Protein AF-A0A2E3NM81-F1 (afdb_monomer_lite)

Foldseek 3Di:
DDQDLVNVLVVLVVVLVVLVVVLVLLVVCLVVLWQDPDCVSPVVLVVVLVVLVVVLVQLVVLLVLLVVLLLLLVLLLVLLVQLLVLLVVVLVLLVVLLVCLVPPDPVVLVVSLVSLQVSLVSNLCSLQDAGPVAFGQQQAPPRPDGQWDWADGDDQVDHIDIDGPGDQDWDWTDNDDVDIFGSGGHSCCQQVNPQHQSVLSRQCSVCSSVSPSVSSVVSSVSSVVSSVSSVVVSVVSVVRNVVSVVSSVVSVVSSVVSVVSSCVSIGDDSVVSVVVSVVSVVVSVVSVVVSVVSPDDPVVVVVVVDDDDDDDDDDDDDDDPDPDDDDDDDDAQDWDDDPPFKIKHFPDDDDHDTDIDIGGDPVDDDDDPVVVVVVVVVVVVVVPVPPVVVVVVVVVVVVVVVVPPPPPPDPDDDDD

Structure (mmCIF, N/CA/C/O backbone):
data_AF-A0A2E3NM81-F1
#
_entry.id   AF-A0A2E3NM81-F1
#
loop_
_atom_site.group_PDB
_atom_site.id
_atom_site.type_symbol
_atom_site.label_atom_id
_atom_site.label_alt_id
_atom_site.label_comp_id
_atom_site.label_asym_id
_atom_site.label_entity_id
_atom_site.label_seq_id
_atom_site.pdbx_PDB_ins_code
_atom_site.Cartn_x
_atom_site.Cartn_y
_atom_site.Cartn_z
_atom_site.occupancy
_atom_site.B_iso_or_equiv
_atom_site.auth_seq_id
_atom_site.auth_comp_id
_atom_site.auth_asym_id
_atom_site.auth_atom_id
_atom_site.pdbx_PDB_model_num
ATOM 1 N N . MET A 1 1 ? -57.698 -3.168 52.817 1.00 46.84 1 MET A N 1
ATOM 2 C CA . MET A 1 1 ? -56.828 -4.343 53.053 1.00 46.84 1 MET A CA 1
ATOM 3 C C . MET A 1 1 ? -55.844 -4.022 54.169 1.00 46.84 1 MET A C 1
ATOM 5 O O . MET A 1 1 ? -55.372 -2.895 54.211 1.00 46.84 1 MET A O 1
ATOM 9 N N . ARG A 1 2 ? -55.572 -4.954 55.094 1.00 59.84 2 ARG A N 1
ATOM 10 C CA . ARG A 1 2 ? -54.547 -4.776 56.140 1.00 59.84 2 ARG A CA 1
ATOM 11 C C . ARG A 1 2 ? -53.201 -5.258 55.606 1.00 59.84 2 ARG A C 1
ATOM 13 O O . ARG A 1 2 ? -53.110 -6.393 55.155 1.00 59.84 2 ARG A O 1
ATOM 20 N N . ILE A 1 3 ? -52.184 -4.408 55.679 1.00 61.84 3 ILE A N 1
ATOM 21 C CA . ILE A 1 3 ? -50.800 -4.771 55.365 1.00 61.84 3 ILE A CA 1
ATOM 22 C C . ILE A 1 3 ? -50.301 -5.698 56.483 1.00 61.84 3 ILE A C 1
ATOM 24 O O . ILE A 1 3 ? -50.379 -5.343 57.660 1.00 61.84 3 ILE A O 1
ATOM 28 N N . THR A 1 4 ? -49.848 -6.904 56.138 1.00 80.62 4 THR A N 1
ATOM 29 C CA . THR A 1 4 ? -49.296 -7.874 57.098 1.00 80.62 4 THR A CA 1
ATOM 30 C C . THR A 1 4 ? -47.776 -7.740 57.194 1.00 80.62 4 THR A C 1
ATOM 32 O O . THR A 1 4 ? -47.122 -7.300 56.251 1.00 80.62 4 THR A O 1
ATOM 35 N N . GLN A 1 5 ? -47.189 -8.191 58.308 1.00 72.12 5 GLN A N 1
ATOM 36 C CA . GLN A 1 5 ? -45.729 -8.252 58.472 1.00 72.12 5 GLN A CA 1
ATOM 37 C C . GLN A 1 5 ? -45.059 -9.034 57.327 1.00 72.12 5 GLN A C 1
ATOM 39 O O . GLN A 1 5 ? -44.012 -8.636 56.831 1.00 72.12 5 GLN A O 1
ATOM 44 N N . SER A 1 6 ? -45.704 -10.103 56.847 1.00 78.94 6 SER A N 1
ATOM 45 C CA . SER A 1 6 ? -45.234 -10.877 55.694 1.00 78.94 6 SER A CA 1
ATOM 46 C C . SER A 1 6 ? -45.238 -10.085 54.380 1.00 78.94 6 SER A C 1
ATOM 48 O O . SER A 1 6 ? -44.341 -10.278 53.565 1.00 78.94 6 SER A O 1
ATOM 50 N N . MET A 1 7 ? -46.196 -9.170 54.175 1.00 82.88 7 MET A N 1
ATOM 51 C CA . MET A 1 7 ? -46.205 -8.279 53.008 1.00 82.88 7 MET A CA 1
ATOM 52 C C . MET A 1 7 ? -45.082 -7.239 53.087 1.00 82.88 7 MET A C 1
ATOM 54 O O . MET A 1 7 ? -44.424 -7.008 52.081 1.00 82.88 7 MET A O 1
ATOM 58 N N . LEU A 1 8 ? -44.815 -6.661 54.266 1.00 79.12 8 LEU A N 1
ATOM 59 C CA . LEU A 1 8 ? -43.713 -5.702 54.451 1.00 79.12 8 LEU A CA 1
ATOM 60 C C . LEU A 1 8 ? -42.342 -6.342 54.204 1.00 79.12 8 LEU A C 1
ATOM 62 O O . LEU A 1 8 ? -41.511 -5.759 53.515 1.00 79.12 8 LEU A O 1
ATOM 66 N N . VAL A 1 9 ? -42.129 -7.560 54.712 1.00 81.69 9 VAL A N 1
ATOM 67 C CA . VAL A 1 9 ? -40.889 -8.316 54.475 1.00 81.69 9 VAL A CA 1
ATOM 68 C C . VAL A 1 9 ? -40.718 -8.642 52.990 1.00 81.69 9 VAL A C 1
ATOM 70 O O . VAL A 1 9 ? -39.624 -8.490 52.456 1.00 81.69 9 VAL A O 1
ATOM 73 N N . ARG A 1 10 ? -41.792 -9.036 52.294 1.00 86.19 10 ARG A N 1
ATOM 74 C CA . ARG A 1 10 ? -41.732 -9.338 50.857 1.00 86.19 10 ARG A CA 1
ATOM 75 C C . ARG A 1 10 ? -41.392 -8.107 50.019 1.00 86.19 10 ARG A C 1
ATOM 77 O O . ARG A 1 10 ? -40.500 -8.185 49.187 1.00 86.19 10 ARG A O 1
ATOM 84 N N . VAL A 1 11 ? -42.029 -6.970 50.304 1.00 86.38 11 VAL A N 1
ATOM 85 C CA . VAL A 1 11 ? -41.717 -5.689 49.648 1.00 86.38 11 VAL A CA 1
ATOM 86 C C . VAL A 1 11 ? -40.256 -5.289 49.885 1.00 86.38 11 VAL A C 1
ATOM 88 O O . VAL A 1 11 ? -39.588 -4.860 48.949 1.00 86.38 11 VAL A O 1
ATOM 91 N N . GLY A 1 12 ? -39.734 -5.481 51.102 1.00 85.44 12 GLY A N 1
ATOM 92 C CA . GLY A 1 12 ? -38.325 -5.226 51.415 1.00 85.44 12 GLY A CA 1
ATOM 93 C C . GLY A 1 12 ? -37.359 -6.110 50.620 1.00 85.44 12 GLY A C 1
ATOM 94 O O . GLY A 1 12 ? -36.371 -5.612 50.084 1.00 85.44 12 GLY A O 1
ATOM 95 N N . ILE A 1 13 ? -37.664 -7.404 50.480 1.00 87.06 13 ILE A N 1
ATOM 96 C CA . ILE A 1 13 ? -36.866 -8.347 49.678 1.00 87.06 13 ILE A CA 1
ATOM 97 C C . ILE A 1 13 ? -36.925 -7.997 48.185 1.00 87.06 13 ILE A C 1
ATOM 99 O O . ILE A 1 13 ? -35.883 -7.976 47.532 1.00 87.06 13 ILE A O 1
ATOM 103 N N . ASP A 1 14 ? -38.105 -7.679 47.650 1.00 90.50 14 ASP A N 1
ATOM 104 C CA . ASP A 1 14 ? -38.271 -7.284 46.246 1.00 90.50 14 ASP A CA 1
ATOM 105 C C . ASP A 1 14 ? -37.493 -5.987 45.948 1.00 90.50 14 ASP A C 1
ATOM 107 O O . ASP A 1 14 ? -36.820 -5.870 44.919 1.00 90.50 14 ASP A O 1
ATOM 111 N N . GLN A 1 15 ? -37.503 -5.032 46.885 1.00 89.00 15 GLN A N 1
ATOM 112 C CA . GLN A 1 15 ? -36.731 -3.793 46.790 1.00 89.00 15 GLN A CA 1
ATOM 113 C C . GLN A 1 15 ? -35.214 -4.038 46.859 1.00 89.00 15 GLN A C 1
ATOM 115 O O . GLN A 1 15 ? -34.474 -3.443 46.074 1.00 89.00 15 GLN A O 1
ATOM 120 N N . LEU A 1 16 ? -34.746 -4.932 47.738 1.00 91.00 16 LEU A N 1
ATOM 121 C CA . LEU A 1 16 ? -33.338 -5.349 47.791 1.00 91.00 16 LEU A CA 1
ATOM 122 C C . LEU A 1 16 ? -32.912 -6.045 46.494 1.00 91.00 16 LEU A C 1
ATOM 124 O O . LEU A 1 16 ? -31.825 -5.779 45.985 1.00 91.00 16 LEU A O 1
ATOM 128 N N . GLY A 1 17 ? -33.775 -6.889 45.925 1.00 92.19 17 GLY A N 1
ATOM 129 C CA . GLY A 1 17 ? -33.550 -7.507 44.619 1.00 92.19 17 GLY A CA 1
ATOM 130 C C . GLY A 1 17 ? -33.401 -6.461 43.511 1.00 92.19 17 GLY A C 1
ATOM 131 O O . GLY A 1 17 ? -32.452 -6.512 42.729 1.00 92.19 17 GLY A O 1
ATOM 132 N N . ALA A 1 18 ? -34.280 -5.456 43.482 1.00 91.69 18 ALA A N 1
ATOM 133 C CA . ALA A 1 18 ? -34.201 -4.359 42.520 1.00 91.69 18 ALA A CA 1
ATOM 134 C C . ALA A 1 18 ? -32.928 -3.505 42.688 1.00 91.69 18 ALA A C 1
ATOM 136 O O . ALA A 1 18 ? -32.294 -3.167 41.687 1.00 91.69 18 ALA A O 1
ATOM 137 N N . GLN A 1 19 ? -32.528 -3.181 43.924 1.00 91.94 19 GLN A N 1
ATOM 138 C CA . GLN A 1 19 ? -31.287 -2.449 44.214 1.00 91.94 19 GLN A CA 1
ATOM 139 C C . GLN A 1 19 ? -30.048 -3.249 43.812 1.00 91.94 19 GLN A C 1
ATOM 141 O O . GLN A 1 19 ? -29.163 -2.708 43.156 1.00 91.94 19 GLN A O 1
ATOM 146 N N . ARG A 1 20 ? -30.012 -4.548 44.122 1.00 94.00 20 ARG A N 1
ATOM 147 C CA . ARG A 1 20 ? -28.913 -5.437 43.732 1.00 94.00 20 ARG A CA 1
ATOM 148 C C . ARG A 1 20 ? -28.770 -5.541 42.212 1.00 94.00 20 ARG A C 1
ATOM 150 O O . ARG A 1 20 ? -27.653 -5.528 41.711 1.00 94.00 20 ARG A O 1
ATOM 157 N N . ASN A 1 21 ? -29.882 -5.583 41.477 1.00 93.62 21 ASN A N 1
ATOM 158 C CA . ASN A 1 21 ? -29.866 -5.596 40.011 1.00 93.62 21 ASN A CA 1
ATOM 159 C C . ASN A 1 21 ? -29.407 -4.261 39.403 1.00 93.62 21 ASN A C 1
ATOM 161 O O . ASN A 1 21 ? -28.822 -4.251 38.324 1.00 93.62 21 ASN A O 1
ATOM 165 N N . ARG A 1 22 ? -29.692 -3.121 40.047 1.00 92.06 22 ARG A N 1
ATOM 166 C CA . ARG A 1 22 ? -29.138 -1.819 39.631 1.00 92.06 22 ARG A CA 1
ATOM 167 C C . ARG A 1 22 ? -27.635 -1.767 39.884 1.00 92.06 22 ARG A C 1
ATOM 169 O O . ARG A 1 22 ? -26.905 -1.505 38.939 1.00 92.06 22 ARG A O 1
ATOM 176 N N . LEU A 1 23 ? -27.204 -2.163 41.082 1.00 95.12 23 LEU A N 1
ATOM 177 C CA . LEU A 1 23 ? -25.792 -2.221 41.445 1.00 95.12 23 LEU A CA 1
ATOM 178 C C . LEU A 1 23 ? -25.002 -3.109 40.483 1.00 95.12 23 LEU A C 1
ATOM 180 O O . LEU A 1 23 ? -23.972 -2.685 39.982 1.00 95.12 23 LEU A O 1
ATOM 184 N N . ALA A 1 24 ? -25.514 -4.299 40.157 1.00 94.88 24 ALA A N 1
ATOM 185 C CA . ALA A 1 24 ? -24.871 -5.197 39.200 1.00 94.88 24 ALA A CA 1
ATOM 186 C C . ALA A 1 24 ? -24.696 -4.559 37.809 1.00 94.88 24 ALA A C 1
ATOM 188 O O . ALA A 1 24 ? -23.669 -4.766 37.172 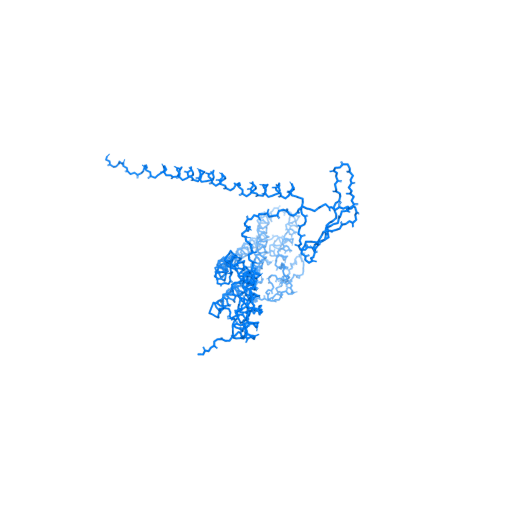1.00 94.88 24 ALA A O 1
ATOM 189 N N . ARG A 1 25 ? -25.667 -3.755 37.351 1.00 92.94 25 ARG A N 1
ATOM 190 C CA . ARG A 1 25 ? -25.564 -3.024 36.078 1.00 92.94 25 ARG A CA 1
ATOM 191 C C . ARG A 1 25 ? -24.547 -1.893 36.140 1.00 92.94 25 ARG A C 1
ATOM 193 O O . ARG A 1 25 ? -23.730 -1.783 35.241 1.00 92.94 25 ARG A O 1
ATOM 200 N N . THR A 1 26 ? -24.559 -1.077 37.192 1.00 94.12 26 THR A N 1
ATOM 201 C CA . THR A 1 26 ? -23.576 0.007 37.341 1.00 94.12 26 THR A CA 1
ATOM 202 C C . THR A 1 26 ? -22.163 -0.549 37.549 1.00 94.12 26 THR A C 1
ATOM 204 O O . THR A 1 26 ? -21.212 0.004 37.014 1.00 94.12 26 THR A O 1
ATOM 207 N N . GLN A 1 27 ? -22.015 -1.690 38.229 1.00 94.44 27 GLN A N 1
ATOM 208 C CA . GLN A 1 27 ? -20.752 -2.435 38.304 1.00 94.44 27 GLN A CA 1
ATOM 209 C C . GLN A 1 27 ? -20.296 -2.934 36.929 1.00 94.44 27 GLN A C 1
ATOM 211 O O . GLN A 1 27 ? -19.116 -2.837 36.611 1.00 94.44 27 GLN A O 1
ATOM 216 N N . GLU A 1 28 ? -21.211 -3.441 36.101 1.00 94.50 28 GLU A N 1
ATOM 217 C CA . GLU A 1 28 ? -20.903 -3.845 34.726 1.00 94.50 28 GLU A CA 1
ATOM 218 C C . GLU A 1 28 ? -20.465 -2.650 33.868 1.00 94.50 28 GLU A C 1
ATOM 220 O O . GLU A 1 28 ? -19.442 -2.742 33.193 1.00 94.50 28 GLU A O 1
ATOM 225 N N . MET A 1 29 ? -21.164 -1.512 33.942 1.00 94.12 29 MET A N 1
ATOM 226 C CA . MET A 1 29 ? -20.760 -0.270 33.262 1.00 94.12 29 MET A CA 1
ATOM 227 C C . MET A 1 29 ? -19.393 0.220 33.755 1.00 94.12 29 MET A C 1
ATOM 229 O O . MET A 1 29 ? -18.547 0.585 32.948 1.00 94.12 29 MET A O 1
ATOM 233 N N . ALA A 1 30 ? -19.132 0.160 35.065 1.00 94.50 30 ALA A N 1
ATOM 234 C CA . ALA A 1 30 ? -17.849 0.551 35.651 1.00 94.50 30 ALA A CA 1
ATOM 235 C C . ALA A 1 30 ? -16.696 -0.377 35.234 1.00 94.50 30 ALA A C 1
ATOM 237 O O . ALA A 1 30 ? -15.555 0.066 35.133 1.00 94.50 30 ALA A O 1
ATOM 238 N N . ALA A 1 31 ? -16.982 -1.663 35.017 1.00 94.62 31 ALA A N 1
ATOM 239 C CA . ALA A 1 31 ? -15.991 -2.652 34.604 1.00 94.62 31 ALA A CA 1
ATOM 240 C C . ALA A 1 31 ? -15.708 -2.614 33.094 1.00 94.62 31 ALA A C 1
ATOM 242 O O . ALA A 1 31 ? -14.569 -2.809 32.680 1.00 94.62 31 ALA A O 1
ATOM 243 N N . THR A 1 32 ? -16.740 -2.394 32.278 1.00 94.50 32 THR A N 1
ATOM 244 C CA . THR A 1 32 ? -16.643 -2.374 30.808 1.00 94.50 32 THR A CA 1
ATOM 245 C C . THR A 1 32 ? -16.281 -0.999 30.254 1.00 94.50 32 THR A C 1
ATOM 247 O O . THR A 1 32 ? -15.728 -0.920 29.164 1.00 94.50 32 THR A O 1
ATOM 250 N N . GLY A 1 33 ? -16.589 0.076 30.985 1.00 93.94 33 GLY A N 1
ATOM 251 C CA . GLY A 1 33 ? -16.516 1.451 30.489 1.00 93.94 33 GLY A CA 1
ATOM 252 C C . GLY A 1 33 ? -17.631 1.805 29.500 1.00 93.94 33 GLY A C 1
ATOM 253 O O . GLY A 1 33 ? -17.644 2.917 28.982 1.00 93.94 33 GLY A O 1
ATOM 254 N N . LEU A 1 34 ? -18.569 0.888 29.242 1.00 95.12 34 LEU A N 1
ATOM 255 C CA . LEU A 1 34 ? -19.631 1.054 28.256 1.00 95.12 34 LEU A CA 1
ATOM 256 C C . LEU A 1 34 ? -20.972 1.268 28.955 1.00 95.12 34 LEU A C 1
ATOM 258 O O . LEU A 1 34 ? -21.356 0.527 29.864 1.00 95.12 34 LEU A O 1
ATOM 262 N N . ARG A 1 35 ? -21.718 2.264 28.485 1.00 93.56 35 ARG A N 1
ATOM 263 C CA . ARG A 1 35 ? -23.105 2.523 28.868 1.00 93.56 35 ARG A CA 1
ATOM 264 C C . ARG A 1 35 ? -24.035 1.457 28.294 1.00 93.56 35 ARG A C 1
ATOM 266 O O . ARG A 1 35 ? -24.993 1.067 28.960 1.00 93.56 35 ARG A O 1
ATOM 273 N N . ILE A 1 36 ? -23.763 0.993 27.070 1.00 92.69 36 ILE A N 1
ATOM 274 C CA . ILE A 1 36 ? -24.583 -0.002 26.370 1.00 92.69 36 ILE A CA 1
ATOM 275 C C . ILE A 1 36 ? -23.766 -1.273 26.134 1.00 92.69 36 ILE A C 1
ATOM 277 O O . ILE A 1 36 ? -22.986 -1.352 25.191 1.00 92.69 36 ILE A O 1
ATOM 281 N N . ASN A 1 37 ? -24.003 -2.307 26.943 1.00 90.06 37 ASN A N 1
ATOM 282 C CA . ASN A 1 37 ? -23.352 -3.609 26.765 1.00 90.06 37 ASN A CA 1
ATOM 283 C C . ASN A 1 37 ? -24.220 -4.587 25.969 1.00 90.06 37 ASN A C 1
ATOM 285 O O . ASN A 1 37 ? -23.716 -5.498 25.306 1.00 90.06 37 ASN A O 1
ATOM 289 N N . ARG A 1 38 ? -25.546 -4.439 26.055 1.00 92.19 38 ARG A N 1
ATOM 290 C CA . ARG A 1 38 ? -26.506 -5.407 25.517 1.00 92.19 38 ARG A CA 1
ATOM 291 C C . ARG A 1 38 ? -27.643 -4.695 24.783 1.00 92.19 38 ARG A C 1
ATOM 293 O O . ARG A 1 38 ? -28.030 -3.598 25.182 1.00 92.19 38 ARG A O 1
ATOM 300 N N . PRO A 1 39 ? -28.294 -5.355 23.804 1.00 93.50 39 PRO A N 1
ATOM 301 C CA . PRO A 1 39 ? -29.471 -4.797 23.130 1.00 93.50 39 PRO A CA 1
ATOM 302 C C . PRO A 1 39 ? -30.632 -4.463 24.081 1.00 93.50 39 PRO A C 1
ATOM 304 O O . PRO A 1 39 ? -31.502 -3.669 23.740 1.00 93.50 39 PRO A O 1
ATOM 307 N N . SER A 1 40 ? -30.675 -5.101 25.258 1.00 91.19 40 SER A N 1
ATOM 308 C CA . SER A 1 40 ? -31.694 -4.859 26.281 1.00 91.19 40 SER A CA 1
ATOM 309 C C . SER A 1 40 ? -31.511 -3.551 27.048 1.00 91.19 40 SER A C 1
ATOM 311 O O . SER A 1 40 ? -32.468 -3.121 27.688 1.00 91.19 40 SER A O 1
ATOM 313 N N . ASP A 1 41 ? -30.309 -2.968 27.037 1.00 90.62 41 ASP A N 1
ATOM 314 C CA . ASP A 1 41 ? -29.997 -1.767 27.820 1.00 90.62 41 ASP A CA 1
ATOM 315 C C . ASP A 1 41 ? -30.574 -0.522 27.135 1.00 90.62 41 ASP A C 1
ATOM 317 O O . ASP A 1 41 ? -31.273 0.263 27.773 1.00 90.62 41 ASP A O 1
ATOM 321 N N . ASP A 1 42 ? -30.364 -0.403 25.820 1.00 94.19 42 ASP A N 1
ATOM 322 C CA . ASP A 1 42 ? -31.023 0.579 24.958 1.00 94.19 42 ASP A CA 1
ATOM 323 C C . ASP A 1 42 ? -31.140 0.040 23.516 1.00 94.19 42 ASP A C 1
ATOM 325 O O . ASP A 1 42 ? -30.171 0.090 22.755 1.00 94.19 42 ASP A O 1
ATOM 329 N N . PRO A 1 43 ? -32.305 -0.485 23.092 1.00 93.31 43 PRO A N 1
ATOM 330 C CA . PRO A 1 43 ? -32.444 -1.080 21.763 1.00 93.31 43 PRO A CA 1
ATOM 331 C C . PRO A 1 43 ? -32.354 -0.059 20.617 1.00 93.31 43 PRO A C 1
ATOM 333 O O . PRO A 1 43 ? -32.047 -0.444 19.484 1.00 93.31 43 PRO A O 1
ATOM 336 N N . ALA A 1 44 ? -32.637 1.224 20.868 1.00 93.00 44 ALA A N 1
ATOM 337 C CA . ALA A 1 44 ? -32.615 2.254 19.834 1.00 93.00 44 ALA A CA 1
ATOM 338 C C . ALA A 1 44 ? -31.177 2.690 19.534 1.00 93.00 44 ALA A C 1
ATOM 340 O O . ALA A 1 44 ? -30.756 2.657 18.370 1.00 93.00 44 ALA A O 1
ATOM 341 N N . ASP A 1 45 ? -30.422 3.023 20.582 1.00 94.44 45 ASP A N 1
ATOM 342 C CA . ASP A 1 45 ? -29.025 3.437 20.463 1.00 94.44 45 ASP A CA 1
ATOM 343 C C . ASP A 1 45 ? -28.120 2.261 20.091 1.00 94.44 45 ASP A C 1
ATOM 345 O O . ASP A 1 45 ? -27.255 2.410 19.227 1.00 94.44 45 ASP A O 1
ATOM 349 N N . TYR A 1 46 ? -28.369 1.062 20.632 1.00 94.69 46 TYR A N 1
ATOM 350 C CA . TYR A 1 46 ? -27.583 -0.129 20.297 1.00 94.69 46 TYR A CA 1
ATOM 351 C C . TYR A 1 46 ? -27.610 -0.433 18.797 1.00 94.69 46 TYR A C 1
ATOM 353 O O . TYR A 1 46 ? -26.575 -0.698 18.188 1.00 94.69 46 TYR A O 1
ATOM 361 N N . ARG A 1 47 ? -28.783 -0.327 18.155 1.00 94.75 47 ARG A N 1
ATO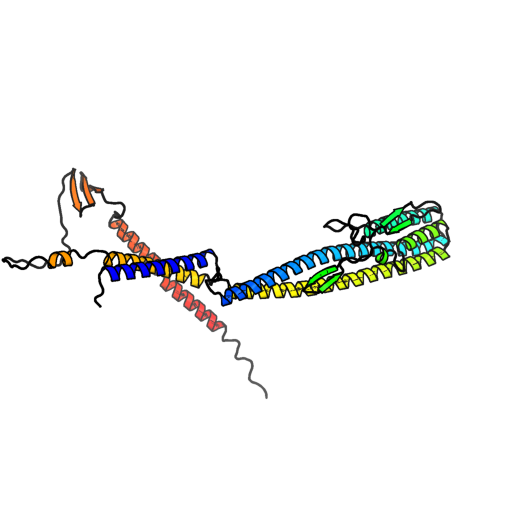M 362 C CA . ARG A 1 47 ? -28.899 -0.502 16.700 1.00 94.75 47 ARG A CA 1
ATOM 363 C C . ARG A 1 47 ? -28.045 0.517 15.944 1.00 94.75 47 ARG A C 1
ATOM 365 O O . ARG A 1 47 ? -27.422 0.167 14.946 1.00 94.75 47 ARG A O 1
ATOM 372 N N . ARG A 1 48 ? -28.020 1.773 16.397 1.00 94.69 48 ARG A N 1
ATOM 373 C CA . ARG A 1 48 ? -27.214 2.827 15.772 1.00 94.69 48 ARG A CA 1
ATOM 374 C C . ARG A 1 48 ? -25.720 2.551 15.931 1.00 94.69 48 ARG A C 1
ATOM 376 O O . ARG A 1 48 ? -24.999 2.645 14.943 1.00 94.69 48 ARG A O 1
ATOM 383 N N . VAL A 1 49 ? -25.281 2.152 17.124 1.00 96.12 49 VAL A N 1
ATOM 384 C CA . VAL A 1 49 ? -23.893 1.741 17.390 1.00 96.12 49 VAL A CA 1
ATOM 385 C C . VAL A 1 49 ? -23.485 0.575 16.490 1.00 96.12 49 VAL A C 1
ATOM 387 O O . VAL A 1 49 ? -22.410 0.623 15.900 1.00 96.12 49 VAL A O 1
ATOM 390 N N . LEU A 1 50 ? -24.345 -0.433 16.305 1.00 95.06 50 LEU A N 1
ATOM 391 C CA . LEU A 1 50 ? -24.060 -1.554 15.403 1.00 95.06 50 LEU A CA 1
ATOM 392 C C . LEU A 1 50 ? -23.801 -1.100 13.961 1.00 95.06 50 LEU A C 1
ATOM 394 O O . LEU A 1 50 ? -22.810 -1.521 13.370 1.00 95.06 50 LEU A O 1
ATOM 398 N N . PHE A 1 51 ? -24.644 -0.222 13.408 1.00 95.31 51 PHE A N 1
ATOM 399 C CA . PHE A 1 51 ? -24.422 0.321 12.062 1.00 95.31 51 PHE A CA 1
ATOM 400 C C . PHE A 1 51 ? -23.120 1.125 11.965 1.00 95.31 51 PHE A C 1
ATOM 402 O O . PHE A 1 51 ? -22.405 1.017 10.974 1.00 95.31 51 PHE A O 1
ATOM 409 N N . LEU A 1 52 ? -22.788 1.912 12.993 1.00 96.94 52 LEU A N 1
ATOM 410 C CA . LEU A 1 52 ? -21.541 2.678 13.024 1.00 96.94 52 LEU A CA 1
ATOM 411 C C . LEU A 1 52 ? -20.306 1.771 13.130 1.00 96.94 52 LEU A C 1
ATOM 413 O O . LEU A 1 52 ? -19.301 2.043 12.479 1.00 96.94 52 LEU A O 1
ATOM 417 N N . LYS A 1 53 ? -20.376 0.685 13.911 1.00 96.56 53 LYS A N 1
ATOM 418 C CA . LYS A 1 53 ? -19.301 -0.315 14.022 1.00 96.56 53 LYS A CA 1
ATOM 419 C C . LYS A 1 53 ? -19.088 -1.084 12.724 1.00 96.56 53 LYS A C 1
ATOM 421 O O . LYS A 1 53 ? -17.941 -1.345 12.362 1.00 96.56 53 LYS A O 1
ATOM 426 N N . ASP A 1 54 ? -20.165 -1.430 12.025 1.00 96.88 54 ASP A N 1
ATOM 427 C CA . ASP A 1 54 ? -20.082 -2.061 10.707 1.00 96.88 54 ASP A CA 1
ATOM 428 C C . ASP A 1 54 ? -19.414 -1.118 9.695 1.00 96.88 54 ASP A C 1
ATOM 430 O O . ASP A 1 54 ? -18.404 -1.480 9.091 1.00 96.88 54 ASP A O 1
ATOM 434 N N . ALA A 1 55 ? -19.867 0.139 9.633 1.00 96.19 55 ALA A N 1
ATOM 435 C CA . ALA A 1 55 ? -19.244 1.173 8.809 1.00 96.19 55 ALA A CA 1
ATOM 436 C C . ALA A 1 55 ? -17.761 1.393 9.167 1.00 96.19 55 ALA A C 1
ATOM 438 O O . ALA A 1 55 ? -16.920 1.464 8.278 1.00 96.19 55 ALA A O 1
ATOM 439 N N . SER A 1 56 ? -17.409 1.433 10.458 1.00 96.75 56 SER A N 1
ATOM 440 C CA . SER A 1 56 ? -16.015 1.564 10.914 1.00 96.75 56 SER A CA 1
ATOM 441 C C . SER A 1 56 ? -15.171 0.356 10.503 1.00 96.75 56 SER A C 1
ATOM 443 O O . SER A 1 56 ? -14.050 0.513 10.022 1.00 96.75 56 SER A O 1
ATOM 445 N N . THR A 1 57 ? -15.727 -0.853 10.604 1.00 96.69 57 THR A N 1
ATOM 446 C CA . THR A 1 57 ? -15.062 -2.081 10.155 1.00 96.69 57 THR A CA 1
ATOM 447 C C . THR A 1 57 ? -14.828 -2.063 8.646 1.00 96.69 57 THR A C 1
ATOM 449 O O . THR A 1 57 ? -13.758 -2.475 8.192 1.00 96.69 57 THR A O 1
ATOM 452 N N . GLN A 1 58 ? -15.803 -1.586 7.869 1.00 95.12 58 GLN A N 1
ATOM 453 C CA . GLN A 1 58 ? -15.694 -1.426 6.422 1.00 95.12 58 GLN A CA 1
ATOM 454 C C . GLN A 1 58 ? -14.619 -0.393 6.055 1.00 95.12 58 GLN A C 1
ATOM 456 O O . GLN A 1 58 ? -13.705 -0.722 5.300 1.00 95.12 58 GLN A O 1
ATOM 461 N N . THR A 1 59 ? -14.643 0.799 6.660 1.00 96.56 59 THR A N 1
ATOM 462 C CA . THR A 1 59 ? -13.599 1.825 6.490 1.00 96.56 59 THR A CA 1
ATOM 463 C C . THR A 1 59 ? -12.211 1.274 6.825 1.00 96.56 59 THR A C 1
ATOM 465 O O . THR A 1 59 ? -11.275 1.443 6.045 1.00 96.56 59 THR A O 1
ATOM 468 N N . GLY A 1 60 ? -12.073 0.521 7.920 1.00 96.62 60 GLY A N 1
ATOM 469 C CA . GLY A 1 60 ? -10.809 -0.120 8.283 1.00 96.62 60 GLY A CA 1
ATOM 470 C C . GLY A 1 60 ? -10.337 -1.176 7.272 1.00 96.62 60 GLY A C 1
ATOM 471 O O . GLY A 1 60 ? -9.133 -1.360 7.094 1.00 96.62 60 GLY A O 1
ATOM 472 N N . ARG A 1 61 ? -11.251 -1.884 6.586 1.00 96.19 61 ARG A N 1
ATOM 473 C CA . ARG A 1 61 ? -10.888 -2.789 5.474 1.00 96.19 61 ARG A CA 1
ATOM 474 C C . ARG A 1 61 ? -10.341 -2.002 4.288 1.00 96.19 61 ARG A C 1
ATOM 476 O O . ARG A 1 61 ? -9.297 -2.387 3.771 1.00 96.19 61 ARG A O 1
ATOM 483 N N . PHE A 1 62 ? -10.990 -0.902 3.914 1.00 97.19 62 PHE A N 1
ATOM 484 C CA . PHE A 1 62 ? -10.525 -0.038 2.831 1.00 97.19 62 PHE A CA 1
ATOM 485 C C . PHE A 1 62 ? -9.162 0.593 3.127 1.00 97.19 62 PHE A C 1
ATOM 487 O O . PHE A 1 62 ? -8.292 0.552 2.267 1.00 97.19 62 PHE A O 1
ATOM 494 N N . LEU A 1 63 ? -8.912 1.062 4.354 1.00 97.19 63 LEU A N 1
ATOM 495 C CA . LEU A 1 63 ? -7.593 1.580 4.745 1.00 97.19 63 LEU A CA 1
ATOM 496 C C . LEU A 1 63 ? -6.478 0.533 4.586 1.00 97.19 63 LEU A C 1
ATOM 498 O O . LEU A 1 63 ? -5.419 0.846 4.051 1.00 97.19 63 LEU A O 1
ATOM 502 N N . ARG A 1 64 ? -6.720 -0.728 4.979 1.00 95.62 64 ARG A N 1
ATOM 503 C CA . ARG A 1 64 ? -5.760 -1.827 4.746 1.00 95.62 64 ARG A CA 1
ATOM 504 C C . ARG A 1 64 ? -5.586 -2.154 3.262 1.00 95.62 64 ARG A C 1
ATOM 506 O O . ARG A 1 64 ? -4.486 -2.486 2.835 1.00 95.62 64 ARG A O 1
ATOM 513 N N . SER A 1 65 ? -6.665 -2.066 2.488 1.00 94.44 65 SER A N 1
ATOM 514 C CA . SER A 1 65 ? -6.642 -2.252 1.035 1.00 94.44 65 SER A CA 1
ATOM 515 C C . SER A 1 65 ? -5.796 -1.175 0.344 1.00 94.44 65 SER A C 1
ATOM 517 O O . SER A 1 65 ? -4.956 -1.484 -0.499 1.00 94.44 65 SER A O 1
ATOM 519 N N . ILE A 1 66 ? -5.946 0.086 0.766 1.00 96.00 66 ILE A N 1
ATOM 520 C CA . ILE A 1 66 ? -5.141 1.217 0.293 1.00 96.00 66 ILE A CA 1
ATOM 521 C C . ILE A 1 66 ? -3.667 1.025 0.651 1.00 96.00 66 ILE A C 1
ATOM 523 O O . ILE A 1 66 ? -2.815 1.206 -0.211 1.00 96.00 66 ILE A O 1
ATOM 527 N N . ASP A 1 67 ? -3.345 0.621 1.879 1.00 94.06 67 ASP A N 1
ATOM 528 C CA . ASP A 1 67 ? -1.956 0.377 2.293 1.00 94.06 67 ASP A CA 1
ATOM 529 C C . ASP A 1 67 ? -1.272 -0.705 1.433 1.00 94.06 67 ASP A C 1
ATOM 531 O O . ASP A 1 67 ? -0.145 -0.527 0.953 1.00 94.06 67 ASP A O 1
ATOM 535 N N . LEU A 1 68 ? -1.998 -1.791 1.134 1.00 90.75 68 LEU A N 1
ATOM 536 C CA . LEU A 1 68 ? -1.547 -2.827 0.204 1.00 90.75 68 LEU A CA 1
ATOM 537 C C . LEU A 1 68 ? -1.325 -2.265 -1.209 1.00 90.75 68 LEU A C 1
ATOM 539 O O . LEU A 1 68 ? -0.279 -2.514 -1.816 1.00 90.75 68 LEU A O 1
ATOM 543 N N . ALA A 1 69 ? -2.288 -1.494 -1.723 1.00 91.88 69 ALA A N 1
ATOM 544 C CA . ALA A 1 69 ? -2.205 -0.859 -3.035 1.00 91.88 69 ALA A CA 1
ATOM 545 C C . ALA A 1 69 ? -0.988 0.071 -3.140 1.00 91.88 69 ALA A C 1
ATOM 547 O O . ALA A 1 69 ? -0.211 -0.029 -4.088 1.00 91.88 69 ALA A O 1
ATOM 548 N N . ARG A 1 70 ? -0.772 0.926 -2.137 1.00 93.19 70 ARG A N 1
ATOM 549 C CA . ARG A 1 70 ? 0.342 1.881 -2.085 1.00 93.19 70 ARG A CA 1
ATOM 550 C C . ARG A 1 70 ? 1.695 1.205 -1.991 1.00 93.19 70 ARG A C 1
ATOM 552 O O . ARG A 1 70 ? 2.629 1.625 -2.665 1.00 93.19 70 ARG A O 1
ATOM 559 N N . THR A 1 71 ? 1.807 0.152 -1.186 1.00 91.19 71 THR A N 1
ATOM 560 C CA . THR A 1 71 ? 3.052 -0.618 -1.083 1.00 91.19 71 THR A CA 1
ATOM 561 C C . THR A 1 71 ? 3.450 -1.167 -2.451 1.00 91.19 71 THR A C 1
ATOM 563 O O . THR A 1 71 ? 4.607 -1.058 -2.851 1.00 91.19 71 THR A O 1
ATOM 566 N N . ARG A 1 72 ? 2.480 -1.688 -3.212 1.00 90.25 72 ARG A N 1
ATOM 567 C CA . ARG A 1 72 ? 2.725 -2.173 -4.571 1.00 90.25 72 ARG A CA 1
ATOM 568 C C . ARG A 1 72 ? 3.040 -1.032 -5.545 1.00 90.25 72 ARG A C 1
ATOM 570 O O . ARG A 1 72 ? 4.046 -1.119 -6.243 1.00 90.25 72 ARG A O 1
ATOM 577 N N . LEU A 1 73 ? 2.263 0.054 -5.540 1.00 92.00 73 LEU A N 1
ATOM 578 C CA . LEU A 1 73 ? 2.500 1.232 -6.389 1.00 92.00 73 LEU A CA 1
ATOM 579 C C . LEU A 1 73 ? 3.894 1.840 -6.171 1.00 92.00 73 LEU A C 1
ATOM 581 O O . LEU A 1 73 ? 4.593 2.127 -7.138 1.00 92.00 73 LEU A O 1
ATOM 585 N N . ARG A 1 74 ? 4.359 1.964 -4.925 1.00 92.25 74 ARG A N 1
ATOM 586 C CA . ARG A 1 74 ? 5.717 2.453 -4.638 1.00 92.25 74 ARG A CA 1
ATOM 587 C C . ARG A 1 74 ? 6.786 1.540 -5.223 1.00 92.25 74 ARG A C 1
ATOM 589 O O . ARG A 1 74 ? 7.672 2.016 -5.913 1.00 92.25 74 ARG A O 1
ATOM 596 N N . THR A 1 75 ? 6.643 0.224 -5.065 1.00 92.19 75 THR A N 1
ATOM 597 C CA . THR A 1 75 ? 7.606 -0.724 -5.652 1.00 92.19 75 THR A CA 1
ATOM 598 C C . THR A 1 75 ? 7.606 -0.694 -7.185 1.00 92.19 75 THR A C 1
ATOM 600 O O . THR A 1 75 ? 8.659 -0.865 -7.794 1.00 92.19 75 THR A O 1
ATOM 603 N N . THR A 1 76 ? 6.452 -0.438 -7.824 1.00 91.88 76 THR A N 1
ATOM 604 C CA . THR A 1 76 ? 6.385 -0.219 -9.282 1.00 91.88 76 THR A CA 1
ATOM 605 C C . THR A 1 76 ? 7.100 1.073 -9.687 1.00 91.88 76 THR A C 1
ATOM 607 O O . THR A 1 76 ? 7.847 1.082 -10.661 1.00 91.88 76 THR A O 1
ATOM 610 N N . GLU A 1 77 ? 6.891 2.158 -8.937 1.00 93.06 77 GLU A N 1
ATOM 611 C CA . GLU A 1 77 ? 7.428 3.490 -9.225 1.00 93.06 77 GLU A CA 1
ATOM 612 C C . GLU A 1 77 ? 8.945 3.534 -9.056 1.00 93.06 77 GLU A C 1
ATOM 614 O O . GLU A 1 77 ? 9.637 4.028 -9.944 1.00 93.06 77 GLU A O 1
ATOM 619 N N . GLU A 1 78 ? 9.458 2.934 -7.982 1.00 94.19 78 GLU A N 1
ATOM 620 C CA . GLU A 1 78 ? 10.890 2.808 -7.710 1.00 94.19 78 GLU A CA 1
ATOM 621 C C . GLU A 1 78 ? 11.600 2.041 -8.833 1.00 94.19 78 GLU A C 1
ATOM 623 O O . GLU A 1 78 ? 12.645 2.473 -9.319 1.00 94.19 78 GLU A O 1
ATOM 628 N N . ALA A 1 79 ? 11.010 0.940 -9.308 1.00 94.50 79 ALA A N 1
ATOM 629 C CA . ALA A 1 79 ? 11.591 0.154 -10.392 1.00 94.50 79 ALA A CA 1
ATOM 630 C C . ALA A 1 79 ? 11.565 0.881 -11.745 1.00 94.50 79 ALA A C 1
ATOM 632 O O . ALA A 1 79 ? 12.538 0.800 -12.493 1.00 94.50 79 ALA A O 1
ATOM 633 N N . LEU A 1 80 ? 10.499 1.630 -12.055 1.00 94.69 80 LEU A N 1
ATOM 634 C CA . LEU A 1 80 ? 10.473 2.478 -13.253 1.00 94.69 80 LEU A CA 1
ATOM 635 C C . LEU A 1 80 ? 11.437 3.663 -13.147 1.00 94.69 80 LEU A C 1
ATOM 637 O O . LEU A 1 80 ? 12.024 4.052 -14.153 1.00 94.69 80 LEU A O 1
ATOM 641 N N . SER A 1 81 ? 11.619 4.233 -11.952 1.00 95.81 81 SER A N 1
ATOM 642 C CA . SER A 1 81 ? 12.610 5.288 -11.723 1.00 95.81 81 SER A CA 1
ATOM 643 C C . SER A 1 81 ? 14.023 4.762 -11.970 1.00 95.81 81 SER A C 1
ATOM 645 O O . SER A 1 81 ? 14.760 5.367 -12.743 1.00 95.81 81 SER A O 1
ATOM 647 N N . GLY A 1 82 ? 14.367 3.599 -11.405 1.00 96.81 82 GLY A N 1
ATOM 648 C CA . GLY A 1 82 ? 15.654 2.944 -11.654 1.00 96.81 82 GLY A CA 1
ATOM 649 C C . GLY A 1 82 ? 15.866 2.606 -13.133 1.00 96.81 82 GLY A C 1
ATOM 650 O O . GLY A 1 82 ? 16.914 2.901 -13.699 1.00 96.81 82 GLY A O 1
ATOM 651 N N . ALA A 1 83 ? 14.837 2.092 -13.812 1.00 96.56 83 ALA A N 1
ATOM 652 C CA . ALA A 1 83 ? 14.887 1.851 -15.254 1.00 96.56 83 ALA A CA 1
ATOM 653 C C . ALA A 1 83 ? 15.117 3.140 -16.067 1.00 96.56 83 ALA A C 1
ATOM 655 O O . ALA A 1 83 ? 15.901 3.150 -17.017 1.00 96.56 83 ALA A O 1
ATOM 656 N N . ALA A 1 84 ? 14.465 4.244 -15.696 1.00 96.19 84 ALA A N 1
ATOM 657 C CA . ALA A 1 84 ? 14.657 5.535 -16.347 1.00 96.19 84 ALA A CA 1
ATOM 658 C C . ALA A 1 84 ? 16.078 6.089 -16.121 1.00 96.19 84 ALA A C 1
ATOM 660 O O . ALA A 1 84 ? 16.657 6.681 -17.034 1.00 96.19 84 ALA A O 1
ATOM 661 N N . GLU A 1 85 ? 16.667 5.867 -14.943 1.00 97.62 85 GLU A N 1
ATOM 662 C CA . GLU A 1 85 ? 18.064 6.210 -14.645 1.00 97.62 85 GLU A CA 1
ATOM 663 C C . GLU A 1 85 ? 19.041 5.407 -15.515 1.00 97.62 85 GLU A C 1
ATOM 665 O O . GLU A 1 85 ? 19.937 5.999 -16.123 1.00 97.62 85 GLU A O 1
ATOM 670 N N . VAL A 1 86 ? 18.806 4.100 -15.684 1.00 97.69 86 VAL A N 1
ATOM 671 C CA . VAL A 1 86 ? 19.580 3.245 -16.603 1.00 97.69 86 VAL A CA 1
ATOM 672 C C . VAL A 1 86 ? 19.517 3.777 -18.036 1.00 97.69 86 VAL A C 1
ATOM 674 O O . VAL A 1 86 ? 20.549 3.940 -18.690 1.00 97.69 86 VAL A O 1
ATOM 677 N N . MET A 1 87 ? 18.322 4.131 -18.520 1.00 96.19 87 MET A N 1
ATOM 678 C CA . MET A 1 87 ? 18.164 4.711 -19.858 1.00 96.19 87 MET A CA 1
ATOM 679 C C . MET A 1 87 ? 18.822 6.091 -19.975 1.00 96.19 87 MET A C 1
ATOM 681 O O . MET A 1 87 ? 19.337 6.439 -21.037 1.00 96.19 87 MET A O 1
ATOM 685 N N . SER A 1 88 ? 18.867 6.869 -18.890 1.00 97.19 88 SER A N 1
ATOM 686 C CA . SER A 1 88 ? 19.618 8.125 -18.858 1.00 97.19 88 SER A CA 1
ATOM 687 C C . SER A 1 88 ? 21.112 7.907 -19.005 1.00 97.19 88 SER A C 1
ATOM 689 O O . SER A 1 88 ? 21.749 8.600 -19.796 1.00 97.19 88 SER A O 1
ATOM 691 N N . ARG A 1 89 ? 21.667 6.907 -18.318 1.00 97.81 89 ARG A N 1
ATOM 692 C CA . ARG A 1 89 ? 23.074 6.552 -18.488 1.00 97.81 89 ARG A CA 1
ATOM 693 C C . ARG A 1 89 ? 23.357 6.027 -19.898 1.00 97.81 89 ARG A C 1
ATOM 695 O O . ARG A 1 89 ? 24.380 6.368 -20.484 1.00 97.81 89 ARG A O 1
ATOM 702 N N . ALA A 1 90 ? 22.433 5.273 -20.489 1.00 96.06 90 ALA A N 1
ATOM 703 C CA . ALA A 1 90 ? 22.559 4.822 -21.871 1.00 96.06 90 ALA A CA 1
ATOM 704 C C . ALA A 1 90 ? 22.559 5.978 -22.888 1.00 96.06 90 ALA A C 1
ATOM 706 O O . ALA A 1 90 ? 23.298 5.910 -23.869 1.00 96.06 90 ALA A O 1
ATOM 707 N N . ARG A 1 91 ? 21.803 7.065 -22.652 1.00 95.50 91 ARG A N 1
ATOM 708 C CA . ARG A 1 91 ? 21.890 8.289 -23.477 1.00 95.50 91 ARG A CA 1
ATOM 709 C C . ARG A 1 91 ? 23.273 8.914 -23.435 1.00 95.50 91 ARG A C 1
ATOM 711 O O . ARG A 1 91 ? 23.787 9.308 -24.476 1.00 95.50 91 ARG A O 1
ATOM 718 N N . GLU A 1 92 ? 23.867 9.009 -22.248 1.00 94.81 92 GLU A N 1
ATOM 719 C CA . GLU A 1 92 ? 25.216 9.559 -22.081 1.00 94.81 92 GLU A CA 1
ATOM 720 C C . GLU A 1 92 ? 26.233 8.738 -22.881 1.00 94.81 92 GLU A C 1
ATOM 722 O O . GLU A 1 92 ? 26.989 9.302 -23.672 1.00 94.81 92 GLU A O 1
ATOM 727 N N . LEU A 1 93 ? 26.167 7.405 -22.772 1.00 93.25 93 LEU A N 1
ATOM 728 C CA . LEU A 1 93 ? 27.014 6.497 -23.552 1.00 93.25 93 LEU A CA 1
ATOM 729 C C . LEU A 1 93 ? 26.741 6.581 -25.057 1.00 93.25 93 LEU A C 1
ATOM 731 O O . LEU A 1 93 ? 27.668 6.438 -25.847 1.00 93.25 93 LEU A O 1
ATOM 735 N N . ALA A 1 94 ? 25.500 6.831 -25.481 1.00 91.75 94 ALA A N 1
ATOM 736 C CA . ALA A 1 94 ? 25.168 7.023 -26.892 1.00 91.75 94 ALA A CA 1
ATOM 737 C C . ALA A 1 94 ? 25.804 8.302 -27.465 1.00 91.75 94 ALA A C 1
ATOM 739 O O . ALA A 1 94 ? 26.303 8.292 -28.589 1.00 91.75 94 ALA A O 1
ATOM 740 N N . ILE A 1 95 ? 25.826 9.391 -26.689 1.00 91.00 95 ILE A N 1
ATOM 741 C CA . ILE A 1 95 ? 26.472 10.659 -27.068 1.00 91.00 95 ILE A CA 1
ATOM 742 C C . ILE A 1 95 ? 27.997 10.494 -27.122 1.00 91.00 95 ILE A C 1
ATOM 744 O O . ILE A 1 95 ? 28.645 10.979 -28.057 1.00 91.00 95 ILE A O 1
ATOM 748 N N . GLU A 1 96 ? 28.567 9.788 -26.144 1.00 90.06 96 GLU A N 1
ATOM 749 C CA . GLU A 1 96 ? 29.987 9.433 -26.121 1.00 90.06 96 GLU A CA 1
ATOM 750 C C . GLU A 1 96 ? 30.344 8.569 -27.337 1.00 90.06 96 GLU A C 1
ATOM 752 O O . GLU A 1 96 ? 31.222 8.937 -28.113 1.00 90.06 96 GLU A O 1
ATOM 757 N N . ALA A 1 97 ? 29.579 7.506 -27.598 1.00 87.44 97 ALA A N 1
ATOM 758 C CA . ALA A 1 97 ? 29.752 6.637 -28.757 1.00 87.44 97 ALA A CA 1
ATOM 759 C C . ALA A 1 97 ? 29.599 7.381 -30.092 1.00 87.44 97 ALA A C 1
ATOM 761 O O . ALA A 1 97 ? 30.358 7.122 -31.021 1.00 87.44 97 ALA A O 1
ATOM 762 N N . ALA A 1 98 ? 28.663 8.326 -30.212 1.00 85.50 98 ALA A N 1
ATOM 763 C CA . ALA A 1 98 ? 28.503 9.133 -31.423 1.00 85.50 98 ALA A CA 1
ATOM 764 C C . ALA A 1 98 ? 29.723 10.037 -31.683 1.00 85.50 98 ALA A C 1
ATOM 766 O O . ALA A 1 98 ? 30.091 10.276 -32.837 1.00 85.50 98 ALA A O 1
ATOM 767 N N . SER A 1 99 ? 30.364 10.513 -30.614 1.00 82.44 99 SER A N 1
ATOM 768 C CA . SER A 1 99 ? 31.568 11.347 -30.677 1.00 82.44 99 SER A CA 1
ATOM 769 C C . SER A 1 99 ? 32.821 10.508 -30.971 1.00 82.44 99 SER A C 1
ATOM 771 O O . SER A 1 99 ? 33.612 10.852 -31.858 1.00 82.44 99 SER A O 1
ATOM 773 N N . ASP A 1 100 ? 32.963 9.371 -30.286 1.00 68.88 100 ASP A N 1
ATOM 774 C CA . ASP A 1 100 ? 34.131 8.491 -30.337 1.00 68.88 100 ASP A CA 1
ATOM 775 C C . ASP A 1 100 ? 34.105 7.484 -31.486 1.00 68.88 100 ASP A C 1
ATOM 777 O O . ASP A 1 100 ? 35.168 7.066 -31.925 1.00 68.88 100 ASP A O 1
ATOM 781 N N . ALA A 1 101 ? 32.965 7.137 -32.086 1.00 59.28 101 ALA A N 1
ATOM 782 C CA . ALA A 1 101 ? 32.952 6.259 -33.264 1.00 59.28 101 ALA A CA 1
ATOM 783 C C . ALA A 1 101 ? 33.727 6.854 -34.464 1.00 59.28 101 ALA A C 1
ATOM 785 O O . ALA A 1 101 ? 34.142 6.130 -35.368 1.00 59.28 101 ALA A O 1
ATOM 786 N N . THR A 1 102 ? 34.014 8.162 -34.431 1.00 53.41 102 THR A N 1
ATOM 787 C CA . THR A 1 102 ? 34.852 8.853 -35.422 1.00 53.41 102 THR A CA 1
ATOM 788 C C . THR A 1 102 ? 36.358 8.832 -35.083 1.00 53.41 102 THR A C 1
ATOM 790 O O . THR A 1 102 ? 37.168 9.016 -35.988 1.00 53.41 102 THR A O 1
ATOM 793 N N . ASN A 1 103 ? 36.760 8.602 -33.818 1.00 54.38 103 ASN A N 1
ATOM 794 C CA . ASN A 1 103 ? 38.149 8.787 -33.334 1.00 54.38 103 ASN A CA 1
ATOM 795 C C . ASN A 1 103 ? 38.701 7.683 -32.397 1.00 54.38 103 ASN A C 1
ATOM 797 O O . ASN A 1 103 ? 39.908 7.629 -32.161 1.00 54.38 103 ASN A O 1
ATOM 801 N N . GLY A 1 104 ? 37.844 6.829 -31.845 1.00 60.34 104 GLY A N 1
ATOM 802 C CA . GLY A 1 104 ? 38.151 5.813 -30.844 1.00 60.34 104 GLY A CA 1
ATOM 803 C C . GLY A 1 104 ? 38.611 4.502 -31.476 1.00 60.34 104 GLY A C 1
ATOM 804 O O . GLY A 1 104 ? 37.984 3.974 -32.406 1.00 60.34 104 GLY A O 1
ATOM 805 N N . GLY A 1 105 ? 39.724 3.978 -30.959 1.00 72.44 105 GLY A N 1
ATOM 806 C CA . GLY A 1 105 ? 40.198 2.631 -31.269 1.00 72.44 105 GLY A CA 1
ATOM 807 C C . GLY A 1 105 ? 39.201 1.554 -30.826 1.00 72.44 105 GLY A C 1
ATOM 808 O O . GLY A 1 105 ? 38.234 1.835 -30.118 1.00 72.44 105 GLY A O 1
ATOM 809 N N . GLU A 1 106 ? 39.445 0.316 -31.251 1.00 78.00 106 GLU A N 1
ATOM 810 C CA . GLU A 1 106 ? 38.627 -0.860 -30.907 1.00 78.00 106 GLU A CA 1
ATOM 811 C C . GLU A 1 106 ? 38.454 -1.011 -29.381 1.00 78.00 106 GLU A C 1
ATOM 813 O O . GLU A 1 106 ? 37.334 -1.187 -28.906 1.00 78.00 106 GLU A O 1
ATOM 818 N N . ASP A 1 107 ? 39.520 -0.747 -28.617 1.00 81.38 107 ASP A N 1
ATOM 819 C CA . ASP A 1 107 ? 39.530 -0.793 -27.149 1.00 81.38 107 ASP A CA 1
ATOM 820 C C . ASP A 1 107 ? 38.476 0.123 -26.489 1.00 81.38 107 ASP A C 1
ATOM 822 O O . ASP A 1 107 ? 37.827 -0.273 -25.522 1.00 81.38 107 ASP A O 1
ATOM 826 N N . THR A 1 108 ? 38.265 1.345 -26.998 1.00 84.31 108 THR A N 1
ATOM 827 C CA . THR A 1 108 ? 37.278 2.283 -26.424 1.00 84.31 108 THR A CA 1
ATOM 828 C C . THR A 1 108 ? 35.853 1.778 -26.636 1.00 84.31 108 THR A C 1
ATOM 830 O O . THR A 1 108 ? 35.017 1.858 -25.736 1.00 84.31 108 THR A O 1
ATOM 833 N N . ARG A 1 109 ? 35.569 1.210 -27.813 1.00 84.31 109 ARG A N 1
ATOM 834 C CA . ARG A 1 109 ? 34.243 0.657 -28.125 1.00 84.31 109 ARG A CA 1
ATOM 835 C C . ARG A 1 109 ? 33.937 -0.567 -27.275 1.00 84.31 109 ARG A C 1
ATOM 837 O O . ARG A 1 109 ? 32.800 -0.727 -26.846 1.00 84.31 109 ARG A O 1
ATOM 844 N N . ASP A 1 110 ? 34.935 -1.397 -26.990 1.00 87.38 110 ASP A N 1
ATOM 845 C CA . ASP A 1 110 ? 34.774 -2.563 -26.118 1.00 87.38 110 ASP A CA 1
ATOM 846 C C . ASP A 1 110 ? 34.437 -2.177 -24.670 1.00 87.38 110 ASP A C 1
ATOM 848 O O . ASP A 1 110 ? 33.586 -2.819 -24.046 1.00 87.38 110 ASP A O 1
ATOM 852 N N . VAL A 1 111 ? 35.018 -1.089 -24.152 1.00 90.50 111 VAL A N 1
ATOM 853 C CA . VAL A 1 111 ? 34.653 -0.544 -22.832 1.00 90.50 111 VAL A CA 1
ATOM 854 C C . VAL A 1 111 ? 33.192 -0.086 -22.815 1.00 90.50 111 VAL A C 1
ATOM 856 O O . VAL A 1 111 ? 32.436 -0.499 -21.935 1.00 90.50 111 VAL A O 1
ATOM 859 N N . LEU A 1 112 ? 32.763 0.694 -23.813 1.00 90.31 112 LEU A N 1
ATOM 860 C CA . LEU A 1 112 ? 31.376 1.173 -23.914 1.00 90.31 112 LEU A CA 1
ATOM 861 C C . LEU A 1 112 ? 30.374 0.018 -24.062 1.00 90.31 112 LEU A C 1
ATOM 863 O O . LEU A 1 112 ? 29.328 0.014 -23.415 1.00 90.31 112 LEU A O 1
ATOM 867 N N . LYS A 1 113 ? 30.703 -0.995 -24.872 1.00 90.56 113 LYS A N 1
ATOM 868 C CA . LYS A 1 113 ? 29.883 -2.206 -25.036 1.00 90.56 113 LYS A CA 1
ATOM 869 C C . LYS A 1 113 ? 29.736 -2.985 -23.733 1.00 90.56 113 LYS A C 1
ATOM 871 O O . LYS A 1 113 ? 28.655 -3.502 -23.462 1.00 90.56 113 LYS A O 1
ATOM 876 N N . THR A 1 114 ? 30.804 -3.078 -22.944 1.00 91.94 114 THR A N 1
ATOM 877 C CA . THR A 1 114 ? 30.774 -3.763 -21.644 1.00 91.94 114 THR A CA 1
ATOM 878 C C . THR A 1 114 ? 29.870 -3.022 -20.660 1.00 91.94 114 THR A C 1
ATOM 880 O O . THR A 1 114 ? 29.038 -3.645 -20.006 1.00 91.94 114 THR A O 1
ATOM 883 N N . GLU A 1 115 ? 29.956 -1.690 -20.613 1.00 94.12 115 GLU A N 1
ATOM 884 C CA . GLU A 1 115 ? 29.071 -0.873 -19.775 1.00 94.12 115 GLU A CA 1
ATOM 885 C C . GLU A 1 115 ? 27.601 -1.005 -20.209 1.00 94.12 115 GLU A C 1
ATOM 887 O O . GLU A 1 115 ? 26.724 -1.211 -19.373 1.00 94.12 115 GLU A O 1
ATOM 892 N N . LEU A 1 116 ? 27.314 -0.975 -21.516 1.00 93.94 116 LEU A N 1
ATOM 893 C CA . LEU A 1 116 ? 25.955 -1.184 -22.033 1.00 93.94 116 LEU A CA 1
ATOM 894 C C . LEU A 1 116 ? 25.398 -2.572 -21.695 1.00 93.94 116 LEU A C 1
ATOM 896 O O . LEU A 1 116 ? 24.206 -2.695 -21.418 1.00 93.94 116 LEU A O 1
ATOM 900 N N . ALA A 1 117 ? 26.242 -3.606 -21.691 1.00 93.62 117 ALA A N 1
ATOM 901 C CA . ALA A 1 117 ? 25.833 -4.942 -21.275 1.00 93.62 117 ALA A CA 1
ATOM 902 C C . ALA A 1 117 ? 25.436 -4.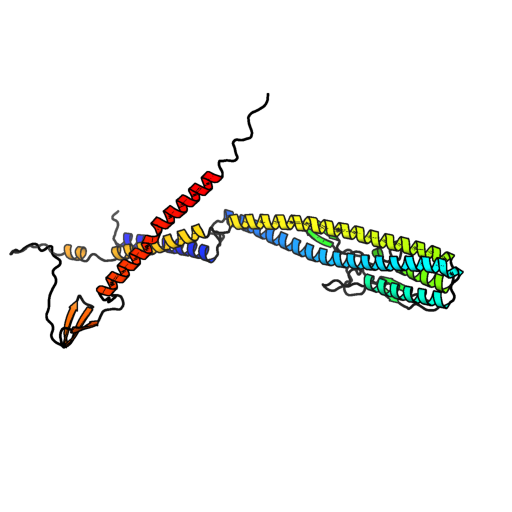975 -19.788 1.00 93.62 117 ALA A C 1
ATOM 904 O O . ALA A 1 117 ? 24.407 -5.559 -19.450 1.00 93.62 117 ALA A O 1
ATOM 905 N N . HIS A 1 118 ? 26.185 -4.291 -18.917 1.00 95.38 118 HIS A N 1
ATOM 906 C CA . HIS A 1 118 ? 25.824 -4.158 -17.503 1.00 95.38 118 HIS A CA 1
ATOM 907 C C . HIS A 1 118 ? 24.534 -3.358 -17.297 1.00 95.38 118 HIS A C 1
ATOM 909 O O . HIS A 1 118 ? 23.668 -3.793 -16.541 1.00 95.38 118 HIS A O 1
ATOM 915 N N . LEU A 1 119 ? 24.353 -2.247 -18.017 1.00 96.69 119 LEU A N 1
ATOM 916 C CA . LEU A 1 119 ? 23.108 -1.471 -17.973 1.00 96.69 119 LEU A CA 1
ATOM 917 C C . LEU A 1 119 ? 21.902 -2.297 -18.436 1.00 96.69 119 LEU A C 1
ATOM 919 O O . LEU A 1 119 ? 20.817 -2.186 -17.874 1.00 96.69 119 LEU A O 1
ATOM 923 N N . PHE A 1 120 ? 22.076 -3.160 -19.435 1.00 95.75 120 PHE A N 1
ATOM 924 C CA . PHE A 1 120 ? 21.017 -4.061 -19.881 1.00 95.75 120 PHE A CA 1
ATOM 925 C C . PHE A 1 120 ? 20.637 -5.092 -18.806 1.00 95.75 120 PHE A C 1
ATOM 927 O O . PHE A 1 120 ? 19.450 -5.332 -18.576 1.00 95.75 120 PHE A O 1
ATOM 934 N N . GLU A 1 121 ? 21.621 -5.693 -18.131 1.00 94.75 121 GLU A N 1
ATOM 935 C CA . GLU A 1 121 ? 21.376 -6.598 -16.999 1.00 94.75 121 GLU A CA 1
ATOM 936 C C . GLU A 1 121 ? 20.662 -5.875 -15.849 1.00 94.75 121 GLU A C 1
ATOM 938 O O . GLU A 1 121 ? 19.717 -6.411 -15.261 1.00 94.75 121 GLU A O 1
ATOM 943 N N . GLU A 1 122 ? 21.066 -4.637 -15.565 1.00 96.31 122 GLU A N 1
ATOM 944 C CA . GLU A 1 122 ? 20.442 -3.783 -14.560 1.00 96.31 122 GLU A CA 1
ATOM 945 C C . GLU A 1 122 ? 18.984 -3.454 -14.924 1.00 96.31 122 GLU A C 1
ATOM 947 O O . GLU A 1 122 ? 18.086 -3.660 -14.102 1.00 96.31 122 GLU A O 1
ATOM 952 N N . LEU A 1 123 ? 18.707 -3.066 -16.174 1.00 96.06 123 LEU A N 1
ATOM 953 C CA . LEU A 1 123 ? 17.347 -2.838 -16.672 1.00 96.06 123 LEU A CA 1
ATOM 954 C C . LEU A 1 123 ? 16.477 -4.096 -16.532 1.00 96.06 123 LEU A C 1
ATOM 956 O O . LEU A 1 123 ? 15.338 -4.024 -16.065 1.00 96.06 123 LEU A O 1
ATOM 960 N N . ALA A 1 124 ? 17.019 -5.263 -16.890 1.00 94.56 124 ALA A N 1
ATOM 961 C CA . ALA A 1 124 ? 16.323 -6.539 -16.754 1.00 94.56 124 ALA A CA 1
ATOM 962 C C . ALA A 1 124 ? 16.037 -6.894 -15.285 1.00 94.56 124 ALA A C 1
ATOM 964 O O . ALA A 1 124 ? 15.027 -7.542 -14.993 1.00 94.56 124 ALA A O 1
ATOM 965 N N . SER A 1 125 ? 16.893 -6.457 -14.355 1.00 94.50 125 SER A N 1
ATOM 966 C CA . SER A 1 125 ? 16.677 -6.629 -12.918 1.00 94.50 125 SER A CA 1
ATOM 967 C C . SER A 1 125 ? 15.513 -5.772 -12.404 1.00 94.50 125 SER A C 1
ATOM 969 O O . SER A 1 125 ? 14.662 -6.291 -11.679 1.00 94.50 125 SER A O 1
ATOM 971 N N . PHE A 1 126 ? 15.397 -4.514 -12.853 1.00 95.50 126 PHE A N 1
ATOM 972 C CA . PHE A 1 126 ? 14.268 -3.637 -12.520 1.00 95.50 126 PHE A CA 1
ATOM 973 C C . PHE A 1 126 ? 12.955 -4.143 -13.122 1.00 95.50 126 PHE A C 1
ATOM 975 O O . PHE A 1 126 ? 11.929 -4.185 -12.440 1.00 95.50 126 PHE A O 1
ATOM 982 N N . ALA A 1 127 ? 12.989 -4.619 -14.366 1.00 93.38 127 ALA A N 1
ATOM 983 C CA . ALA A 1 127 ? 11.826 -5.206 -15.026 1.00 93.38 127 ALA A CA 1
ATOM 984 C C . ALA A 1 127 ? 11.339 -6.504 -14.345 1.00 93.38 127 ALA A C 1
ATOM 986 O O . ALA A 1 127 ? 10.165 -6.864 -14.432 1.00 93.38 127 ALA A O 1
ATOM 987 N N . ASN A 1 128 ? 12.223 -7.187 -13.611 1.00 93.50 128 ASN A N 1
ATOM 988 C CA . ASN A 1 128 ? 11.932 -8.382 -12.822 1.00 93.50 128 ASN A CA 1
ATOM 989 C C . ASN A 1 128 ? 11.970 -8.122 -11.302 1.00 93.50 128 ASN A C 1
ATOM 991 O O . ASN A 1 128 ? 12.239 -9.036 -10.516 1.00 93.50 128 ASN A O 1
ATOM 995 N N . VAL A 1 129 ? 11.669 -6.896 -10.863 1.00 93.75 129 VAL A N 1
ATOM 996 C CA . VAL A 1 129 ? 11.576 -6.577 -9.434 1.00 93.75 129 VAL A CA 1
ATOM 997 C C . VAL A 1 129 ? 10.449 -7.366 -8.752 1.00 93.75 129 VAL A C 1
ATOM 999 O O . VAL A 1 129 ? 9.397 -7.659 -9.339 1.00 93.75 129 VAL A O 1
ATOM 1002 N N . ARG A 1 130 ? 10.654 -7.694 -7.474 1.00 90.88 130 ARG A N 1
ATOM 1003 C CA . ARG A 1 130 ? 9.672 -8.387 -6.633 1.00 90.88 130 ARG A CA 1
ATOM 1004 C C . ARG A 1 130 ? 9.089 -7.454 -5.583 1.00 90.88 130 ARG A C 1
ATOM 1006 O O . ARG A 1 130 ? 9.816 -6.673 -4.975 1.00 90.88 130 ARG A O 1
ATOM 1013 N N . ALA A 1 131 ? 7.791 -7.591 -5.329 1.00 86.44 131 ALA A N 1
ATOM 1014 C CA . ALA A 1 131 ? 7.140 -6.872 -4.242 1.00 86.44 131 ALA A CA 1
ATOM 1015 C C . ALA A 1 131 ? 7.531 -7.473 -2.871 1.00 86.44 131 ALA A C 1
ATOM 1017 O O . ALA A 1 131 ? 7.778 -8.681 -2.780 1.00 86.44 131 ALA A O 1
ATOM 1018 N N . PRO A 1 132 ? 7.503 -6.688 -1.774 1.00 79.88 132 PRO A N 1
ATOM 1019 C CA . PRO A 1 132 ? 7.757 -7.173 -0.412 1.00 79.88 132 PRO A CA 1
ATOM 1020 C C . PRO A 1 132 ? 6.835 -8.320 0.039 1.00 79.88 132 PRO A C 1
ATOM 1022 O O . PRO A 1 132 ? 7.222 -9.131 0.875 1.00 79.88 132 PRO A O 1
ATOM 1025 N N . GLY A 1 133 ? 5.628 -8.414 -0.531 1.00 73.06 133 GLY A N 1
ATOM 1026 C CA . GLY A 1 133 ? 4.664 -9.497 -0.290 1.00 73.06 133 GLY A CA 1
ATOM 1027 C C . GLY A 1 133 ? 4.889 -10.758 -1.132 1.00 73.06 133 GLY A C 1
ATOM 1028 O O . GLY A 1 133 ? 4.070 -11.672 -1.088 1.00 73.06 133 GLY A O 1
ATOM 1029 N N . GLY A 1 134 ? 5.980 -10.809 -1.898 1.00 82.12 134 GLY A N 1
ATOM 1030 C CA . GLY A 1 134 ? 6.221 -11.833 -2.904 1.00 82.12 134 GLY A CA 1
ATOM 1031 C C . GLY A 1 134 ? 5.601 -11.483 -4.257 1.00 82.12 134 GLY A C 1
ATOM 1032 O O . GLY A 1 134 ? 4.780 -10.576 -4.392 1.00 82.12 134 GLY A O 1
ATOM 1033 N N . GLY A 1 135 ? 6.033 -12.224 -5.271 1.00 86.75 135 GLY A N 1
ATOM 1034 C CA . GLY A 1 135 ? 5.580 -12.069 -6.645 1.00 86.75 135 GLY A CA 1
ATOM 1035 C C . GLY A 1 135 ? 6.238 -10.925 -7.418 1.00 86.75 135 GLY A C 1
ATOM 1036 O O . GLY A 1 135 ? 6.753 -9.959 -6.848 1.00 86.75 135 GLY A O 1
ATOM 1037 N N . TYR A 1 136 ? 6.246 -11.062 -8.741 1.00 90.69 136 TYR A N 1
ATOM 1038 C CA . TYR A 1 136 ? 6.824 -10.081 -9.655 1.00 90.69 136 TYR A CA 1
ATOM 1039 C C . TYR A 1 136 ? 5.841 -8.958 -9.966 1.00 90.69 136 TYR A C 1
ATOM 1041 O O . TYR A 1 136 ? 4.685 -9.195 -10.320 1.00 90.69 136 TYR A O 1
ATOM 1049 N N . VAL A 1 137 ? 6.319 -7.722 -9.865 1.00 89.88 137 VAL A N 1
ATOM 1050 C CA . VAL A 1 137 ? 5.471 -6.528 -9.942 1.00 89.88 137 VAL A CA 1
ATOM 1051 C C . VAL A 1 137 ? 4.891 -6.314 -11.347 1.00 89.88 137 VAL A C 1
ATOM 1053 O O . VAL A 1 137 ? 3.709 -5.994 -11.467 1.00 89.88 137 VAL A O 1
ATOM 1056 N N . PHE A 1 138 ? 5.695 -6.575 -12.381 1.00 91.38 138 PHE A N 1
ATOM 1057 C CA . PHE A 1 138 ? 5.372 -6.365 -13.800 1.00 91.38 138 PHE A CA 1
ATOM 1058 C C . PHE A 1 138 ? 4.838 -7.612 -14.527 1.00 91.38 138 PHE A C 1
ATOM 1060 O O . PHE A 1 138 ? 4.647 -7.594 -15.738 1.00 91.38 138 PHE A O 1
ATOM 1067 N N . SER A 1 139 ? 4.605 -8.712 -13.805 1.00 88.38 139 SER A N 1
ATOM 1068 C CA . SER A 1 139 ? 4.131 -9.987 -14.379 1.00 88.38 139 SER A CA 1
ATOM 1069 C C . SER A 1 139 ? 2.600 -10.098 -14.486 1.00 88.38 139 SER A C 1
ATOM 1071 O O . SER A 1 139 ? 2.082 -11.145 -14.879 1.00 88.38 139 SER A O 1
ATOM 1073 N N . GLY A 1 140 ? 1.869 -9.045 -14.107 1.00 85.75 140 GLY A N 1
ATOM 1074 C CA . GLY A 1 140 ? 0.408 -9.056 -14.016 1.00 85.75 140 GLY A CA 1
ATOM 1075 C C . GLY A 1 140 ? -0.098 -10.075 -12.993 1.00 85.75 140 GLY A C 1
ATOM 1076 O O . GLY A 1 140 ? 0.389 -10.128 -11.858 1.00 85.75 140 GLY A O 1
ATOM 1077 N N . LEU A 1 141 ? -1.076 -10.894 -13.395 1.00 84.19 141 LEU A N 1
ATOM 1078 C CA . LEU A 1 141 ? -1.622 -11.982 -12.572 1.00 84.19 141 LEU A CA 1
ATOM 1079 C C . LEU A 1 141 ? -0.681 -13.192 -12.461 1.00 84.19 141 LEU A C 1
ATOM 1081 O O . LEU A 1 141 ? -0.842 -14.006 -11.552 1.00 84.19 141 LEU A O 1
ATOM 1085 N N . ALA A 1 142 ? 0.314 -13.313 -13.344 1.00 84.38 142 ALA A N 1
ATOM 1086 C CA . ALA A 1 142 ? 1.297 -14.394 -13.331 1.00 84.38 142 ALA A CA 1
ATOM 1087 C C . ALA A 1 142 ? 2.424 -14.134 -12.311 1.00 84.38 142 ALA A C 1
ATOM 1089 O O . ALA A 1 142 ? 3.607 -14.220 -12.635 1.00 84.38 142 ALA A O 1
ATOM 1090 N N . SER A 1 143 ? 2.059 -13.844 -11.056 1.00 81.62 143 SER A N 1
ATOM 1091 C CA . SER A 1 143 ? 2.985 -13.360 -10.020 1.00 81.62 143 SER A CA 1
ATOM 1092 C C . SER A 1 143 ? 4.123 -14.320 -9.667 1.00 81.62 143 SER A C 1
ATOM 1094 O O . SER A 1 143 ? 5.149 -13.876 -9.157 1.00 81.62 143 SER A O 1
ATOM 1096 N N . ASP A 1 144 ? 3.960 -15.618 -9.921 1.00 85.12 144 ASP A N 1
ATOM 1097 C CA . ASP A 1 144 ? 4.920 -16.659 -9.533 1.00 85.12 144 ASP A CA 1
ATOM 1098 C C . ASP A 1 144 ? 6.087 -16.831 -10.516 1.00 85.12 144 ASP A C 1
ATOM 1100 O O . ASP A 1 144 ? 7.025 -17.579 -10.232 1.00 85.12 144 ASP A O 1
ATOM 1104 N N . GLN A 1 145 ? 6.052 -16.153 -11.666 1.00 87.31 145 GLN A N 1
ATOM 1105 C CA . GLN A 1 145 ? 7.076 -16.248 -12.705 1.00 87.31 145 GLN A CA 1
ATOM 1106 C C . GLN A 1 145 ? 7.676 -14.872 -13.013 1.00 87.31 145 GLN A C 1
ATOM 1108 O O . GLN A 1 145 ? 6.985 -13.860 -12.873 1.00 87.31 145 GLN A O 1
ATOM 1113 N N . PRO A 1 146 ? 8.959 -14.806 -13.420 1.00 89.38 146 PRO A N 1
ATOM 1114 C CA . PRO A 1 146 ? 9.552 -13.552 -13.869 1.00 89.38 146 PRO A CA 1
ATOM 1115 C C . PRO A 1 146 ? 8.745 -12.965 -15.033 1.00 89.38 146 PRO A C 1
ATOM 1117 O O . PRO A 1 146 ? 8.255 -13.696 -15.898 1.00 89.38 146 PRO A O 1
ATOM 1120 N N . ALA A 1 147 ? 8.615 -11.638 -15.049 1.00 90.25 147 ALA A N 1
ATOM 1121 C CA . ALA A 1 147 ? 7.895 -10.922 -16.099 1.00 90.25 147 ALA A CA 1
ATOM 1122 C C . ALA A 1 147 ? 8.622 -11.037 -17.446 1.00 90.25 147 ALA A C 1
ATOM 1124 O O . ALA A 1 147 ? 7.985 -11.202 -18.485 1.00 90.25 147 ALA A O 1
ATOM 1125 N N . PHE A 1 148 ? 9.955 -11.010 -17.408 1.00 92.94 148 PHE A N 1
ATOM 1126 C CA . PHE A 1 148 ? 10.809 -11.076 -18.583 1.00 92.94 148 PHE A CA 1
ATOM 1127 C C . PHE A 1 148 ? 11.818 -12.211 -18.487 1.00 92.94 148 PHE A C 1
ATOM 1129 O O . PHE A 1 148 ? 12.559 -12.326 -17.506 1.00 92.94 148 PHE A O 1
ATOM 1136 N N . SER A 1 149 ? 11.897 -13.003 -19.553 1.00 92.25 149 SER A N 1
ATOM 1137 C CA . SER A 1 149 ? 12.944 -13.996 -19.758 1.00 92.25 149 SER A CA 1
ATOM 1138 C C . SER A 1 149 ? 13.959 -13.477 -20.773 1.00 92.25 149 SER A C 1
ATOM 1140 O O . SER A 1 149 ? 13.609 -13.164 -21.915 1.00 92.25 149 SER A O 1
ATOM 1142 N N . VAL A 1 150 ? 15.220 -13.393 -20.346 1.00 91.12 150 VAL A N 1
ATOM 1143 C CA . VAL A 1 150 ? 16.360 -13.023 -21.192 1.00 91.12 150 VAL A CA 1
ATOM 1144 C C . VAL A 1 150 ? 17.012 -14.303 -21.711 1.00 91.12 150 VAL A C 1
ATOM 1146 O O . VAL A 1 150 ? 17.424 -15.154 -20.923 1.00 91.12 150 VAL A O 1
ATOM 1149 N N . THR A 1 151 ? 17.106 -14.448 -23.033 1.00 89.50 151 THR A N 1
ATOM 1150 C CA . THR A 1 151 ? 17.780 -15.579 -23.688 1.00 89.50 151 THR A CA 1
ATOM 1151 C C . THR A 1 151 ? 18.956 -15.084 -24.524 1.00 89.50 151 THR A C 1
ATOM 1153 O O . THR A 1 151 ? 18.801 -14.191 -25.354 1.00 89.50 151 THR A O 1
ATOM 1156 N N . GLY A 1 152 ? 20.125 -15.703 -24.344 1.00 85.56 152 GLY A N 1
ATOM 1157 C CA . GLY A 1 152 ? 21.370 -15.301 -25.003 1.00 85.56 152 GLY A CA 1
ATOM 1158 C C . GLY A 1 152 ? 22.208 -14.346 -24.152 1.00 85.56 152 GLY A C 1
ATOM 1159 O O . GLY A 1 152 ? 21.863 -14.044 -23.013 1.00 85.56 152 GLY A O 1
ATOM 1160 N N . ALA A 1 153 ? 23.332 -13.906 -24.704 1.00 85.50 153 ALA A N 1
ATOM 1161 C CA . ALA A 1 153 ? 24.244 -12.949 -24.090 1.00 85.50 153 ALA A CA 1
ATOM 1162 C C . ALA A 1 153 ? 24.819 -12.042 -25.180 1.00 85.50 153 ALA A C 1
ATOM 1164 O O . ALA A 1 153 ? 24.808 -12.415 -26.357 1.00 85.50 153 ALA A O 1
ATOM 1165 N N . PHE A 1 154 ? 25.333 -10.878 -24.786 1.00 84.56 154 PHE A N 1
ATOM 1166 C CA . PHE A 1 154 ? 26.088 -10.028 -25.699 1.00 84.56 154 PHE A CA 1
ATOM 1167 C C . PHE A 1 154 ? 27.356 -10.751 -26.159 1.00 84.56 154 PHE A C 1
ATOM 1169 O O . PHE A 1 154 ? 28.128 -11.270 -25.352 1.00 84.56 154 PHE A O 1
ATOM 1176 N N . GLY A 1 155 ? 27.562 -10.791 -27.468 1.00 78.25 155 GLY A N 1
ATOM 1177 C CA . GLY A 1 155 ? 28.724 -11.390 -28.110 1.00 78.25 155 GLY A CA 1
ATOM 1178 C C . GLY A 1 155 ? 28.819 -10.926 -29.556 1.00 78.25 155 GLY A C 1
ATOM 1179 O O . GLY A 1 155 ? 27.915 -10.265 -30.051 1.00 78.25 155 GLY A O 1
ATOM 1180 N N . THR A 1 156 ? 29.902 -11.262 -30.254 1.00 71.62 156 THR A N 1
ATOM 1181 C CA . THR A 1 156 ? 30.150 -10.788 -31.627 1.00 71.62 156 THR A CA 1
ATOM 1182 C C . THR A 1 156 ? 28.952 -11.072 -32.545 1.00 71.62 156 THR A C 1
ATOM 1184 O O . THR A 1 156 ? 28.634 -12.233 -32.815 1.00 71.62 156 THR A O 1
ATOM 1187 N N . GLY A 1 157 ? 28.256 -10.017 -32.984 1.00 68.69 157 GLY A N 1
ATOM 1188 C CA . GLY A 1 157 ? 27.039 -10.110 -33.803 1.00 68.69 157 GLY A CA 1
ATOM 1189 C C . GLY A 1 157 ? 25.830 -10.802 -33.151 1.00 68.69 157 GLY A C 1
ATOM 1190 O O . GLY A 1 157 ? 24.904 -11.189 -33.861 1.00 68.69 157 GLY A O 1
ATOM 1191 N N . THR A 1 158 ? 25.826 -11.005 -31.829 1.00 81.56 158 THR A N 1
ATOM 1192 C CA . THR A 1 158 ? 24.726 -11.646 -31.092 1.00 81.56 158 THR A CA 1
ATOM 1193 C C . THR A 1 158 ? 24.287 -10.763 -29.930 1.00 81.56 158 THR A C 1
ATOM 1195 O O . THR A 1 158 ? 25.084 -10.430 -29.056 1.00 81.56 158 THR A O 1
ATOM 1198 N N . VAL A 1 159 ? 23.000 -10.423 -29.896 1.00 85.19 159 VAL A N 1
ATOM 1199 C CA . VAL A 1 159 ? 22.377 -9.686 -28.792 1.00 85.19 159 VAL A CA 1
ATOM 1200 C C . VAL A 1 159 ? 21.389 -10.576 -28.033 1.00 85.19 159 VAL A C 1
ATOM 1202 O O . VAL A 1 159 ? 20.760 -11.452 -28.639 1.00 85.19 159 VAL A O 1
ATOM 1205 N N . PRO A 1 160 ? 21.236 -10.384 -26.712 1.00 88.25 160 PRO A N 1
ATOM 1206 C CA . PRO A 1 160 ? 20.228 -11.091 -25.938 1.00 88.25 160 PRO A CA 1
ATOM 1207 C C . PRO A 1 160 ? 18.821 -10.705 -26.408 1.00 88.25 160 PRO A C 1
ATOM 1209 O O . PRO A 1 160 ? 18.531 -9.542 -26.677 1.00 88.25 160 PRO A O 1
ATOM 1212 N N . THR A 1 161 ? 17.931 -11.691 -26.489 1.00 87.62 161 THR A N 1
ATOM 1213 C CA . THR A 1 161 ? 16.513 -11.476 -26.801 1.00 87.62 161 THR A CA 1
ATOM 1214 C C . THR A 1 161 ? 15.702 -11.507 -25.513 1.00 87.62 161 THR A C 1
ATOM 1216 O O . THR A 1 161 ? 15.831 -12.442 -24.719 1.00 87.62 161 THR A O 1
ATOM 1219 N N . VAL A 1 162 ? 14.852 -10.499 -25.318 1.00 91.25 162 VAL A N 1
ATOM 1220 C CA . VAL A 1 162 ? 13.960 -10.396 -24.158 1.00 91.25 162 VAL A CA 1
ATOM 1221 C C . VAL A 1 162 ? 12.547 -10.769 -24.571 1.00 91.25 162 VAL A C 1
ATOM 1223 O O . VAL A 1 162 ? 11.981 -10.188 -25.495 1.00 91.25 162 VAL A O 1
ATOM 1226 N N . THR A 1 163 ? 11.975 -11.747 -23.878 1.00 90.62 163 THR A N 1
ATOM 1227 C CA . THR A 1 163 ? 10.599 -12.197 -24.104 1.00 90.62 163 THR A CA 1
ATOM 1228 C C . THR A 1 163 ? 9.760 -11.934 -22.867 1.00 90.62 163 THR A C 1
ATOM 1230 O O . THR A 1 163 ? 10.165 -12.271 -21.752 1.00 90.62 163 THR A O 1
ATOM 1233 N N . PHE A 1 164 ? 8.594 -11.323 -23.060 1.00 91.62 164 PHE A N 1
ATOM 1234 C CA . PHE A 1 164 ? 7.615 -11.172 -21.995 1.00 91.62 164 PHE A CA 1
ATOM 1235 C C . PHE A 1 164 ? 6.918 -12.512 -21.744 1.00 91.62 164 PHE A C 1
ATOM 1237 O O . PHE A 1 164 ? 6.310 -13.094 -22.643 1.00 91.62 164 PHE A O 1
ATOM 1244 N N . THR A 1 165 ? 7.037 -13.010 -20.517 1.00 87.94 165 THR A N 1
ATOM 1245 C CA . THR A 1 165 ? 6.423 -14.261 -20.045 1.00 87.94 165 THR A CA 1
ATOM 1246 C C . THR A 1 165 ? 5.331 -14.019 -19.003 1.00 87.94 165 THR A C 1
ATOM 1248 O O . THR A 1 165 ? 4.771 -14.979 -18.474 1.00 87.94 165 THR A O 1
ATOM 1251 N N . GLY A 1 166 ? 5.048 -12.750 -18.695 1.00 85.25 166 GLY A N 1
ATOM 1252 C CA . GLY A 1 166 ? 3.983 -12.340 -17.788 1.00 85.25 166 GLY A CA 1
ATOM 1253 C C . GLY A 1 166 ? 2.598 -12.326 -18.435 1.00 85.25 166 GLY A C 1
ATOM 1254 O O . GLY A 1 166 ? 2.405 -12.708 -19.589 1.00 85.25 166 GLY A O 1
ATOM 1255 N N . ASP A 1 167 ? 1.627 -11.860 -17.656 1.00 86.88 167 ASP A N 1
ATOM 1256 C CA . ASP A 1 167 ? 0.261 -11.602 -18.096 1.00 86.88 167 ASP A CA 1
ATOM 1257 C C . ASP A 1 167 ? 0.000 -10.090 -18.182 1.00 86.88 167 ASP A C 1
ATOM 1259 O O . ASP A 1 167 ? 0.464 -9.327 -17.335 1.00 86.88 167 ASP A O 1
ATOM 1263 N N . ALA A 1 168 ? -0.764 -9.659 -19.188 1.00 82.88 168 ALA A N 1
ATOM 1264 C CA . ALA A 1 168 ? -1.075 -8.245 -19.429 1.00 82.88 168 ALA A CA 1
ATOM 1265 C C . ALA A 1 168 ? -2.282 -7.740 -18.611 1.00 82.88 168 ALA A C 1
ATOM 1267 O O . ALA A 1 168 ? -2.719 -6.599 -18.768 1.00 82.88 168 ALA A O 1
ATOM 1268 N N . SER A 1 169 ? -2.862 -8.583 -17.751 1.00 84.75 169 SER A N 1
ATOM 1269 C CA . SER A 1 169 ? -4.021 -8.204 -16.945 1.00 84.75 169 SER A CA 1
ATOM 1270 C C . SER A 1 169 ? -3.639 -7.258 -15.808 1.00 84.75 169 SER A C 1
ATOM 1272 O O . SER A 1 169 ? -2.715 -7.515 -15.031 1.00 84.75 169 SER A O 1
ATOM 1274 N N . ALA A 1 170 ? -4.425 -6.194 -15.666 1.00 82.19 170 ALA A N 1
ATOM 1275 C CA . ALA A 1 170 ? -4.354 -5.278 -14.541 1.00 82.19 170 ALA A CA 1
ATOM 1276 C C . ALA A 1 170 ? -4.906 -5.918 -13.256 1.00 82.19 170 ALA A C 1
ATOM 1278 O O . ALA A 1 170 ? -5.954 -6.566 -13.258 1.00 82.19 170 ALA A O 1
ATOM 1279 N N . ILE A 1 171 ? -4.216 -5.693 -12.139 1.00 84.75 171 ILE A N 1
ATOM 1280 C CA . ILE A 1 171 ? -4.725 -5.970 -10.799 1.00 84.75 171 ILE A CA 1
ATOM 1281 C C . ILE A 1 171 ? -5.406 -4.706 -10.293 1.00 84.75 171 ILE A C 1
ATOM 1283 O O . ILE A 1 171 ? -4.771 -3.664 -10.107 1.00 84.75 171 ILE A O 1
ATOM 1287 N N . GLU A 1 172 ? -6.701 -4.824 -10.037 1.00 88.69 172 GLU A N 1
ATOM 1288 C CA . GLU A 1 172 ? -7.508 -3.770 -9.443 1.00 88.69 172 GLU A CA 1
ATOM 1289 C C . GLU A 1 172 ? -7.732 -4.053 -7.959 1.00 88.69 172 GLU A C 1
ATOM 1291 O O . GLU A 1 172 ? -8.050 -5.172 -7.553 1.00 88.69 172 GLU A O 1
ATOM 1296 N N . VAL A 1 173 ? -7.564 -3.020 -7.140 1.00 91.12 173 VAL A N 1
ATOM 1297 C CA . VAL A 1 173 ? -7.810 -3.067 -5.701 1.00 91.12 173 VAL A CA 1
ATOM 1298 C C . VAL A 1 173 ? -8.966 -2.135 -5.380 1.00 91.12 173 VAL A C 1
ATOM 1300 O O . VAL A 1 173 ? -8.942 -0.953 -5.731 1.00 91.12 173 VAL A O 1
ATOM 1303 N N . GLU A 1 174 ? -9.983 -2.672 -4.711 1.00 93.12 174 GLU A N 1
ATOM 1304 C CA . GLU A 1 174 ? -11.094 -1.880 -4.195 1.00 93.12 174 GLU A CA 1
ATOM 1305 C C . GLU A 1 174 ? -10.626 -1.070 -2.981 1.00 93.12 174 GLU A C 1
ATOM 1307 O O . GLU A 1 174 ? -10.126 -1.626 -1.997 1.00 93.12 174 GLU A O 1
ATOM 1312 N N . ILE A 1 175 ? -10.771 0.249 -3.056 1.00 92.75 175 ILE A N 1
ATOM 1313 C CA . ILE A 1 175 ? -10.297 1.194 -2.034 1.00 92.75 175 ILE A CA 1
ATOM 1314 C C . ILE A 1 175 ? -11.427 1.987 -1.369 1.00 92.75 175 ILE A C 1
ATOM 1316 O O . ILE A 1 175 ? -11.186 2.690 -0.395 1.00 92.75 175 ILE A O 1
ATOM 1320 N N . ASP A 1 176 ? -12.635 1.908 -1.913 1.00 92.75 176 ASP A N 1
ATOM 1321 C CA . ASP A 1 176 ? -13.875 2.462 -1.370 1.00 92.75 176 ASP A CA 1
ATOM 1322 C C . ASP A 1 176 ? -15.046 1.746 -2.054 1.00 92.75 176 ASP A C 1
ATOM 1324 O O . ASP A 1 176 ? -14.829 1.015 -3.022 1.00 92.75 176 ASP A O 1
ATOM 1328 N N . ASP A 1 177 ? -16.274 1.975 -1.594 1.00 90.06 177 ASP A N 1
ATOM 1329 C CA . ASP A 1 177 ? -17.476 1.329 -2.133 1.00 90.06 177 ASP A CA 1
ATOM 1330 C C . ASP A 1 177 ? -17.616 1.559 -3.651 1.00 90.06 177 ASP A C 1
ATOM 1332 O O . ASP A 1 177 ? -17.916 2.664 -4.114 1.00 90.06 177 ASP A O 1
ATOM 1336 N N . GLY A 1 178 ? -17.334 0.515 -4.442 1.00 89.12 178 GLY A N 1
ATOM 1337 C CA . GLY A 1 178 ? -17.367 0.571 -5.904 1.00 89.12 178 GLY A CA 1
ATOM 1338 C C . GLY A 1 178 ? -16.241 1.387 -6.555 1.00 89.12 178 GLY A C 1
ATOM 1339 O O . GLY A 1 178 ? -16.314 1.667 -7.755 1.00 89.12 178 GLY A O 1
ATOM 1340 N N . VAL A 1 179 ? -15.201 1.771 -5.806 1.00 92.38 179 VAL A N 1
ATOM 1341 C CA . VAL A 1 179 ? -14.042 2.497 -6.338 1.00 92.38 179 VAL A CA 1
ATOM 1342 C C . VAL A 1 179 ? -12.817 1.600 -6.373 1.00 92.38 179 VAL A C 1
ATOM 1344 O O . VAL A 1 179 ? -12.283 1.196 -5.341 1.00 92.38 179 VAL A O 1
ATOM 1347 N N . TYR A 1 180 ? -12.308 1.399 -7.583 1.00 91.06 180 TYR A N 1
ATOM 1348 C CA . TYR A 1 180 ? -11.122 0.601 -7.843 1.00 91.06 180 TYR A CA 1
ATOM 1349 C C . TYR A 1 180 ? -9.930 1.484 -8.236 1.00 91.06 180 TYR A C 1
ATOM 1351 O O . TYR A 1 180 ? -10.075 2.567 -8.834 1.00 91.06 180 TYR A O 1
ATOM 1359 N N . ILE A 1 181 ? -8.738 1.034 -7.856 1.00 90.50 181 ILE A N 1
ATOM 1360 C CA . ILE A 1 181 ? -7.456 1.548 -8.336 1.00 90.50 181 ILE A CA 1
ATOM 1361 C C . ILE A 1 181 ? -6.684 0.398 -8.965 1.00 90.50 181 ILE A C 1
ATOM 1363 O O . ILE A 1 181 ? -6.532 -0.663 -8.366 1.00 90.50 181 ILE A O 1
ATOM 1367 N N . GLU A 1 182 ? -6.167 0.642 -10.161 1.00 88.00 182 GLU A N 1
ATOM 1368 C CA . GLU A 1 182 ? -5.185 -0.216 -10.809 1.00 88.00 182 GLU A CA 1
ATOM 1369 C C . GLU A 1 182 ? -3.825 -0.048 -10.115 1.00 88.00 182 GLU A C 1
ATOM 1371 O O . GLU A 1 182 ? -3.296 1.062 -10.029 1.00 88.00 182 GLU A O 1
ATOM 1376 N N . VAL A 1 183 ? -3.276 -1.145 -9.586 1.00 85.56 183 VAL A N 1
ATOM 1377 C CA . VAL A 1 183 ? -2.027 -1.140 -8.791 1.00 85.56 183 VAL A CA 1
ATOM 1378 C C . VAL A 1 183 ? -0.841 -1.768 -9.516 1.00 85.56 183 VAL A C 1
ATOM 1380 O O . VAL A 1 183 ? 0.252 -1.875 -8.960 1.00 85.56 183 VAL A O 1
ATOM 1383 N N . THR A 1 184 ? -1.052 -2.230 -10.741 1.00 80.81 184 THR A N 1
ATOM 1384 C CA . THR A 1 184 ? -0.027 -2.843 -11.585 1.00 80.81 184 THR A CA 1
ATOM 1385 C C . THR A 1 184 ? 0.028 -2.140 -12.913 1.00 80.81 184 THR A C 1
ATOM 1387 O O . THR A 1 184 ? -1.009 -1.746 -13.432 1.00 80.81 184 THR A O 1
ATOM 1390 N N . ARG A 1 185 ? 1.216 -2.105 -13.509 1.00 85.06 185 ARG A N 1
ATOM 1391 C CA . ARG A 1 185 ? 1.340 -1.935 -14.948 1.00 85.06 185 ARG A CA 1
ATOM 1392 C C . ARG A 1 185 ? 1.828 -3.208 -15.600 1.00 85.06 185 ARG A C 1
ATOM 1394 O O . ARG A 1 185 ? 2.639 -3.934 -15.027 1.00 85.06 185 ARG A O 1
ATOM 1401 N N . ASP A 1 186 ? 1.280 -3.465 -16.779 1.00 87.44 186 ASP A N 1
ATOM 1402 C CA . ASP A 1 186 ? 1.749 -4.515 -17.668 1.00 87.44 186 ASP A CA 1
ATOM 1403 C C . ASP A 1 186 ? 3.220 -4.246 -17.997 1.00 87.44 186 ASP A C 1
ATOM 1405 O O . ASP A 1 186 ? 3.572 -3.170 -18.485 1.00 87.44 186 ASP A O 1
ATOM 1409 N N . GLY A 1 187 ? 4.082 -5.218 -17.691 1.00 87.94 187 GLY A N 1
ATOM 1410 C CA . GLY A 1 187 ? 5.505 -5.120 -17.972 1.00 87.94 187 GLY A CA 1
ATOM 1411 C C . GLY A 1 187 ? 5.782 -4.901 -19.451 1.00 87.94 187 GLY A C 1
ATOM 1412 O O . GLY A 1 187 ? 6.619 -4.064 -19.785 1.00 87.94 187 GLY A O 1
ATOM 1413 N N . SER A 1 188 ? 5.062 -5.593 -20.337 1.00 91.19 188 SER A N 1
ATOM 1414 C CA . SER A 1 188 ? 5.252 -5.448 -21.780 1.00 91.19 188 SER A CA 1
ATOM 1415 C C . SER A 1 188 ? 4.883 -4.043 -22.247 1.00 91.19 188 SER A C 1
ATOM 1417 O O . SER A 1 188 ? 5.665 -3.414 -22.951 1.00 91.19 188 SER A O 1
ATOM 1419 N N . ALA A 1 189 ? 3.771 -3.488 -21.761 1.00 90.00 189 ALA A N 1
ATOM 1420 C CA . ALA A 1 189 ? 3.416 -2.101 -22.027 1.00 90.00 189 ALA A CA 1
ATOM 1421 C C . ALA A 1 189 ? 4.450 -1.121 -21.452 1.00 90.00 189 ALA A C 1
ATOM 1423 O O . ALA A 1 189 ? 4.776 -0.143 -22.117 1.00 90.00 189 ALA A O 1
ATOM 1424 N N . ALA A 1 190 ? 4.993 -1.381 -20.258 1.00 91.06 190 ALA A N 1
ATOM 1425 C 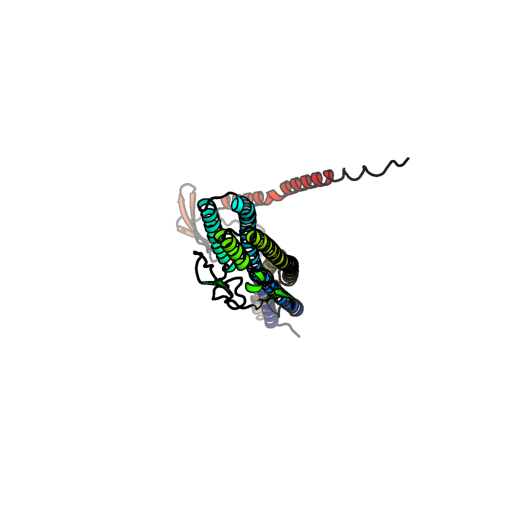CA . ALA A 1 190 ? 5.929 -0.483 -19.585 1.00 91.06 190 ALA A CA 1
ATOM 1426 C C . ALA A 1 190 ? 7.337 -0.463 -20.211 1.00 91.06 190 ALA A C 1
ATOM 1428 O O . ALA A 1 190 ? 7.915 0.610 -20.360 1.00 91.06 190 ALA A O 1
ATOM 1429 N N . PHE A 1 191 ? 7.884 -1.621 -20.592 1.00 92.56 191 PHE A N 1
ATOM 1430 C CA . PHE A 1 191 ? 9.273 -1.753 -21.063 1.00 92.56 191 PHE A CA 1
ATOM 1431 C C . PHE A 1 191 ? 9.409 -2.070 -22.559 1.00 92.56 191 PHE A C 1
ATOM 1433 O O . PHE A 1 191 ? 10.445 -1.760 -23.142 1.00 92.56 191 PHE A O 1
ATOM 1440 N N . GLN A 1 192 ? 8.395 -2.685 -23.177 1.00 89.06 192 GLN A N 1
ATOM 1441 C CA . GLN A 1 192 ? 8.395 -3.154 -24.574 1.00 89.06 192 GLN A CA 1
ATOM 1442 C C . GLN A 1 192 ? 7.260 -2.540 -25.412 1.00 89.06 192 GLN A C 1
ATOM 1444 O O . GLN A 1 192 ? 6.832 -3.144 -26.392 1.00 89.06 192 GLN A O 1
ATOM 1449 N N . GLY A 1 193 ? 6.715 -1.390 -25.000 1.00 82.44 193 GLY A N 1
ATOM 1450 C CA . GLY A 1 193 ? 5.547 -0.766 -25.624 1.00 82.44 193 GLY A CA 1
ATOM 1451 C C . GLY A 1 193 ? 5.801 -0.273 -27.058 1.00 82.44 193 GLY A C 1
ATOM 1452 O O . GLY A 1 193 ? 6.434 -0.924 -27.881 1.00 82.44 193 GLY A O 1
ATOM 1453 N N . ALA A 1 194 ? 5.313 0.922 -27.398 1.00 81.25 194 ALA A N 1
ATOM 1454 C CA . ALA A 1 194 ? 5.630 1.516 -28.705 1.00 81.25 194 ALA A CA 1
ATOM 1455 C C . ALA A 1 194 ? 7.144 1.754 -28.892 1.00 81.25 194 ALA A C 1
ATOM 1457 O O . ALA A 1 194 ? 7.629 1.747 -30.021 1.00 81.25 194 ALA A O 1
ATOM 1458 N N . ASN A 1 195 ? 7.865 1.932 -27.779 1.00 88.31 195 ASN A N 1
ATOM 1459 C CA . ASN A 1 195 ? 9.310 2.102 -27.713 1.00 88.31 195 ASN A CA 1
ATOM 1460 C C . ASN A 1 195 ? 9.871 1.046 -26.749 1.00 88.31 195 ASN A C 1
ATOM 1462 O O . ASN A 1 195 ? 9.631 1.127 -25.544 1.00 88.31 195 ASN A O 1
ATOM 1466 N N . ASP A 1 196 ? 10.557 0.034 -27.282 1.00 93.12 196 ASP A N 1
ATOM 1467 C CA . ASP A 1 196 ? 11.133 -1.053 -26.485 1.00 93.12 196 ASP A CA 1
ATOM 1468 C C . ASP A 1 196 ? 12.528 -0.663 -25.974 1.00 93.12 196 ASP A C 1
ATOM 1470 O O . ASP A 1 196 ? 13.475 -0.492 -26.749 1.00 93.12 196 ASP A O 1
ATOM 1474 N N . ALA A 1 197 ? 12.652 -0.554 -24.650 1.00 93.69 197 ALA A N 1
ATOM 1475 C CA . ALA A 1 197 ? 13.881 -0.150 -23.979 1.00 93.69 197 ALA A CA 1
ATOM 1476 C C . ALA A 1 197 ? 15.010 -1.185 -24.133 1.00 93.69 197 ALA A C 1
ATOM 1478 O O . ALA A 1 197 ? 16.177 -0.816 -24.279 1.00 93.69 197 ALA A O 1
ATOM 1479 N N . PHE A 1 198 ? 14.680 -2.480 -24.151 1.00 95.00 198 PHE A N 1
ATOM 1480 C CA . PHE A 1 198 ? 15.659 -3.551 -24.342 1.00 95.00 198 PHE A CA 1
ATOM 1481 C C . PHE A 1 198 ? 16.182 -3.563 -25.777 1.00 95.00 198 PHE A C 1
ATOM 1483 O O . PHE A 1 198 ? 17.390 -3.694 -26.001 1.00 95.00 198 PHE A O 1
ATOM 1490 N N . VAL A 1 199 ? 15.286 -3.377 -26.751 1.00 93.50 199 VAL A N 1
ATOM 1491 C CA . VAL A 1 199 ? 15.670 -3.270 -28.163 1.00 93.50 199 VAL A CA 1
ATOM 1492 C C . VAL A 1 199 ? 16.537 -2.034 -28.381 1.00 93.50 199 VAL A C 1
ATOM 1494 O O . VAL A 1 199 ? 17.585 -2.159 -29.010 1.00 93.50 199 VAL A O 1
ATOM 1497 N N . ALA A 1 200 ? 16.183 -0.883 -27.803 1.00 94.31 200 ALA A N 1
ATOM 1498 C CA . ALA A 1 200 ? 16.965 0.347 -27.913 1.00 94.31 200 ALA A CA 1
ATOM 1499 C C . ALA A 1 200 ? 18.418 0.171 -27.419 1.00 94.31 200 ALA A C 1
ATOM 1501 O O . ALA A 1 200 ? 19.363 0.524 -28.131 1.00 94.31 200 ALA A O 1
ATOM 1502 N N . LEU A 1 201 ? 18.617 -0.459 -26.251 1.00 94.06 201 LEU A N 1
ATOM 1503 C CA . LEU A 1 201 ? 19.955 -0.770 -25.725 1.00 94.06 201 LEU A CA 1
ATOM 1504 C C . LEU A 1 201 ? 20.717 -1.766 -26.607 1.00 94.06 201 LEU A C 1
ATOM 1506 O O . LEU A 1 201 ? 21.893 -1.558 -26.913 1.00 94.06 201 LEU A O 1
ATOM 1510 N N . SER A 1 202 ? 20.055 -2.838 -27.049 1.00 93.06 202 SER A N 1
ATOM 1511 C CA . SER A 1 202 ? 20.685 -3.852 -27.905 1.00 93.06 202 SER A CA 1
ATOM 1512 C C . SER A 1 202 ? 21.070 -3.305 -29.288 1.00 93.06 202 SER A C 1
ATOM 1514 O O . SER A 1 202 ? 22.111 -3.676 -29.841 1.00 93.06 202 SER A O 1
ATOM 1516 N N . ARG A 1 203 ? 20.279 -2.368 -29.828 1.00 92.44 203 ARG A N 1
ATOM 1517 C CA . ARG A 1 203 ? 20.562 -1.670 -31.084 1.00 92.44 203 ARG A CA 1
ATOM 1518 C C . ARG A 1 203 ? 21.768 -0.753 -30.939 1.00 92.44 203 ARG A C 1
ATOM 1520 O O . ARG A 1 203 ? 22.631 -0.779 -31.811 1.00 92.44 203 ARG A O 1
ATOM 1527 N N . LEU A 1 204 ? 21.871 -0.004 -29.837 1.00 92.69 204 LEU A N 1
ATOM 1528 C CA . LEU A 1 204 ? 23.051 0.819 -29.560 1.00 92.69 204 LEU A CA 1
ATOM 1529 C C . LEU A 1 204 ? 24.313 -0.044 -29.453 1.00 92.69 204 LEU A C 1
ATOM 1531 O O . LEU A 1 204 ? 25.325 0.271 -30.075 1.00 92.69 204 LEU A O 1
ATOM 1535 N N . TRP A 1 205 ? 24.236 -1.155 -28.718 1.00 93.25 205 TRP A N 1
ATOM 1536 C CA . TRP A 1 205 ? 25.346 -2.099 -28.593 1.00 93.25 205 TRP A CA 1
ATOM 1537 C C . TRP A 1 205 ? 25.809 -2.614 -29.965 1.00 93.25 205 TRP A C 1
ATOM 1539 O O . TRP A 1 205 ? 26.998 -2.562 -30.278 1.00 93.25 205 TRP A O 1
ATOM 1549 N N . THR A 1 206 ? 24.863 -3.031 -30.815 1.00 91.81 206 THR A N 1
ATOM 1550 C CA . THR A 1 206 ? 25.149 -3.533 -32.172 1.00 91.81 206 THR A CA 1
ATOM 1551 C C . THR A 1 206 ? 25.740 -2.441 -33.063 1.00 91.81 206 THR A C 1
ATOM 1553 O O . THR A 1 206 ? 26.716 -2.680 -33.766 1.00 91.81 206 THR A O 1
ATOM 1556 N N . ALA A 1 207 ? 25.212 -1.217 -32.994 1.00 90.88 207 ALA A N 1
ATOM 1557 C CA . ALA A 1 207 ? 25.718 -0.088 -33.770 1.00 90.88 207 ALA A CA 1
ATOM 1558 C C . ALA A 1 207 ? 27.171 0.274 -33.412 1.00 90.88 207 ALA A C 1
ATOM 1560 O O . ALA A 1 207 ? 27.946 0.659 -34.291 1.00 90.88 207 ALA A O 1
ATOM 1561 N N . ILE A 1 208 ? 27.551 0.125 -32.137 1.00 89.38 208 ILE A N 1
ATOM 1562 C CA . ILE A 1 208 ? 28.930 0.315 -31.664 1.00 89.38 208 ILE A CA 1
ATOM 1563 C C . ILE A 1 208 ? 29.835 -0.837 -32.123 1.00 89.38 208 ILE A C 1
ATOM 1565 O O . ILE A 1 208 ? 30.971 -0.581 -32.528 1.00 89.38 208 ILE A O 1
ATOM 1569 N N . ASP A 1 209 ? 29.341 -2.080 -32.096 1.00 87.62 209 ASP A N 1
ATOM 1570 C CA . ASP A 1 209 ? 30.071 -3.267 -32.572 1.00 87.62 209 ASP A CA 1
ATOM 1571 C C . ASP A 1 209 ? 30.375 -3.173 -34.077 1.00 87.62 209 ASP A C 1
ATOM 1573 O O . ASP A 1 209 ? 31.506 -3.390 -34.507 1.00 87.62 209 ASP A O 1
ATOM 1577 N N . GLU A 1 210 ? 29.393 -2.741 -34.872 1.00 86.50 210 GLU A N 1
ATOM 1578 C CA . GLU A 1 210 ? 29.526 -2.538 -36.319 1.00 86.50 210 GLU A CA 1
ATOM 1579 C C . GLU A 1 210 ? 30.273 -1.244 -36.694 1.00 86.50 210 GLU A C 1
ATOM 1581 O O . GLU A 1 210 ? 30.696 -1.079 -37.841 1.00 86.50 210 GLU A O 1
ATOM 1586 N N . GLY A 1 211 ? 30.440 -0.311 -35.750 1.00 84.44 211 GLY A N 1
ATOM 1587 C CA . GLY A 1 211 ? 31.056 0.996 -35.992 1.00 84.44 211 GLY A CA 1
ATOM 1588 C C . GLY A 1 211 ? 30.236 1.903 -36.921 1.00 84.44 211 GLY A C 1
ATOM 1589 O O . GLY A 1 211 ? 30.809 2.655 -37.710 1.00 84.44 211 GLY A O 1
ATOM 1590 N N . ASN A 1 212 ? 28.902 1.826 -36.868 1.00 87.25 212 ASN A N 1
ATOM 1591 C CA . ASN A 1 212 ? 28.002 2.565 -37.758 1.00 87.25 212 ASN A CA 1
ATOM 1592 C C . ASN A 1 212 ? 27.381 3.797 -37.068 1.00 87.25 212 ASN A C 1
ATOM 1594 O O . ASN A 1 212 ? 26.352 3.699 -36.399 1.00 87.25 212 ASN A O 1
ATOM 1598 N N . ASN A 1 213 ? 27.949 4.989 -37.293 1.00 85.19 213 ASN A N 1
ATOM 1599 C CA . ASN A 1 213 ? 27.484 6.243 -36.671 1.00 85.19 213 ASN A CA 1
ATOM 1600 C C . ASN A 1 213 ? 26.022 6.607 -36.980 1.00 85.19 213 ASN A C 1
ATOM 1602 O O . ASN A 1 213 ? 25.360 7.246 -36.157 1.00 85.19 213 ASN A O 1
ATOM 1606 N N . SER A 1 214 ? 25.512 6.238 -38.160 1.00 89.88 214 SER A N 1
ATOM 1607 C CA . SER A 1 214 ? 24.109 6.506 -38.495 1.00 89.88 214 SER A CA 1
ATOM 1608 C C . SER A 1 214 ? 23.184 5.689 -37.598 1.00 89.88 214 SER A C 1
ATOM 1610 O O . SER A 1 214 ? 22.177 6.206 -37.122 1.00 89.88 214 SER A O 1
ATOM 1612 N N . GLU A 1 215 ? 23.549 4.435 -37.325 1.00 90.69 215 GLU A N 1
ATOM 1613 C CA . GLU A 1 215 ? 22.788 3.567 -36.428 1.00 90.69 215 GLU A CA 1
ATOM 1614 C C . GLU A 1 215 ? 22.956 3.950 -34.958 1.00 90.69 215 GLU A C 1
ATOM 1616 O O . GLU A 1 215 ? 21.982 3.871 -34.219 1.00 90.69 215 GLU A O 1
ATOM 1621 N N . VAL A 1 216 ? 24.119 4.469 -34.542 1.00 91.25 216 VAL A N 1
ATOM 1622 C CA . VAL A 1 216 ? 24.287 5.045 -33.193 1.00 91.25 216 VAL A CA 1
ATOM 1623 C C . VAL A 1 216 ? 23.328 6.222 -32.982 1.00 91.25 216 VAL A C 1
ATOM 1625 O O . VAL A 1 216 ? 22.686 6.319 -31.939 1.00 91.25 216 VAL A O 1
ATOM 1628 N N . THR A 1 217 ? 23.166 7.085 -33.989 1.00 91.56 217 THR A N 1
ATOM 1629 C CA . THR A 1 217 ? 22.228 8.221 -33.920 1.00 91.56 217 THR A CA 1
ATOM 1630 C C . THR A 1 217 ? 20.771 7.751 -33.848 1.00 91.56 217 THR A C 1
ATOM 1632 O O . THR A 1 217 ? 19.993 8.272 -33.050 1.00 91.56 217 THR A O 1
ATOM 1635 N N . ASN A 1 218 ? 20.406 6.736 -34.638 1.00 93.06 218 ASN A N 1
ATOM 1636 C CA . ASN A 1 218 ? 19.069 6.139 -34.593 1.00 93.06 218 ASN A CA 1
ATOM 1637 C C . ASN A 1 218 ? 18.792 5.491 -33.226 1.00 93.06 218 ASN A C 1
ATOM 1639 O O . ASN A 1 218 ? 17.750 5.740 -32.627 1.00 93.06 218 ASN A O 1
ATOM 1643 N N . ALA A 1 219 ? 19.749 4.721 -32.702 1.00 93.75 219 ALA A N 1
ATOM 1644 C CA . ALA A 1 219 ? 19.638 4.085 -31.395 1.00 93.75 219 ALA A CA 1
ATOM 1645 C C . ALA A 1 219 ? 19.544 5.111 -30.254 1.00 93.75 219 ALA A C 1
ATOM 1647 O O . ALA A 1 219 ? 18.792 4.900 -29.309 1.00 93.75 219 ALA A O 1
ATOM 1648 N N . HIS A 1 220 ? 20.239 6.250 -30.352 1.00 94.12 220 HIS A N 1
ATOM 1649 C CA . HIS A 1 220 ? 20.091 7.350 -29.396 1.00 94.12 220 HIS A CA 1
ATOM 1650 C C . HIS A 1 220 ? 18.648 7.879 -29.351 1.00 94.12 220 HIS A C 1
ATOM 1652 O O . HIS A 1 220 ? 18.085 8.016 -28.269 1.00 94.12 220 HIS A O 1
ATOM 1658 N N . THR A 1 221 ? 18.019 8.087 -30.514 1.00 95.00 221 THR A N 1
ATOM 1659 C CA . THR A 1 221 ? 16.604 8.498 -30.585 1.00 95.00 221 THR A CA 1
ATOM 1660 C C . THR A 1 221 ? 15.666 7.431 -30.008 1.00 95.00 221 THR A C 1
ATOM 1662 O O . THR A 1 221 ? 14.716 7.764 -29.303 1.00 95.00 221 THR A O 1
ATOM 1665 N N . ASP A 1 222 ? 15.935 6.146 -30.253 1.00 95.25 222 ASP A N 1
ATOM 1666 C CA . ASP A 1 222 ? 15.145 5.051 -29.670 1.00 95.25 222 ASP A CA 1
ATOM 1667 C C . ASP A 1 222 ? 15.261 5.017 -28.133 1.00 95.25 222 ASP A C 1
ATOM 1669 O O . ASP A 1 222 ? 14.267 4.783 -27.438 1.00 95.25 222 ASP A O 1
ATOM 1673 N N . ILE A 1 223 ? 16.452 5.289 -27.587 1.00 96.19 223 ILE A N 1
ATOM 1674 C CA . ILE A 1 223 ? 16.695 5.391 -26.139 1.00 96.19 223 ILE A CA 1
ATOM 1675 C C . ILE A 1 223 ? 15.950 6.591 -25.543 1.00 96.19 223 ILE A C 1
ATOM 1677 O O . ILE A 1 223 ? 15.336 6.449 -24.483 1.00 96.19 223 ILE A O 1
ATOM 1681 N N . ASP A 1 224 ? 15.973 7.749 -26.209 1.00 96.06 224 ASP A N 1
ATOM 1682 C CA . ASP A 1 224 ? 15.224 8.940 -25.787 1.00 96.06 224 ASP A CA 1
ATOM 1683 C C . ASP A 1 224 ? 13.722 8.636 -25.710 1.00 96.06 224 ASP A C 1
ATOM 1685 O O . ASP A 1 224 ? 13.098 8.814 -24.663 1.00 96.06 224 ASP A O 1
ATOM 1689 N N . ASN A 1 225 ? 13.163 8.065 -26.780 1.00 95.94 225 ASN A N 1
ATOM 1690 C CA . ASN A 1 225 ? 11.749 7.697 -26.843 1.00 95.94 225 ASN A CA 1
ATOM 1691 C C . ASN A 1 225 ? 11.361 6.656 -25.778 1.00 95.94 225 ASN A C 1
ATOM 1693 O O . ASN A 1 225 ? 10.267 6.713 -25.211 1.00 95.94 225 ASN A O 1
ATOM 1697 N N . SER A 1 226 ? 12.247 5.696 -25.501 1.00 95.50 226 SER A N 1
ATOM 1698 C CA . SER A 1 226 ? 12.029 4.668 -24.475 1.00 95.50 226 SER A CA 1
ATOM 1699 C C . SER A 1 226 ? 12.083 5.250 -23.060 1.00 95.50 226 SER A C 1
ATOM 1701 O O . SER A 1 226 ? 11.304 4.858 -22.195 1.00 95.50 226 SER A O 1
ATOM 1703 N N . PHE A 1 227 ? 12.959 6.221 -22.808 1.00 95.88 227 PHE A N 1
ATOM 1704 C CA . PHE A 1 227 ? 12.987 6.928 -21.531 1.00 95.88 227 PHE A CA 1
ATOM 1705 C C . PHE A 1 227 ? 11.758 7.797 -21.311 1.00 95.88 227 PHE A C 1
ATOM 1707 O O . PHE A 1 227 ? 11.175 7.747 -20.230 1.00 95.88 227 PHE A O 1
ATOM 1714 N N . ASP A 1 228 ? 11.348 8.562 -22.321 1.00 95.44 228 ASP A N 1
ATOM 1715 C CA . ASP A 1 228 ? 10.139 9.379 -22.240 1.00 95.44 228 ASP A CA 1
ATOM 1716 C C . ASP A 1 228 ? 8.909 8.503 -21.971 1.00 95.44 228 ASP A C 1
ATOM 1718 O O . ASP A 1 228 ? 8.038 8.872 -21.178 1.00 95.44 228 ASP A O 1
ATOM 1722 N N . HIS A 1 229 ? 8.875 7.301 -22.555 1.00 93.56 229 HIS A N 1
ATOM 1723 C CA . HIS A 1 229 ? 7.857 6.292 -22.270 1.00 93.56 229 HIS A CA 1
ATOM 1724 C C . HIS A 1 229 ? 7.884 5.818 -20.807 1.00 93.56 229 HIS A C 1
ATOM 1726 O O . HIS A 1 229 ? 6.856 5.870 -20.134 1.00 93.56 229 HIS A O 1
ATOM 1732 N N . LEU A 1 230 ? 9.051 5.453 -20.262 1.00 93.88 230 LEU A N 1
ATOM 1733 C CA . LEU A 1 230 ? 9.184 5.068 -18.845 1.00 93.88 230 LEU A CA 1
ATOM 1734 C C . LEU A 1 230 ? 8.765 6.200 -17.887 1.00 93.88 230 LEU A C 1
ATOM 1736 O O . LEU A 1 230 ? 8.096 5.960 -16.878 1.00 93.88 230 LEU A O 1
ATOM 1740 N N . VAL A 1 231 ? 9.111 7.449 -18.208 1.00 94.19 231 VAL A N 1
ATOM 1741 C CA . VAL A 1 231 ? 8.704 8.635 -17.434 1.00 94.19 231 VAL A CA 1
ATOM 1742 C C . VAL A 1 231 ? 7.191 8.865 -17.513 1.00 94.19 231 VAL A C 1
ATOM 1744 O O . VAL A 1 231 ? 6.562 9.245 -16.516 1.00 94.19 231 VAL A O 1
ATOM 1747 N N . LEU A 1 232 ? 6.578 8.618 -18.671 1.00 92.56 232 LEU A N 1
ATOM 1748 C CA . LEU A 1 232 ? 5.130 8.695 -18.846 1.00 92.56 232 LEU A CA 1
ATOM 1749 C C . LEU A 1 232 ? 4.413 7.627 -18.014 1.00 92.56 232 LEU A C 1
ATOM 1751 O O . LEU A 1 232 ? 3.494 7.961 -17.266 1.00 92.56 232 LEU A O 1
ATOM 1755 N N . GLU A 1 233 ? 4.871 6.379 -18.064 1.00 91.56 233 GLU A N 1
ATOM 1756 C CA . GLU A 1 233 ? 4.334 5.278 -17.254 1.00 91.56 233 GLU A CA 1
ATOM 1757 C C . GLU A 1 233 ? 4.427 5.582 -15.752 1.00 91.56 233 GLU A C 1
ATOM 1759 O O . GLU A 1 233 ? 3.451 5.442 -15.005 1.00 91.56 233 GLU A O 1
ATOM 1764 N N . ARG A 1 234 ? 5.560 6.141 -15.315 1.00 91.56 234 ARG A N 1
ATOM 1765 C CA . ARG A 1 234 ? 5.748 6.629 -13.944 1.00 91.56 234 ARG A CA 1
ATOM 1766 C C . ARG A 1 234 ? 4.766 7.744 -13.576 1.00 91.56 234 ARG A C 1
ATOM 1768 O O . ARG A 1 234 ? 4.237 7.774 -12.465 1.00 91.56 234 ARG A O 1
ATOM 1775 N N . THR A 1 235 ? 4.480 8.655 -14.504 1.00 92.25 235 THR A N 1
ATOM 1776 C CA . THR A 1 235 ? 3.514 9.743 -14.287 1.00 92.25 235 THR A CA 1
ATOM 1777 C C . THR A 1 235 ? 2.100 9.205 -14.074 1.00 92.25 235 THR A C 1
ATOM 1779 O O . THR A 1 235 ? 1.369 9.718 -13.220 1.00 92.25 235 THR A O 1
ATOM 1782 N N . VAL A 1 236 ? 1.717 8.156 -14.805 1.00 89.56 236 VAL A N 1
ATOM 1783 C CA . VAL A 1 236 ? 0.407 7.515 -14.645 1.00 89.56 236 VAL A CA 1
ATOM 1784 C C . VAL A 1 236 ? 0.285 6.846 -13.273 1.00 89.56 236 VAL A C 1
ATOM 1786 O O . VAL A 1 236 ? -0.706 7.074 -12.573 1.00 89.56 236 VAL A O 1
ATOM 1789 N N . LEU A 1 237 ? 1.313 6.116 -12.832 1.00 90.81 237 LEU A N 1
ATOM 1790 C CA . LEU A 1 237 ? 1.364 5.525 -11.488 1.00 90.81 237 LEU A CA 1
ATOM 1791 C C . LEU A 1 237 ? 1.342 6.584 -10.380 1.00 90.81 237 LEU A C 1
ATOM 1793 O O . LEU A 1 237 ? 0.640 6.422 -9.384 1.00 90.81 237 LEU A O 1
ATOM 1797 N N . GLY A 1 238 ? 2.017 7.717 -10.581 1.00 91.94 238 GLY A N 1
ATOM 1798 C CA . GLY A 1 238 ? 1.933 8.856 -9.666 1.00 91.94 238 GLY A CA 1
ATOM 1799 C C . GLY A 1 238 ? 0.515 9.434 -9.552 1.00 91.94 238 GLY A C 1
ATOM 1800 O O . GLY A 1 238 ? 0.134 9.945 -8.500 1.00 91.94 238 GLY A O 1
ATOM 1801 N N . GLY A 1 239 ? -0.301 9.337 -10.605 1.00 92.06 239 GLY A N 1
ATOM 1802 C CA . GLY A 1 239 ? -1.729 9.653 -10.543 1.00 92.06 239 GLY A CA 1
ATOM 1803 C C . GLY A 1 239 ? -2.514 8.677 -9.660 1.00 92.06 239 GLY A C 1
ATOM 1804 O O . GLY A 1 239 ? -3.364 9.110 -8.877 1.00 92.06 239 GLY A O 1
ATOM 1805 N N . ALA A 1 240 ? -2.207 7.381 -9.749 1.00 90.88 240 ALA A N 1
ATOM 1806 C CA . ALA A 1 240 ? -2.816 6.343 -8.919 1.00 90.88 240 ALA A CA 1
ATOM 1807 C C . ALA A 1 240 ? -2.434 6.481 -7.433 1.00 90.88 240 ALA A C 1
ATOM 1809 O O . ALA A 1 240 ? -3.322 6.402 -6.583 1.00 90.88 240 ALA A O 1
ATOM 1810 N N . ASP A 1 241 ? -1.167 6.775 -7.111 1.00 93.19 241 ASP A N 1
ATOM 1811 C CA . ASP A 1 241 ? -0.727 7.011 -5.722 1.00 93.19 241 ASP A CA 1
ATOM 1812 C C . ASP A 1 241 ? -1.402 8.258 -5.126 1.00 93.19 241 ASP A C 1
ATOM 1814 O O . ASP A 1 241 ? -1.971 8.182 -4.040 1.00 93.19 241 ASP A O 1
ATOM 1818 N N . ARG A 1 242 ? -1.501 9.369 -5.877 1.00 92.75 242 ARG A N 1
ATOM 1819 C CA . ARG A 1 242 ? -2.262 10.557 -5.430 1.00 92.75 242 ARG A CA 1
ATOM 1820 C C . ARG A 1 242 ? -3.741 10.259 -5.192 1.00 92.75 242 ARG A C 1
ATOM 1822 O O . ARG A 1 242 ? -4.347 10.803 -4.266 1.00 92.75 242 ARG A O 1
ATOM 1829 N N . LYS A 1 243 ? -4.347 9.417 -6.036 1.00 92.44 243 LYS A N 1
ATOM 1830 C CA . LYS A 1 243 ? -5.729 8.968 -5.834 1.00 92.44 243 LYS A CA 1
ATOM 1831 C C . LYS A 1 243 ? -5.823 8.172 -4.530 1.00 92.44 243 LYS A C 1
ATOM 1833 O O . LYS A 1 243 ? -6.683 8.495 -3.716 1.00 92.44 243 LYS A O 1
ATOM 1838 N N . ALA A 1 244 ? -4.924 7.218 -4.294 1.00 94.44 244 ALA A N 1
ATOM 1839 C CA . ALA A 1 244 ? -4.869 6.444 -3.055 1.00 94.44 244 ALA A CA 1
ATOM 1840 C C . ALA A 1 244 ? -4.692 7.340 -1.812 1.00 94.44 244 ALA A C 1
ATOM 1842 O O . ALA A 1 244 ? -5.468 7.208 -0.868 1.00 94.44 244 ALA A O 1
ATOM 1843 N N . ASP A 1 245 ? -3.774 8.312 -1.851 1.00 95.25 245 ASP A N 1
ATOM 1844 C CA . ASP A 1 245 ? -3.553 9.303 -0.785 1.00 95.25 245 ASP A CA 1
ATOM 1845 C C . ASP A 1 245 ? -4.831 10.070 -0.422 1.00 95.25 245 ASP A C 1
ATOM 1847 O O . ASP A 1 245 ? -5.216 10.153 0.745 1.00 95.25 245 ASP A O 1
ATOM 1851 N N . SER A 1 246 ? -5.533 10.600 -1.430 1.00 95.06 246 SER A N 1
ATOM 1852 C CA . SER A 1 246 ? -6.752 11.388 -1.203 1.00 95.06 246 SER A CA 1
ATOM 1853 C C . SER A 1 246 ? -7.885 10.572 -0.566 1.00 95.06 246 SER A C 1
ATOM 1855 O O . SER A 1 246 ? -8.688 11.097 0.210 1.00 95.06 246 SER A O 1
ATOM 1857 N N . PHE A 1 247 ? -7.963 9.279 -0.887 1.00 95.44 247 PHE A N 1
ATOM 1858 C CA . PHE A 1 247 ? -8.937 8.365 -0.299 1.00 95.44 247 PHE A CA 1
ATOM 1859 C C . PHE A 1 247 ? -8.527 7.947 1.112 1.00 95.44 247 PHE A C 1
ATOM 1861 O O . PHE A 1 247 ? -9.382 7.900 1.991 1.00 95.44 247 PHE A O 1
ATOM 1868 N N . GLU A 1 248 ? -7.237 7.714 1.354 1.00 96.56 248 GLU A N 1
ATOM 1869 C CA . GLU A 1 248 ? -6.701 7.409 2.680 1.00 96.56 248 GLU A CA 1
ATOM 1870 C C . GLU A 1 248 ? -7.007 8.531 3.677 1.00 96.56 248 GLU A C 1
ATOM 1872 O O . GLU A 1 248 ? -7.530 8.275 4.762 1.00 96.56 248 GLU A O 1
ATOM 1877 N N . GLU A 1 249 ? -6.736 9.782 3.296 1.00 97.00 249 GLU A N 1
ATOM 1878 C CA . GLU A 1 249 ? -7.013 10.953 4.130 1.00 97.00 249 GLU A CA 1
ATOM 1879 C C . GLU A 1 249 ? -8.510 11.069 4.443 1.00 97.00 249 GLU A C 1
ATOM 1881 O O . GLU A 1 249 ? -8.901 11.202 5.606 1.00 97.00 249 GLU A O 1
ATOM 1886 N N . ARG A 1 250 ? -9.367 10.930 3.423 1.00 96.06 250 ARG A N 1
ATOM 1887 C CA . ARG A 1 250 ? -10.823 10.977 3.600 1.00 96.06 250 ARG A CA 1
ATOM 1888 C C . ARG A 1 250 ? -11.329 9.864 4.520 1.00 96.06 250 ARG A C 1
ATOM 1890 O O . ARG A 1 250 ? -12.140 10.134 5.407 1.00 96.06 250 ARG A O 1
ATOM 1897 N N . LEU A 1 251 ? -10.861 8.633 4.324 1.00 96.69 251 LEU A N 1
ATOM 1898 C CA . LEU A 1 251 ? -11.282 7.474 5.110 1.00 96.69 251 LEU A CA 1
ATOM 1899 C C . LEU A 1 251 ? -10.783 7.547 6.554 1.00 96.69 251 LEU A C 1
ATOM 1901 O O . LEU A 1 251 ? -11.532 7.183 7.453 1.00 96.69 251 LEU A O 1
ATOM 1905 N N . ARG A 1 252 ? -9.584 8.084 6.810 1.00 97.44 252 ARG A N 1
ATOM 1906 C CA . ARG A 1 252 ? -9.105 8.334 8.182 1.00 97.44 252 ARG A CA 1
ATOM 1907 C C . ARG A 1 252 ? -9.964 9.358 8.915 1.00 97.44 252 ARG A C 1
ATOM 1909 O O . ARG A 1 252 ? -10.329 9.145 10.069 1.00 97.44 252 ARG A O 1
ATOM 1916 N N . VAL A 1 253 ? -10.336 10.449 8.242 1.00 97.75 253 VAL A N 1
ATOM 1917 C CA . VAL A 1 253 ? -11.265 11.439 8.812 1.00 97.75 253 VAL A CA 1
ATOM 1918 C C . VAL A 1 253 ? -12.631 10.800 9.085 1.00 97.75 253 VAL A C 1
ATOM 1920 O O . VAL A 1 253 ? -13.231 11.032 10.135 1.00 97.75 253 VAL A O 1
ATOM 1923 N N . GLN A 1 254 ? -13.127 9.960 8.173 1.00 96.50 254 GLN A N 1
ATOM 1924 C CA . GLN A 1 254 ? -14.371 9.216 8.373 1.00 96.50 254 GLN A CA 1
ATOM 1925 C C . GLN A 1 254 ? -14.278 8.235 9.550 1.00 96.50 254 GLN A C 1
ATOM 1927 O O . GLN A 1 254 ? -15.194 8.200 10.368 1.00 96.50 254 GLN A O 1
ATOM 1932 N N . GLU A 1 255 ? -13.185 7.484 9.677 1.00 96.38 255 GLU A N 1
ATOM 1933 C CA . GLU A 1 255 ? -12.935 6.558 10.785 1.00 96.38 255 GLU A CA 1
ATOM 1934 C C . GLU A 1 255 ? -12.944 7.289 12.130 1.00 96.38 255 GLU A C 1
ATOM 1936 O O . GLU A 1 255 ? -13.634 6.859 13.054 1.00 96.38 255 GLU A O 1
ATOM 1941 N N . GLN A 1 256 ? -12.271 8.440 12.222 1.00 97.25 256 GLN A N 1
ATOM 1942 C CA . GLN A 1 256 ? -12.287 9.275 13.422 1.00 97.25 256 GLN A CA 1
ATOM 1943 C C . GLN A 1 256 ? -13.706 9.754 13.759 1.00 97.25 256 GLN A C 1
ATOM 1945 O O . GLN A 1 256 ? -14.138 9.659 14.908 1.00 97.25 256 GLN A O 1
ATOM 1950 N N . ASN A 1 257 ? -14.461 10.221 12.762 1.00 97.44 257 ASN A N 1
ATOM 1951 C CA . ASN A 1 257 ? -15.843 10.663 12.953 1.00 97.44 257 ASN A CA 1
ATOM 1952 C C . ASN A 1 257 ? -16.771 9.520 13.392 1.00 97.44 257 ASN A C 1
ATOM 1954 O O . ASN A 1 257 ? -17.682 9.740 14.194 1.00 97.44 257 ASN A O 1
ATOM 1958 N N . LEU A 1 258 ? -16.570 8.307 12.869 1.00 97.62 258 LEU A N 1
ATOM 1959 C CA . LEU A 1 258 ? -17.307 7.114 13.287 1.00 97.62 258 LEU A CA 1
ATOM 1960 C C . LEU A 1 258 ? -16.937 6.728 14.722 1.00 97.62 258 LEU A C 1
ATOM 1962 O O . LEU A 1 258 ? -17.836 6.506 15.528 1.00 97.62 258 LEU A O 1
ATOM 1966 N N . ALA A 1 259 ? -15.648 6.733 15.067 1.00 96.56 259 ALA A N 1
ATOM 1967 C CA . ALA A 1 259 ? -15.169 6.450 16.417 1.00 96.56 259 ALA A CA 1
ATOM 1968 C C . ALA A 1 259 ? -15.736 7.441 17.447 1.00 96.56 259 ALA A C 1
ATOM 1970 O O . ALA A 1 259 ? -16.230 7.020 18.490 1.00 96.56 259 ALA A O 1
ATOM 1971 N N . SER A 1 260 ? -15.759 8.743 17.138 1.00 97.19 260 SER A N 1
ATOM 1972 C CA . SER A 1 260 ? -16.378 9.753 18.009 1.00 97.19 260 SER A CA 1
ATOM 1973 C C . SER A 1 260 ? -17.886 9.542 18.180 1.00 97.19 260 SER A C 1
ATOM 1975 O O . SER A 1 260 ? -18.405 9.710 19.280 1.00 97.19 260 SER A O 1
ATOM 1977 N N . GLN A 1 261 ? -18.603 9.148 17.122 1.00 97.00 261 GLN A N 1
ATOM 1978 C CA . GLN A 1 261 ? -20.037 8.847 17.214 1.00 97.00 261 GLN A CA 1
ATOM 1979 C C . GLN A 1 261 ? -20.326 7.562 17.998 1.00 97.00 261 GLN A C 1
ATOM 1981 O O . GLN A 1 261 ? -21.322 7.513 18.715 1.00 97.00 261 GLN A O 1
ATOM 1986 N N . ILE A 1 262 ? -19.480 6.535 17.861 1.00 96.19 262 ILE A N 1
ATOM 1987 C CA . ILE A 1 262 ? -19.569 5.301 18.652 1.00 96.19 262 ILE A CA 1
ATOM 1988 C C . ILE A 1 262 ? -19.344 5.636 20.125 1.00 96.19 262 ILE A C 1
ATOM 1990 O O . ILE A 1 262 ? -20.210 5.331 20.935 1.00 96.19 262 ILE A O 1
ATOM 1994 N N . SER A 1 263 ? -18.258 6.344 20.443 1.00 96.44 263 SER A N 1
ATOM 1995 C CA . SER A 1 263 ? -17.919 6.762 21.807 1.00 96.44 263 SER A CA 1
ATOM 1996 C C . SER A 1 263 ? -19.051 7.561 22.458 1.00 96.44 263 SER A C 1
ATOM 1998 O O . SER A 1 263 ? -19.509 7.215 23.540 1.00 96.44 263 SER A O 1
ATOM 2000 N N . PHE A 1 264 ? -19.610 8.552 21.753 1.00 94.50 264 PHE A N 1
ATOM 2001 C CA . PHE A 1 264 ? -20.728 9.352 22.264 1.00 94.50 264 PHE A CA 1
ATOM 2002 C C . PHE A 1 264 ? -21.974 8.523 22.629 1.00 94.50 264 PHE A C 1
ATOM 2004 O O . PHE A 1 264 ? -22.742 8.917 23.504 1.00 94.50 264 PHE A O 1
ATOM 2011 N N . LEU A 1 265 ? -22.214 7.404 21.941 1.00 93.50 265 LEU A N 1
ATOM 2012 C CA . LEU A 1 265 ? -23.396 6.570 22.163 1.00 93.50 265 LEU A CA 1
ATOM 2013 C C . LEU A 1 265 ? -23.134 5.404 23.122 1.00 93.50 265 LEU A C 1
ATOM 2015 O O . LEU A 1 265 ? -24.034 5.043 23.884 1.00 93.50 265 LEU A O 1
ATOM 2019 N N . GLU A 1 266 ? -21.950 4.801 23.061 1.00 94.19 266 GLU A N 1
ATOM 2020 C CA . GLU A 1 266 ? -21.614 3.549 23.735 1.00 94.19 266 GLU A CA 1
ATOM 2021 C C . GLU A 1 266 ? -20.827 3.755 25.027 1.00 94.19 266 GLU A C 1
ATOM 2023 O O . GLU A 1 266 ? -21.054 2.998 25.969 1.00 94.19 266 GLU A O 1
ATOM 2028 N N . ASP A 1 267 ? -19.952 4.760 25.106 1.00 95.62 267 ASP A N 1
ATOM 2029 C CA . ASP A 1 267 ? -19.074 4.943 26.261 1.00 95.62 267 ASP A CA 1
ATOM 2030 C C . ASP A 1 267 ? -19.846 5.536 27.440 1.00 95.62 267 ASP A C 1
ATOM 2032 O O . ASP A 1 267 ? -20.748 6.367 27.291 1.00 95.62 267 ASP A O 1
ATOM 2036 N N . ALA A 1 268 ? -19.498 5.086 28.642 1.00 93.38 268 ALA A N 1
ATOM 2037 C CA . ALA A 1 268 ? -20.043 5.639 29.866 1.00 93.38 268 ALA A CA 1
ATOM 2038 C C . ALA A 1 268 ? -19.166 6.778 30.396 1.00 93.38 268 ALA A C 1
ATOM 2040 O O . ALA A 1 268 ? -17.936 6.700 30.364 1.00 93.38 268 ALA A O 1
ATOM 2041 N N . ASP A 1 269 ? -19.794 7.810 30.967 1.00 95.00 269 ASP A N 1
ATOM 2042 C CA . ASP A 1 269 ? -19.063 8.800 31.753 1.00 95.00 269 ASP A CA 1
ATOM 2043 C C . ASP A 1 269 ? -18.559 8.128 33.035 1.00 95.00 269 ASP A C 1
ATOM 2045 O O . ASP A 1 269 ? -19.329 7.791 33.939 1.00 95.00 269 ASP A O 1
ATOM 2049 N N . ALA A 1 270 ? -17.245 7.913 33.106 1.00 93.44 270 ALA A N 1
ATOM 2050 C CA . ALA A 1 270 ? -16.608 7.270 34.244 1.00 93.44 270 ALA A CA 1
ATOM 2051 C C . ALA A 1 270 ? -16.937 7.986 35.562 1.00 93.44 270 ALA A C 1
ATOM 2053 O O . ALA A 1 270 ? -17.168 7.326 36.573 1.00 93.44 270 ALA A O 1
ATOM 2054 N N . PHE A 1 271 ? -16.993 9.321 35.571 1.00 94.75 271 PHE A N 1
ATOM 2055 C CA . PHE A 1 271 ? -17.300 10.072 36.783 1.00 94.75 271 PHE A CA 1
ATOM 2056 C C . PHE A 1 271 ? -18.736 9.817 37.245 1.00 94.75 271 PHE A C 1
ATOM 2058 O O . PHE A 1 271 ? -18.950 9.506 38.419 1.00 94.75 271 PHE A O 1
ATOM 2065 N N . GLU A 1 272 ? -19.705 9.896 36.328 1.00 94.31 272 GLU A N 1
ATOM 2066 C CA . GLU A 1 272 ? -21.111 9.610 36.634 1.00 94.31 272 GLU A CA 1
ATOM 2067 C C . GLU A 1 272 ? -21.280 8.166 37.124 1.00 94.31 272 GLU A C 1
ATOM 2069 O O . GLU A 1 272 ? -21.851 7.936 38.191 1.00 94.31 272 GLU A O 1
ATOM 2074 N N . VAL A 1 273 ? -20.691 7.194 36.421 1.00 95.75 273 VAL A N 1
ATOM 2075 C CA . VAL A 1 273 ? -20.788 5.769 36.766 1.00 95.75 273 VAL A CA 1
ATOM 2076 C C . VAL A 1 273 ? -20.156 5.454 38.119 1.00 95.75 273 VAL A C 1
ATOM 2078 O O . VAL A 1 273 ? -20.764 4.737 38.916 1.00 95.75 273 VAL A O 1
ATOM 2081 N N . TYR A 1 274 ? -18.962 5.971 38.420 1.00 94.31 274 TYR A N 1
ATOM 2082 C CA . TYR A 1 274 ? -18.326 5.732 39.720 1.00 94.31 274 TYR A CA 1
ATOM 2083 C C . TYR A 1 274 ? -19.067 6.443 40.858 1.00 94.31 274 TYR A C 1
ATOM 2085 O O . TYR A 1 274 ? -19.220 5.873 41.942 1.00 94.31 274 TYR A O 1
ATOM 2093 N N . SER A 1 275 ? -19.578 7.655 40.621 1.00 95.75 275 SER A N 1
ATOM 2094 C CA . SER A 1 275 ? -20.424 8.364 41.585 1.00 95.75 275 SER A CA 1
ATOM 2095 C C . SER A 1 275 ? -21.682 7.551 41.906 1.00 95.75 275 SER A C 1
ATOM 2097 O O . SER A 1 275 ? -21.960 7.263 43.073 1.00 95.75 275 SER A O 1
ATOM 2099 N N . ASP A 1 276 ? -22.395 7.085 40.882 1.00 95.06 276 ASP A N 1
ATOM 2100 C CA . ASP A 1 276 ? -23.587 6.257 41.044 1.00 95.06 276 ASP A CA 1
ATOM 2101 C C . ASP A 1 276 ? -23.281 4.915 41.705 1.00 95.06 276 ASP A C 1
ATOM 2103 O O . ASP A 1 276 ? -24.048 4.464 42.558 1.00 95.06 276 ASP A O 1
ATOM 2107 N N . LEU A 1 277 ? -22.156 4.285 41.360 1.00 96.25 277 LEU A N 1
ATOM 2108 C CA . LEU A 1 277 ? -21.725 3.027 41.959 1.00 96.25 277 LEU A CA 1
ATOM 2109 C C . LEU A 1 277 ? -21.576 3.175 43.476 1.00 96.25 277 LEU A C 1
ATOM 2111 O O . LEU A 1 277 ? -22.201 2.432 44.234 1.00 96.25 277 LEU A O 1
ATOM 2115 N N . THR A 1 278 ? -20.815 4.176 43.922 1.00 96.00 278 THR A N 1
ATOM 2116 C CA . THR A 1 278 ? -20.596 4.425 45.355 1.00 96.00 278 THR A CA 1
ATOM 2117 C C . THR A 1 278 ? -21.895 4.784 46.083 1.00 96.00 278 THR A C 1
ATOM 2119 O O . THR A 1 278 ? -22.150 4.291 47.186 1.00 96.00 278 THR A O 1
ATOM 2122 N N . ALA A 1 279 ? -22.768 5.579 45.453 1.00 95.12 279 ALA A N 1
ATOM 2123 C CA . ALA A 1 279 ? -24.071 5.930 46.009 1.00 95.12 279 ALA A CA 1
ATOM 2124 C C . ALA A 1 279 ? -24.989 4.701 46.150 1.00 95.12 279 ALA A C 1
ATOM 2126 O O . ALA A 1 279 ? -25.673 4.543 47.167 1.00 95.12 279 ALA A O 1
ATOM 2127 N N . GLN A 1 280 ? -24.994 3.805 45.159 1.00 95.62 280 GLN A N 1
ATOM 2128 C CA . GLN A 1 280 ? -25.778 2.569 45.180 1.00 95.62 280 GLN A CA 1
ATOM 2129 C C . GLN A 1 280 ? -25.243 1.555 46.200 1.00 95.62 280 GLN A C 1
ATOM 2131 O O . GLN A 1 280 ? -26.047 0.917 46.884 1.00 95.62 280 GLN A O 1
ATOM 2136 N N . GLU A 1 281 ? -23.923 1.428 46.359 1.00 94.88 281 GLU A N 1
ATOM 2137 C CA . GLU A 1 281 ? -23.300 0.585 47.389 1.00 94.88 281 GLU A CA 1
ATOM 2138 C C . GLU A 1 281 ? -23.669 1.056 48.800 1.00 94.88 281 GLU A C 1
ATOM 2140 O O . GLU A 1 281 ? -24.160 0.266 49.615 1.00 94.88 281 GLU A O 1
ATOM 2145 N N . ALA A 1 282 ? -23.527 2.358 49.067 1.00 94.06 282 ALA A N 1
ATOM 2146 C CA . ALA A 1 282 ? -23.926 2.959 50.336 1.00 94.06 282 ALA A CA 1
ATOM 2147 C C . ALA A 1 282 ? -25.437 2.795 50.590 1.00 94.06 282 ALA A C 1
ATOM 2149 O O . ALA A 1 282 ? -25.864 2.425 51.690 1.00 94.06 282 ALA A O 1
ATOM 2150 N N . GLY A 1 283 ? -26.263 3.009 49.560 1.00 92.00 283 GLY A N 1
ATOM 2151 C CA . GLY A 1 283 ? -27.715 2.843 49.631 1.00 92.00 283 GLY A CA 1
ATOM 2152 C C . GLY A 1 283 ? -28.151 1.402 49.915 1.00 92.00 283 GLY A C 1
ATOM 2153 O O . GLY A 1 283 ? -29.081 1.183 50.701 1.00 92.00 283 GLY A O 1
ATOM 2154 N N . LEU A 1 284 ? -27.474 0.410 49.328 1.00 92.38 284 LEU A N 1
ATOM 2155 C CA . LEU A 1 284 ? -27.726 -1.006 49.592 1.00 92.38 284 LEU A CA 1
ATOM 2156 C C . LEU A 1 284 ? -27.350 -1.371 51.033 1.00 92.38 284 LEU A C 1
ATOM 2158 O O . LEU A 1 284 ? -28.151 -2.001 51.724 1.00 92.38 284 LEU A O 1
ATOM 2162 N N . GLN A 1 285 ? -26.185 -0.930 51.522 1.00 91.50 285 GLN A N 1
ATOM 2163 C CA . GLN A 1 285 ? -25.770 -1.146 52.914 1.00 91.50 285 GLN A CA 1
ATOM 2164 C C . GLN A 1 285 ? -26.772 -0.545 53.910 1.00 91.50 285 GLN A C 1
ATOM 2166 O O . GLN A 1 285 ? -27.198 -1.225 54.848 1.00 91.50 285 GLN A O 1
ATOM 2171 N N . ALA A 1 286 ? -27.221 0.691 53.673 1.00 90.31 286 ALA A N 1
ATOM 2172 C CA . ALA A 1 286 ? -28.252 1.330 54.488 1.00 90.31 286 ALA A CA 1
ATOM 2173 C C . ALA A 1 286 ? -29.579 0.548 54.451 1.00 90.31 286 ALA A C 1
ATOM 2175 O O . ALA A 1 286 ? -30.202 0.305 55.488 1.00 90.31 286 ALA A O 1
ATOM 2176 N N . SER A 1 287 ? -29.994 0.084 53.268 1.00 88.25 287 SER A N 1
ATOM 2177 C CA . SER A 1 287 ? -31.230 -0.691 53.088 1.00 88.25 287 SER A CA 1
ATOM 2178 C C . SER A 1 287 ? -31.173 -2.052 53.791 1.00 88.25 287 SER A C 1
ATOM 2180 O O . SER A 1 287 ? -32.181 -2.490 54.353 1.00 88.25 287 SER A O 1
ATOM 2182 N N . LEU A 1 288 ? -30.007 -2.705 53.823 1.00 88.12 288 LEU A N 1
ATOM 2183 C CA . LEU A 1 288 ? -29.780 -3.941 54.579 1.00 88.12 288 LEU A CA 1
ATOM 2184 C C . LEU A 1 288 ? -29.903 -3.709 56.090 1.00 88.12 288 LEU A C 1
ATOM 2186 O O . LEU A 1 288 ? -30.578 -4.484 56.767 1.00 88.12 288 LEU A O 1
ATOM 2190 N N . GLN A 1 289 ? -29.336 -2.620 56.619 1.00 88.62 289 GLN A N 1
ATOM 2191 C CA . GLN A 1 289 ? -29.458 -2.269 58.040 1.00 88.62 289 GLN A CA 1
ATOM 2192 C C . GLN A 1 289 ? -30.910 -1.978 58.448 1.00 88.62 289 GLN A C 1
ATOM 2194 O O . GLN A 1 289 ? -31.361 -2.405 59.513 1.00 88.62 289 GLN A O 1
ATOM 2199 N N . VAL A 1 290 ? -31.670 -1.279 57.599 1.00 84.56 290 VAL A N 1
ATOM 2200 C CA . VAL A 1 290 ? -33.091 -0.987 57.846 1.00 84.56 290 VAL A CA 1
ATOM 2201 C C . VAL A 1 290 ? -33.941 -2.260 57.774 1.00 84.56 290 VAL A C 1
ATOM 2203 O O . VAL A 1 290 ? -34.762 -2.496 58.662 1.00 84.56 290 VAL A O 1
ATOM 2206 N N . ASN A 1 291 ? -33.718 -3.122 56.776 1.00 79.50 291 ASN A N 1
ATOM 2207 C CA . ASN A 1 291 ? -34.418 -4.407 56.674 1.00 79.50 291 ASN A CA 1
ATOM 2208 C C . ASN A 1 291 ? -34.093 -5.337 57.849 1.00 79.50 291 ASN A C 1
ATOM 2210 O O . ASN A 1 291 ? -35.001 -5.964 58.393 1.00 79.50 291 ASN A O 1
ATOM 2214 N N . ALA A 1 292 ? -32.839 -5.373 58.307 1.00 81.94 292 ALA A N 1
ATOM 2215 C CA . ALA A 1 292 ? -32.449 -6.143 59.487 1.00 81.94 292 ALA A CA 1
ATOM 2216 C C . ALA A 1 292 ? -33.241 -5.721 60.739 1.00 81.94 292 ALA A C 1
ATOM 2218 O O . ALA A 1 292 ? -33.647 -6.576 61.524 1.00 81.94 292 ALA A O 1
ATOM 2219 N N . ARG A 1 293 ? -33.547 -4.424 60.897 1.00 78.25 293 ARG A N 1
ATOM 2220 C CA . ARG A 1 293 ? -34.393 -3.909 61.992 1.00 78.25 293 ARG A CA 1
ATOM 2221 C C . ARG A 1 293 ? -35.878 -4.254 61.829 1.00 78.25 293 ARG A C 1
ATOM 2223 O O . ARG A 1 293 ? -36.560 -4.453 62.826 1.00 78.25 293 ARG A O 1
ATOM 2230 N N . LEU A 1 294 ? -36.382 -4.343 60.596 1.00 69.94 294 LEU A N 1
ATOM 2231 C CA . LEU A 1 294 ? -37.776 -4.718 60.295 1.00 69.94 294 LEU A CA 1
ATOM 2232 C C . LEU A 1 294 ? -38.048 -6.221 60.460 1.00 69.94 294 LEU A C 1
ATOM 2234 O O . LEU A 1 294 ? -39.176 -6.616 60.763 1.00 69.94 294 LEU A O 1
ATOM 2238 N N . ILE A 1 295 ? -37.028 -7.054 60.239 1.00 65.25 295 ILE A N 1
ATOM 2239 C CA . ILE A 1 295 ? -37.101 -8.516 60.366 1.00 65.25 295 ILE A CA 1
ATOM 2240 C C . ILE A 1 295 ? -37.015 -8.957 61.834 1.00 65.25 295 ILE A C 1
ATOM 2242 O O . ILE A 1 295 ? -37.514 -10.031 62.167 1.00 65.25 295 ILE A O 1
ATOM 2246 N N . GLN A 1 296 ? -36.457 -8.135 62.730 1.00 59.97 296 GLN A N 1
ATOM 2247 C CA . GLN A 1 296 ? -36.476 -8.424 64.164 1.00 59.97 296 GLN A CA 1
ATOM 2248 C C . GLN A 1 296 ? -37.931 -8.476 64.675 1.00 59.97 296 GLN A C 1
ATOM 2250 O O . GLN A 1 296 ? -38.624 -7.454 64.657 1.00 59.97 296 GLN A O 1
ATOM 2255 N N . PRO A 1 297 ? -38.432 -9.630 65.165 1.00 54.97 297 PRO A N 1
ATOM 2256 C CA . PRO A 1 297 ? -39.704 -9.651 65.864 1.00 54.97 297 PRO A CA 1
ATOM 2257 C C . PRO A 1 297 ? -39.538 -8.824 67.138 1.00 54.97 297 PRO A C 1
ATOM 2259 O O . PRO A 1 297 ? -38.751 -9.174 68.017 1.00 54.97 297 PRO A O 1
ATOM 2262 N N . THR A 1 298 ? -40.275 -7.720 67.269 1.00 53.59 298 THR A N 1
ATOM 2263 C CA . THR A 1 298 ? -40.356 -7.036 68.559 1.00 53.59 298 THR A CA 1
ATOM 2264 C C . THR A 1 298 ? -41.059 -7.982 69.532 1.00 53.59 298 THR A C 1
ATOM 2266 O O . THR A 1 298 ? -42.280 -8.134 69.537 1.00 53.59 298 THR A O 1
ATOM 2269 N N . LEU A 1 299 ? -40.265 -8.659 70.365 1.00 49.88 299 LEU A N 1
ATOM 2270 C CA . LEU A 1 299 ? -40.727 -9.571 71.417 1.00 49.88 299 LEU A CA 1
ATOM 2271 C C . LEU A 1 299 ? -41.747 -8.895 72.355 1.00 49.88 299 LEU A C 1
ATOM 2273 O O . LEU A 1 299 ? -42.613 -9.566 72.918 1.00 49.88 299 LEU A O 1
ATOM 2277 N N . LEU A 1 300 ? -41.722 -7.558 72.441 1.00 49.69 300 LEU A N 1
ATOM 2278 C CA . LEU A 1 300 ? -42.714 -6.747 73.149 1.00 49.69 300 LEU A CA 1
ATOM 2279 C C . LEU A 1 300 ? -44.150 -6.912 72.620 1.00 49.69 300 LEU A C 1
ATOM 2281 O O . LEU A 1 300 ? -45.085 -6.790 73.405 1.00 49.69 300 LEU A O 1
ATOM 2285 N N . ASN A 1 301 ? -44.355 -7.218 71.335 1.00 43.81 301 ASN A N 1
ATOM 2286 C CA . ASN A 1 301 ? -45.695 -7.345 70.747 1.00 43.81 301 ASN A CA 1
ATOM 2287 C C . ASN A 1 301 ? -46.249 -8.783 70.818 1.00 43.81 301 ASN A C 1
ATOM 2289 O O . ASN A 1 301 ? -47.460 -8.994 70.747 1.00 43.81 301 ASN A O 1
ATOM 2293 N N . TYR A 1 302 ? -45.376 -9.777 71.025 1.00 52.75 302 TYR A N 1
ATOM 2294 C CA . TYR A 1 302 ? -45.791 -11.142 71.365 1.00 52.75 302 TYR A CA 1
ATOM 2295 C C . TYR A 1 302 ? -46.169 -11.246 72.852 1.00 52.75 302 TYR A C 1
ATOM 2297 O O . TYR A 1 302 ? -47.181 -11.856 73.194 1.00 52.75 302 TYR A O 1
ATOM 2305 N N . LEU A 1 303 ? -45.422 -10.569 73.735 1.00 48.75 303 LEU A N 1
ATOM 2306 C CA . LEU A 1 303 ? -45.661 -10.596 75.183 1.00 48.75 303 LEU A CA 1
ATOM 2307 C C . LEU A 1 303 ? -46.853 -9.742 75.650 1.00 48.75 303 LEU A C 1
ATOM 2309 O O . LEU A 1 303 ? -47.464 -10.074 76.664 1.00 48.75 303 LEU A O 1
ATOM 2313 N N . TYR A 1 304 ? -47.257 -8.696 74.919 1.00 48.81 304 TYR A N 1
ATOM 2314 C CA . TYR A 1 304 ? -48.384 -7.844 75.341 1.00 48.81 304 TYR A CA 1
ATOM 2315 C C . TYR A 1 304 ? -49.783 -8.411 75.051 1.00 48.81 304 TYR A C 1
ATOM 2317 O O . TYR A 1 304 ? -50.778 -7.864 75.531 1.00 48.81 304 TYR A O 1
ATOM 2325 N N . ARG A 1 305 ? -49.906 -9.514 74.299 1.00 47.53 305 ARG A N 1
ATOM 2326 C CA . ARG A 1 305 ? -51.219 -10.091 73.950 1.00 47.53 305 ARG A CA 1
ATOM 2327 C C . ARG A 1 305 ? -51.725 -11.138 74.948 1.00 47.53 305 ARG A C 1
ATOM 2329 O O . ARG A 1 305 ? -52.900 -11.492 74.899 1.00 47.53 305 ARG A O 1
ATOM 23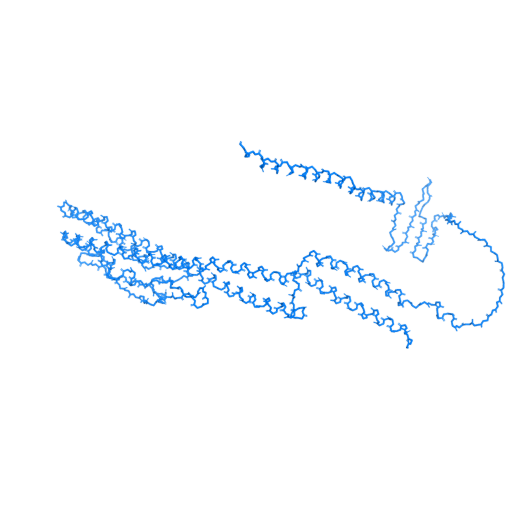36 N N . SER A 1 306 ? -50.890 -11.588 75.888 1.00 43.75 306 SER A N 1
ATOM 2337 C CA . SER A 1 306 ? -51.242 -12.628 76.863 1.00 43.75 306 SER A CA 1
ATOM 2338 C C . SER A 1 306 ? -50.930 -12.226 78.309 1.00 43.75 306 SER A C 1
ATOM 2340 O O . SER A 1 306 ? -49.994 -12.753 78.903 1.00 43.75 306 SER A O 1
ATOM 2342 N N . ARG A 1 307 ? -51.728 -11.317 78.888 1.00 38.47 307 ARG A N 1
ATOM 2343 C CA . ARG A 1 307 ? -52.251 -11.394 80.276 1.00 38.47 307 ARG A CA 1
ATOM 2344 C C . ARG A 1 307 ? -52.846 -10.056 80.723 1.00 38.47 307 ARG A C 1
ATOM 2346 O O . ARG A 1 307 ? -52.148 -9.121 81.096 1.00 38.47 307 ARG A O 1
ATOM 2353 N N . ARG A 1 308 ? -54.180 -10.017 80.778 1.00 38.56 308 ARG A N 1
ATOM 2354 C CA . ARG A 1 308 ? -54.905 -9.227 81.779 1.00 38.56 308 ARG A CA 1
ATOM 2355 C C . ARG A 1 308 ? -54.717 -9.911 83.137 1.00 38.56 308 ARG A C 1
ATOM 2357 O O . ARG A 1 308 ? -55.135 -11.055 83.258 1.00 38.56 308 ARG A O 1
ATOM 2364 N N . GLN A 1 309 ? -54.148 -9.214 84.119 1.00 35.91 309 GLN A N 1
ATOM 2365 C CA . GLN A 1 309 ? -54.668 -9.014 85.489 1.00 35.91 309 GLN A CA 1
ATOM 2366 C C . GLN A 1 309 ? -53.570 -8.392 86.380 1.00 35.91 309 GLN A C 1
ATOM 2368 O O . GLN A 1 309 ? -52.407 -8.767 86.306 1.00 35.91 309 GLN A O 1
ATOM 2373 N N . ARG A 1 310 ? -53.968 -7.362 87.141 1.00 39.12 310 ARG 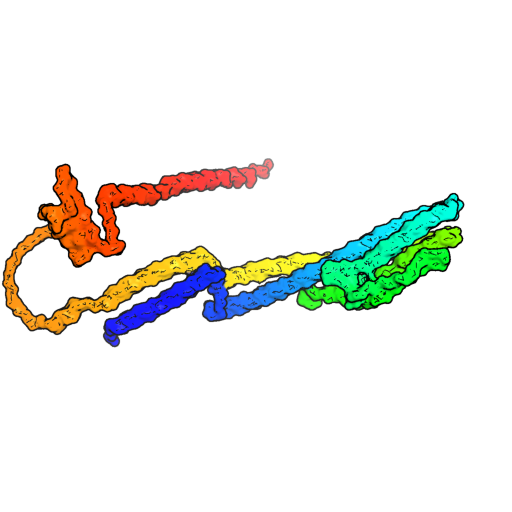A N 1
ATOM 2374 C CA . ARG A 1 310 ? -53.167 -6.468 88.012 1.00 39.12 310 ARG A CA 1
ATOM 2375 C C . ARG A 1 310 ? -52.850 -7.119 89.398 1.00 39.12 310 ARG A C 1
ATOM 2377 O O . ARG A 1 310 ? -53.294 -8.241 89.608 1.00 39.12 310 ARG A O 1
ATOM 2384 N N . PRO A 1 311 ? -52.372 -6.364 90.423 1.00 52.72 311 PRO A N 1
ATOM 2385 C CA . PRO A 1 311 ? -50.996 -5.945 90.765 1.00 52.72 311 PRO A CA 1
ATOM 2386 C C . PRO A 1 311 ? -50.600 -6.468 92.191 1.00 52.72 311 PRO A C 1
ATOM 2388 O O . PRO A 1 311 ? -51.346 -7.285 92.731 1.00 52.72 311 PRO A O 1
ATOM 2391 N N . PRO A 1 312 ? -49.480 -6.053 92.836 1.00 45.75 312 PRO A N 1
ATOM 2392 C CA . PRO A 1 312 ? -49.500 -4.835 93.672 1.00 45.75 312 PRO A CA 1
ATOM 2393 C C . PRO A 1 312 ? -48.168 -4.037 93.751 1.00 45.75 312 PRO A C 1
ATOM 2395 O O . PRO A 1 312 ? -47.152 -4.415 93.177 1.00 45.75 312 PRO A O 1
ATOM 2398 N N . ALA A 1 313 ? -48.266 -2.898 94.455 1.00 33.88 313 ALA A N 1
ATOM 2399 C CA . ALA A 1 313 ? -47.254 -1.940 94.938 1.00 33.88 313 ALA A CA 1
ATOM 2400 C C . ALA A 1 313 ? -46.033 -2.589 95.649 1.00 33.88 313 ALA A C 1
ATOM 2402 O O . ALA A 1 313 ? -46.114 -3.741 96.054 1.00 33.88 313 ALA A O 1
ATOM 2403 N N . ASP A 1 314 ? -44.883 -1.944 95.880 1.00 32.84 314 ASP A N 1
ATOM 2404 C CA . ASP A 1 314 ? -44.653 -0.608 96.443 1.00 32.84 314 ASP A CA 1
ATOM 2405 C C . ASP A 1 314 ? -43.144 -0.235 96.343 1.00 32.84 314 ASP A C 1
ATOM 2407 O O . ASP A 1 314 ? -42.299 -1.117 96.202 1.00 32.84 314 ASP A O 1
ATOM 2411 N N . ARG A 1 315 ? -42.848 1.059 96.553 1.00 33.69 315 ARG A N 1
ATOM 2412 C CA . ARG A 1 315 ? -41.560 1.707 96.917 1.00 33.69 315 ARG A CA 1
ATOM 2413 C C . ARG A 1 315 ? -40.585 2.164 95.820 1.00 33.69 315 ARG A C 1
ATOM 2415 O O . ARG A 1 315 ? -39.776 1.415 95.293 1.00 33.69 315 ARG A O 1
ATOM 2422 N N . ALA A 1 316 ? -40.663 3.477 95.577 1.00 31.19 316 ALA A N 1
ATOM 2423 C CA . ALA A 1 316 ? -39.590 4.470 95.732 1.00 31.19 316 ALA A CA 1
ATOM 2424 C C . ALA A 1 316 ? -38.139 3.995 95.508 1.00 31.19 316 ALA A C 1
ATOM 2426 O O . ALA A 1 316 ? -37.647 3.180 96.274 1.00 31.19 316 ALA A O 1
ATOM 2427 N N . THR A 1 317 ? -37.409 4.629 94.581 1.00 35.94 317 THR A N 1
ATOM 2428 C CA . THR A 1 317 ? -36.569 5.812 94.879 1.00 35.94 317 THR A CA 1
ATOM 2429 C C . THR A 1 317 ? -35.830 6.325 93.635 1.00 35.94 317 THR A C 1
ATOM 2431 O O . THR A 1 317 ? -35.262 5.547 92.882 1.00 35.94 317 THR A O 1
ATOM 2434 N N . SER A 1 318 ? -35.831 7.656 93.502 1.00 35.25 318 SER A N 1
ATOM 2435 C CA . SER A 1 318 ? -34.753 8.541 93.020 1.00 35.25 318 SER A CA 1
ATOM 2436 C C . SER A 1 318 ? -34.091 8.346 91.647 1.00 35.25 318 SER A C 1
ATOM 2438 O O . SER A 1 318 ? -33.355 7.398 91.398 1.00 35.25 318 SER A O 1
ATOM 2440 N N . ASN A 1 319 ? -34.232 9.408 90.846 1.00 39.06 319 ASN A N 1
ATOM 2441 C CA . ASN A 1 319 ? -33.277 9.914 89.859 1.00 39.06 319 ASN A CA 1
ATOM 2442 C C . ASN A 1 319 ? -31.807 9.617 90.182 1.00 39.06 319 ASN A C 1
ATOM 2444 O O . ASN A 1 319 ? -31.356 10.016 91.252 1.00 39.06 319 ASN A O 1
ATOM 2448 N N . LEU A 1 320 ? -31.056 9.138 89.187 1.00 37.53 320 LEU A N 1
ATOM 2449 C CA . LEU A 1 320 ? -29.644 9.477 89.000 1.00 37.53 320 LEU A CA 1
ATOM 2450 C C . LEU A 1 320 ? -29.361 9.616 87.494 1.00 37.53 320 LEU A C 1
ATOM 2452 O O . LEU A 1 320 ? -29.184 8.645 86.767 1.00 37.53 320 LEU A O 1
ATOM 2456 N N . GLN A 1 321 ? -29.377 10.865 87.026 1.00 39.81 321 GLN A N 1
ATOM 2457 C CA . GLN A 1 321 ? -28.479 11.314 85.967 1.00 39.81 321 GLN A CA 1
ATOM 2458 C C . GLN A 1 321 ? -27.090 11.438 86.603 1.00 39.81 321 GLN A C 1
ATOM 2460 O O . GLN A 1 321 ? -26.925 12.197 87.555 1.00 39.81 321 GLN A O 1
ATOM 2465 N N . GLY A 1 322 ? -26.114 10.705 86.079 1.00 35.56 322 GLY A N 1
ATOM 2466 C CA . GLY A 1 322 ? -24.715 10.785 86.484 1.00 35.56 322 GLY A CA 1
ATOM 2467 C C . GLY A 1 322 ? -23.937 9.615 85.891 1.00 35.56 322 GLY A C 1
ATOM 2468 O O . GLY A 1 322 ? -24.407 8.483 85.944 1.00 35.56 322 GLY A O 1
ATOM 2469 N N . ASN A 1 323 ? -22.783 9.882 85.277 1.00 49.22 323 ASN A N 1
ATOM 2470 C CA . ASN A 1 323 ? -21.821 8.843 84.905 1.00 49.22 323 ASN A CA 1
ATOM 2471 C C . ASN A 1 323 ? -21.327 8.168 86.193 1.00 49.22 323 ASN A C 1
ATOM 2473 O O . ASN A 1 323 ? -20.376 8.641 86.816 1.00 49.22 323 ASN A O 1
ATOM 2477 N N . ASP A 1 324 ? -21.986 7.089 86.608 1.00 46.56 324 ASP A N 1
ATOM 2478 C CA . ASP A 1 324 ? -21.590 6.344 87.797 1.00 46.56 324 ASP A CA 1
ATOM 2479 C C . ASP A 1 324 ? -20.349 5.500 87.488 1.00 46.56 324 ASP A C 1
ATOM 2481 O O . ASP A 1 324 ? -20.390 4.478 86.798 1.00 46.56 324 ASP A O 1
ATOM 2485 N N . MET A 1 325 ? -19.211 5.956 88.006 1.00 64.31 325 MET A N 1
ATOM 2486 C CA . MET A 1 325 ? -17.952 5.225 87.978 1.00 64.31 325 MET A CA 1
ATOM 2487 C C . MET A 1 325 ? -17.976 4.137 89.057 1.00 64.31 325 MET A C 1
ATOM 2489 O O . MET A 1 325 ? -17.877 4.418 90.252 1.00 64.31 325 MET A O 1
ATOM 2493 N N . LEU A 1 326 ? -18.093 2.877 88.639 1.00 75.62 326 LEU A N 1
ATOM 2494 C CA . LEU A 1 326 ? -18.032 1.731 89.542 1.00 75.62 326 LEU A CA 1
ATOM 2495 C C . LEU A 1 326 ? -16.569 1.409 89.892 1.00 75.62 326 LEU A C 1
ATOM 2497 O O . LEU A 1 326 ? -15.829 0.867 89.072 1.00 75.62 326 LEU A O 1
ATOM 2501 N N . VAL A 1 327 ? -16.153 1.713 91.122 1.00 70.31 327 VAL A N 1
ATOM 2502 C CA . VAL A 1 327 ? -14.798 1.414 91.615 1.00 70.31 327 VAL A CA 1
ATOM 2503 C C . VAL A 1 327 ? -14.797 0.085 92.369 1.00 70.31 327 VAL A C 1
ATOM 2505 O O . VAL A 1 327 ? -15.476 -0.069 93.382 1.00 70.31 327 VAL A O 1
ATOM 2508 N N . LEU A 1 328 ? -14.005 -0.878 91.893 1.00 78.00 328 LEU A N 1
ATOM 2509 C CA . LEU A 1 328 ? -13.856 -2.199 92.508 1.00 78.00 328 LEU A CA 1
ATOM 2510 C C . LEU A 1 328 ? -12.377 -2.507 92.746 1.00 78.00 328 LEU A C 1
ATOM 2512 O O . LEU A 1 328 ? -11.579 -2.534 91.812 1.00 78.00 328 LEU A O 1
ATOM 2516 N N . THR A 1 329 ? -12.006 -2.814 93.988 1.00 75.56 329 THR A N 1
ATOM 2517 C CA . THR A 1 329 ? -10.683 -3.362 94.312 1.00 75.56 329 THR A CA 1
ATOM 2518 C C . THR A 1 329 ? -10.656 -4.858 94.008 1.00 75.56 329 THR A C 1
ATOM 2520 O O . THR A 1 329 ? -11.545 -5.601 94.434 1.00 75.56 329 THR A O 1
ATOM 2523 N N . ARG A 1 330 ? -9.651 -5.301 93.243 1.00 85.50 330 ARG A N 1
ATOM 2524 C CA . ARG A 1 330 ? -9.402 -6.707 92.892 1.00 85.50 330 ARG A CA 1
ATOM 2525 C C . ARG A 1 330 ? -8.012 -7.126 93.359 1.00 85.50 330 ARG A C 1
ATOM 2527 O O . ARG A 1 330 ? -7.045 -6.389 93.162 1.00 85.50 330 ARG A O 1
ATOM 2534 N N . ARG A 1 331 ? -7.909 -8.299 93.983 1.00 80.12 331 ARG A N 1
ATOM 2535 C CA . ARG A 1 331 ? -6.621 -8.922 94.329 1.00 80.12 331 ARG A CA 1
ATOM 2536 C C . ARG A 1 331 ? -6.049 -9.665 93.118 1.00 80.12 331 ARG A C 1
ATOM 2538 O O . ARG A 1 331 ? -6.745 -9.907 92.135 1.00 80.12 331 ARG A O 1
ATOM 2545 N N . HIS A 1 332 ? -4.769 -10.022 93.188 1.00 82.62 332 HIS A N 1
ATOM 2546 C CA . HIS A 1 332 ? -4.115 -10.844 92.168 1.00 82.62 332 HIS A CA 1
ATOM 2547 C C . HIS A 1 332 ? -4.924 -12.127 91.897 1.00 82.62 332 HIS A C 1
ATOM 2549 O O . HIS A 1 332 ? -5.248 -12.856 92.833 1.00 82.62 332 HIS A O 1
ATOM 2555 N N . GLY A 1 333 ? -5.264 -12.371 90.630 1.00 78.44 333 GLY A N 1
ATOM 2556 C CA . GLY A 1 333 ? -6.068 -13.512 90.182 1.00 78.44 333 GLY A CA 1
ATOM 2557 C C . GLY A 1 333 ? -7.584 -13.278 90.133 1.00 78.44 333 GLY A C 1
ATOM 2558 O O . GLY A 1 333 ? -8.301 -14.108 89.577 1.00 78.44 333 GLY A O 1
ATOM 2559 N N . GLU A 1 334 ? -8.102 -12.161 90.655 1.00 85.31 334 GLU A N 1
ATOM 2560 C CA . GLU A 1 334 ? -9.534 -11.850 90.579 1.00 85.31 334 GLU A CA 1
ATOM 2561 C C . GLU A 1 334 ? -9.896 -11.140 89.262 1.00 85.31 334 GLU A C 1
ATOM 2563 O O . GLU A 1 334 ? -9.103 -10.371 88.706 1.00 85.31 334 GLU A O 1
ATOM 2568 N N . SER A 1 335 ? -11.116 -11.382 88.767 1.00 85.19 335 SER A N 1
ATOM 2569 C CA . SER A 1 335 ? -11.612 -10.819 87.505 1.00 85.19 335 SER A CA 1
ATOM 2570 C C . SER A 1 335 ? -12.920 -10.038 87.656 1.00 85.19 335 SER A C 1
ATOM 2572 O O . SER A 1 335 ? -13.704 -10.263 88.581 1.00 85.19 335 SER A O 1
ATOM 2574 N N . VAL A 1 336 ? -13.131 -9.095 86.739 1.00 83.75 336 VAL A N 1
ATOM 2575 C CA . VAL A 1 336 ? -14.341 -8.291 86.543 1.00 83.75 336 VAL A CA 1
ATOM 2576 C C . VAL A 1 336 ? -14.869 -8.593 85.144 1.00 83.75 336 VAL A C 1
ATOM 2578 O O . VAL A 1 336 ? -14.093 -8.683 84.193 1.00 83.75 336 VAL A O 1
ATOM 2581 N N . ARG A 1 337 ? -16.182 -8.775 85.002 1.00 79.31 337 ARG A N 1
ATOM 2582 C CA . ARG A 1 337 ? -16.820 -9.028 83.706 1.00 79.31 337 ARG A CA 1
ATOM 2583 C C . ARG A 1 337 ? -17.632 -7.807 83.283 1.00 79.31 337 ARG A C 1
ATOM 2585 O O . ARG A 1 337 ? -18.445 -7.327 84.069 1.00 79.31 337 ARG A O 1
ATOM 2592 N N . ILE A 1 338 ? -17.404 -7.325 82.064 1.00 81.12 338 ILE A N 1
ATOM 2593 C CA . ILE A 1 338 ? -18.121 -6.200 81.458 1.00 81.12 338 ILE A CA 1
ATOM 2594 C C . ILE A 1 338 ? -18.976 -6.774 80.324 1.00 81.12 338 ILE A C 1
ATOM 2596 O O . ILE A 1 338 ? -18.455 -7.281 79.335 1.00 81.12 338 ILE A O 1
ATOM 2600 N N . GLY A 1 339 ? -20.300 -6.750 80.485 1.00 77.94 339 GLY A N 1
ATOM 2601 C CA . GLY A 1 339 ? -21.212 -7.409 79.544 1.00 77.94 339 GLY A CA 1
ATOM 2602 C C . GLY A 1 339 ? -21.048 -8.941 79.503 1.00 77.94 339 GLY A C 1
ATOM 2603 O O . GLY A 1 339 ? -20.498 -9.535 80.434 1.00 77.94 339 GLY A O 1
ATOM 2604 N N . PRO A 1 340 ? -21.567 -9.611 78.461 1.00 76.00 340 PRO A N 1
ATOM 2605 C CA . PRO A 1 340 ? -21.421 -11.058 78.306 1.00 76.00 340 PRO A CA 1
ATOM 2606 C C . PRO A 1 340 ? -20.005 -11.485 77.885 1.00 76.00 340 PRO A C 1
ATOM 2608 O O . PRO A 1 340 ? -19.550 -12.542 78.330 1.00 76.00 340 PRO A O 1
ATOM 2611 N N . ASP A 1 341 ? -19.293 -10.640 77.131 1.00 76.81 341 ASP A N 1
ATOM 2612 C CA . ASP A 1 341 ? -18.166 -11.091 76.303 1.00 76.81 341 ASP A CA 1
ATOM 2613 C C . ASP A 1 341 ? -16.798 -10.501 76.682 1.00 76.81 341 ASP A C 1
ATOM 2615 O O . ASP A 1 341 ? -15.790 -10.932 76.135 1.00 76.81 341 ASP A O 1
ATOM 2619 N N . VAL A 1 342 ? -16.720 -9.559 77.634 1.00 84.38 342 VAL A N 1
ATOM 2620 C CA . VAL A 1 342 ? -15.439 -8.958 78.053 1.00 84.38 342 VAL A CA 1
ATOM 2621 C C . VAL A 1 342 ? -15.080 -9.356 79.483 1.00 84.38 342 VAL A C 1
ATOM 2623 O O . VAL A 1 342 ? -15.845 -9.129 80.428 1.00 84.38 342 VAL A O 1
ATOM 2626 N N . ARG A 1 343 ? -13.885 -9.924 79.675 1.00 84.81 343 ARG A N 1
ATOM 2627 C CA . ARG A 1 343 ? -13.339 -10.310 80.985 1.00 84.81 343 ARG A CA 1
ATOM 2628 C C . ARG A 1 343 ? -12.021 -9.596 81.262 1.00 84.81 343 ARG A C 1
ATOM 2630 O O . ARG A 1 343 ? -11.051 -9.736 80.530 1.00 84.81 343 ARG A O 1
ATOM 2637 N N . VAL A 1 344 ? -11.962 -8.894 82.386 1.00 86.69 344 VAL A N 1
ATOM 2638 C CA . VAL A 1 344 ? -10.792 -8.146 82.853 1.00 86.69 344 VAL A CA 1
ATOM 2639 C C . VAL A 1 344 ? -10.215 -8.844 84.084 1.00 86.69 344 VAL A C 1
ATOM 2641 O O . VAL A 1 344 ? -10.924 -9.014 85.068 1.00 86.69 344 VAL A O 1
ATOM 2644 N N . THR A 1 345 ? -8.950 -9.263 84.064 1.00 86.44 345 THR A N 1
ATOM 2645 C CA . THR A 1 345 ? -8.303 -10.032 85.148 1.00 86.44 345 THR A CA 1
ATOM 2646 C C . THR A 1 345 ? -7.053 -9.322 85.661 1.00 86.44 345 THR A C 1
ATOM 2648 O O . THR A 1 345 ? -6.226 -8.876 84.867 1.00 86.44 345 THR A O 1
ATOM 2651 N N . VAL A 1 346 ? -6.868 -9.240 86.983 1.00 86.12 346 VAL A N 1
ATOM 2652 C CA . VAL A 1 346 ? -5.657 -8.645 87.577 1.00 86.12 346 VAL A CA 1
ATOM 2653 C C . VAL A 1 346 ? -4.535 -9.680 87.657 1.00 86.12 346 VAL A C 1
ATOM 2655 O O . VAL A 1 346 ? -4.587 -10.617 88.451 1.00 86.12 346 VAL A O 1
ATOM 2658 N N . VAL A 1 347 ? -3.489 -9.488 86.853 1.00 84.31 347 VAL A N 1
ATOM 2659 C CA . VAL A 1 347 ? -2.356 -10.416 86.700 1.00 84.31 347 VAL A CA 1
ATOM 2660 C C . VAL A 1 347 ? -1.226 -10.127 87.680 1.00 84.31 347 VAL A C 1
ATOM 2662 O O . VAL A 1 347 ? -0.507 -11.038 88.047 1.00 84.31 347 VAL A O 1
ATOM 2665 N N . ALA A 1 348 ? -1.036 -8.896 88.147 1.00 80.06 348 ALA A N 1
ATOM 2666 C CA . ALA A 1 348 ? -0.076 -8.577 89.212 1.00 80.06 348 ALA A CA 1
ATOM 2667 C C . ALA A 1 348 ? -0.360 -7.184 89.776 1.00 80.06 348 ALA A C 1
ATOM 2669 O O . ALA A 1 348 ? -0.836 -6.314 89.052 1.00 80.06 348 ALA A O 1
ATOM 2670 N N . SER A 1 349 ? -0.027 -6.958 91.044 1.00 77.69 349 SER A N 1
ATOM 2671 C CA . SER A 1 349 ? -0.037 -5.628 91.657 1.00 77.69 349 SER A CA 1
ATOM 2672 C C . SER A 1 349 ? 1.268 -5.451 92.423 1.00 77.69 349 SER A C 1
ATOM 2674 O O . SER A 1 349 ? 1.493 -6.125 93.428 1.00 77.69 349 SER A O 1
ATOM 2676 N N . THR A 1 350 ? 2.150 -4.580 91.938 1.00 71.44 350 THR A N 1
ATOM 2677 C CA . THR A 1 350 ? 3.463 -4.327 92.547 1.00 71.44 350 THR A CA 1
ATOM 2678 C C . THR A 1 350 ? 3.728 -2.827 92.556 1.00 71.44 350 THR A C 1
ATOM 2680 O O . THR A 1 350 ? 3.713 -2.195 91.506 1.00 71.44 350 THR A O 1
ATOM 2683 N N . GLY A 1 351 ? 3.963 -2.255 93.743 1.00 58.50 351 GLY A N 1
ATOM 2684 C CA . GLY A 1 351 ? 4.530 -0.908 93.905 1.00 58.50 351 GLY A CA 1
ATOM 2685 C C . GLY A 1 351 ? 3.826 0.222 93.142 1.00 58.50 351 GLY A C 1
ATOM 2686 O O . GLY A 1 351 ? 4.507 1.066 92.573 1.00 58.50 351 GLY A O 1
ATOM 2687 N N . GLY A 1 352 ? 2.488 0.231 93.094 1.00 72.12 352 GLY A N 1
ATOM 2688 C CA . GLY A 1 352 ? 1.709 1.277 92.411 1.00 72.12 352 GLY A CA 1
ATOM 2689 C C . GLY A 1 352 ? 1.399 1.009 90.933 1.00 72.12 352 GLY A C 1
ATOM 2690 O O . GLY A 1 352 ? 0.697 1.803 90.317 1.00 72.12 352 GLY A O 1
ATOM 2691 N N . GLN A 1 353 ? 1.854 -0.115 90.369 1.00 72.44 353 GLN A N 1
ATOM 2692 C CA . GLN A 1 353 ? 1.462 -0.576 89.035 1.00 72.44 353 GLN A CA 1
ATOM 2693 C C . GLN A 1 353 ? 0.610 -1.842 89.125 1.00 72.44 353 GLN A C 1
ATOM 2695 O O . GLN A 1 353 ? 0.950 -2.799 89.829 1.00 72.44 353 GLN A O 1
ATOM 2700 N N . VAL A 1 354 ? -0.489 -1.858 88.371 1.00 80.06 354 VAL A N 1
ATOM 2701 C CA . VAL A 1 354 ? -1.387 -3.008 88.244 1.00 80.06 354 VAL A CA 1
ATOM 2702 C C . VAL A 1 354 ? -1.288 -3.539 86.819 1.00 80.06 354 VAL A C 1
ATOM 2704 O O . VAL A 1 354 ? -1.506 -2.805 85.859 1.00 80.06 354 VAL A O 1
ATOM 2707 N N . ARG A 1 355 ? -0.953 -4.821 86.667 1.00 80.38 355 ARG A N 1
ATOM 2708 C CA . ARG A 1 355 ? -1.009 -5.519 85.378 1.00 80.38 355 ARG A CA 1
ATOM 2709 C C . ARG A 1 355 ? -2.396 -6.109 85.199 1.00 80.38 355 ARG A C 1
ATOM 2711 O O . ARG A 1 355 ? -2.832 -6.913 86.023 1.00 80.38 355 ARG A O 1
ATOM 2718 N N . ILE A 1 356 ? -3.059 -5.724 84.116 1.00 85.88 356 ILE A N 1
ATOM 2719 C CA . ILE A 1 356 ? -4.426 -6.124 83.789 1.00 85.88 356 ILE A CA 1
ATOM 2720 C C . ILE A 1 356 ? -4.397 -6.904 82.471 1.00 85.88 356 ILE A C 1
ATOM 2722 O O . ILE A 1 356 ? -3.777 -6.458 81.509 1.00 85.88 356 ILE A O 1
ATOM 2726 N N . ALA A 1 357 ? -5.051 -8.062 82.437 1.00 85.31 357 ALA A N 1
ATOM 2727 C CA . ALA A 1 357 ? -5.347 -8.806 81.218 1.00 85.31 357 ALA A CA 1
ATOM 2728 C C . ALA A 1 357 ? -6.804 -8.555 80.821 1.00 85.31 357 ALA A C 1
ATOM 2730 O O . ALA A 1 357 ? -7.690 -8.658 81.669 1.00 85.31 357 ALA A O 1
ATOM 2731 N N . ILE A 1 358 ? -7.045 -8.228 79.555 1.00 87.94 358 ILE A N 1
ATOM 2732 C CA . ILE A 1 358 ? -8.382 -8.004 79.002 1.00 87.94 358 ILE A CA 1
ATOM 2733 C C . ILE A 1 358 ? -8.595 -9.052 77.913 1.00 87.94 358 ILE A C 1
ATOM 2735 O O . ILE A 1 358 ? -7.804 -9.137 76.980 1.00 87.94 358 ILE A O 1
ATOM 2739 N N . ASP A 1 359 ? -9.635 -9.855 78.079 1.00 83.31 359 ASP A N 1
ATOM 2740 C CA . ASP A 1 359 ? -10.109 -10.859 77.132 1.00 83.31 359 ASP A CA 1
ATOM 2741 C C . ASP A 1 359 ? -11.421 -10.337 76.536 1.00 83.31 359 ASP A C 1
ATOM 2743 O O . ASP A 1 359 ? -12.388 -10.128 77.276 1.00 83.31 359 ASP A O 1
ATOM 2747 N N . ALA A 1 360 ? -11.414 -10.018 75.242 1.00 86.19 360 ALA A N 1
ATOM 2748 C CA . ALA A 1 360 ? -12.542 -9.448 74.507 1.00 86.19 360 ALA A CA 1
ATOM 2749 C C . ALA A 1 360 ? -12.572 -9.997 73.064 1.00 86.19 360 ALA A C 1
ATOM 2751 O O . ALA A 1 360 ? -11.513 -10.345 72.537 1.00 86.19 360 ALA A O 1
ATOM 2752 N N . PRO A 1 361 ? -13.746 -10.059 72.404 1.00 79.81 361 PRO A N 1
ATOM 2753 C CA . PRO A 1 361 ? -13.864 -10.487 71.008 1.00 79.81 361 PRO A CA 1
ATOM 2754 C C . PRO A 1 361 ? -13.112 -9.559 70.042 1.00 79.81 361 PRO A C 1
ATOM 2756 O O . PRO A 1 361 ? -12.980 -8.367 70.315 1.00 79.81 361 PRO A O 1
ATOM 2759 N N . GLU A 1 362 ? -12.701 -10.074 68.877 1.00 74.88 362 GLU A N 1
ATOM 2760 C CA . GLU A 1 362 ? -11.902 -9.335 67.875 1.00 74.88 362 GLU A CA 1
ATOM 2761 C C . GLU A 1 362 ? -12.583 -8.067 67.328 1.00 74.88 362 GLU A C 1
ATOM 2763 O O . GLU A 1 362 ? -11.920 -7.166 66.820 1.00 74.88 362 GLU A O 1
ATOM 2768 N N . GLU A 1 363 ? -13.904 -7.972 67.461 1.00 73.19 363 GLU A N 1
ATOM 2769 C CA . GLU A 1 363 ? -14.700 -6.821 67.026 1.00 73.19 363 GLU A CA 1
ATOM 2770 C C . GLU A 1 363 ? -14.560 -5.607 67.964 1.00 73.19 363 GLU A C 1
ATOM 2772 O O . GLU A 1 363 ? -14.874 -4.478 67.581 1.00 73.19 363 GLU A O 1
ATOM 2777 N N . VAL A 1 364 ? -14.089 -5.816 69.200 1.00 78.25 364 VAL A N 1
ATOM 2778 C CA . VAL A 1 364 ? -13.965 -4.768 70.219 1.00 78.25 364 VAL A CA 1
ATOM 2779 C C . VAL A 1 364 ? -12.514 -4.304 70.307 1.00 78.25 364 VAL A C 1
ATOM 2781 O O . VAL A 1 364 ? -11.653 -4.978 70.869 1.00 78.25 364 VAL A O 1
ATOM 2784 N N . GLY A 1 365 ? -12.240 -3.109 69.781 1.00 73.62 365 GLY A N 1
ATOM 2785 C CA . GLY A 1 365 ? -10.915 -2.496 69.862 1.00 73.62 365 GLY A CA 1
ATOM 2786 C C . GLY A 1 365 ? -10.532 -2.127 71.299 1.00 73.62 365 GLY A C 1
ATOM 2787 O O . GLY A 1 365 ? -11.213 -1.332 71.946 1.00 73.62 365 GLY A O 1
ATOM 2788 N N . ILE A 1 366 ? -9.424 -2.684 71.796 1.00 79.69 366 ILE A N 1
ATOM 2789 C CA . ILE A 1 366 ? -8.864 -2.369 73.116 1.00 79.69 366 ILE A CA 1
ATOM 2790 C C . ILE A 1 366 ? -7.763 -1.325 72.935 1.00 79.69 366 ILE A C 1
ATOM 2792 O O . ILE A 1 366 ? -6.685 -1.624 72.421 1.00 79.69 366 ILE A O 1
ATOM 2796 N N . PHE A 1 367 ? -8.015 -0.103 73.396 1.00 78.19 367 PHE A N 1
ATOM 2797 C CA . PHE A 1 367 ? -7.055 0.995 73.321 1.00 78.19 367 PHE A CA 1
ATOM 2798 C C . PHE A 1 367 ? -6.671 1.480 74.716 1.00 78.19 367 PHE A C 1
ATOM 2800 O O . PHE A 1 367 ? -7.434 1.355 75.673 1.00 78.19 367 PHE A O 1
ATOM 2807 N N . ARG A 1 368 ? -5.464 2.036 74.830 1.00 76.19 368 ARG A N 1
ATOM 2808 C CA . ARG A 1 368 ? -5.074 2.819 76.004 1.00 76.19 368 ARG A CA 1
ATOM 2809 C C . ARG A 1 368 ? -5.626 4.229 75.836 1.00 76.19 368 ARG A C 1
ATOM 2811 O O . ARG A 1 368 ? -5.416 4.812 74.772 1.00 76.19 368 ARG A O 1
ATOM 2818 N N . GLU A 1 369 ? -6.295 4.756 76.856 1.00 75.00 369 GLU A N 1
ATOM 2819 C CA . GLU A 1 369 ? -6.974 6.059 76.807 1.00 75.00 369 GLU A CA 1
ATOM 2820 C C . GLU A 1 369 ? -6.030 7.172 76.324 1.00 75.00 369 GLU A C 1
ATOM 2822 O O . GLU A 1 369 ? -6.328 7.891 75.374 1.00 75.00 369 GLU A O 1
ATOM 2827 N N . GLU A 1 370 ? -4.811 7.216 76.868 1.00 71.88 370 GLU A N 1
ATOM 2828 C CA . GLU A 1 370 ? -3.810 8.231 76.536 1.00 71.88 370 GLU A CA 1
ATOM 2829 C C . GLU A 1 370 ? -3.287 8.151 75.088 1.00 71.88 370 GLU A C 1
ATOM 2831 O O . GLU A 1 370 ? -2.742 9.118 74.551 1.00 71.88 370 GLU A O 1
ATOM 2836 N N . ILE A 1 371 ? -3.428 6.991 74.442 1.00 74.44 371 ILE A N 1
ATOM 2837 C CA . ILE A 1 371 ? -3.076 6.804 73.031 1.00 74.44 371 ILE A CA 1
ATOM 2838 C C . ILE A 1 371 ? -4.279 7.116 72.141 1.00 74.44 371 ILE A C 1
ATOM 2840 O O . ILE A 1 371 ? -4.107 7.725 71.084 1.00 74.44 371 ILE A O 1
ATOM 2844 N N . PHE A 1 372 ? -5.486 6.745 72.571 1.00 72.62 372 PHE A N 1
ATOM 2845 C CA . PHE A 1 372 ? -6.722 6.999 71.837 1.00 72.62 372 PHE A CA 1
ATOM 2846 C C . PHE A 1 372 ? -6.966 8.502 71.647 1.00 72.62 372 PHE A C 1
ATOM 2848 O O . PHE A 1 372 ? -7.193 8.951 70.522 1.00 72.62 372 PHE A O 1
ATOM 2855 N N . GLU A 1 373 ? -6.803 9.297 72.708 1.00 72.50 373 GLU A N 1
ATOM 2856 C CA . GLU A 1 373 ? -6.965 10.756 72.653 1.00 72.50 373 GLU A CA 1
ATOM 2857 C C . GLU A 1 373 ? -5.955 11.430 71.710 1.00 72.50 373 GLU A C 1
ATOM 2859 O O . GLU A 1 373 ? -6.318 12.327 70.948 1.00 72.50 373 GLU A O 1
ATOM 2864 N N . ARG A 1 374 ? -4.696 10.966 71.695 1.00 72.31 374 ARG A N 1
ATOM 2865 C CA . ARG A 1 374 ? -3.647 11.503 70.808 1.00 72.31 374 ARG A CA 1
ATOM 2866 C C . ARG A 1 374 ? -3.887 11.200 69.332 1.00 72.31 374 ARG A C 1
ATOM 2868 O O . ARG A 1 374 ? -3.540 12.012 68.481 1.00 72.31 374 ARG A O 1
ATOM 2875 N N . VAL A 1 375 ? -4.430 10.027 69.014 1.00 71.38 375 VAL A N 1
ATOM 2876 C CA . VAL A 1 375 ? -4.760 9.665 67.626 1.00 71.38 375 VAL A CA 1
ATOM 2877 C C . VAL A 1 375 ? -5.992 10.440 67.158 1.00 71.38 375 VAL A C 1
ATOM 2879 O O . VAL A 1 375 ? -6.021 10.920 66.026 1.00 71.38 375 VAL A O 1
ATOM 2882 N N . ALA A 1 376 ? -6.981 10.633 68.035 1.00 68.44 376 ALA A N 1
ATOM 2883 C CA . ALA A 1 376 ? -8.156 11.441 67.733 1.00 68.44 376 ALA A CA 1
ATOM 2884 C C . ALA A 1 376 ? -7.793 12.913 67.466 1.00 68.44 376 ALA A C 1
ATOM 2886 O O . ALA A 1 376 ? -8.256 13.476 66.474 1.00 68.44 376 ALA A O 1
ATOM 2887 N N . SER A 1 377 ? -6.929 13.524 68.286 1.00 67.12 377 SER A N 1
ATOM 2888 C CA . SER A 1 377 ? -6.490 14.910 68.074 1.00 67.12 377 SER A CA 1
ATOM 2889 C C . SER A 1 377 ? -5.636 15.073 66.812 1.00 67.12 377 SER A C 1
ATOM 2891 O O . SER A 1 377 ? -5.882 15.991 66.032 1.00 67.12 377 SER A O 1
ATOM 2893 N N . ALA A 1 378 ? -4.718 14.140 66.541 1.00 66.25 378 ALA A N 1
ATOM 2894 C CA . ALA A 1 378 ? -3.905 14.152 65.324 1.00 66.25 378 ALA A CA 1
ATOM 2895 C C . ALA A 1 378 ? -4.749 14.005 64.041 1.00 66.25 378 ALA A C 1
ATOM 2897 O O . ALA A 1 378 ? -4.469 14.655 63.034 1.00 66.25 378 ALA A O 1
ATOM 2898 N N . ASN A 1 379 ? -5.819 13.202 64.074 1.00 60.56 379 ASN A N 1
ATOM 2899 C CA . ASN A 1 379 ? -6.737 13.053 62.941 1.00 60.56 379 ASN A CA 1
ATOM 2900 C C . ASN A 1 379 ? -7.573 14.321 62.691 1.00 60.56 379 ASN A C 1
ATOM 2902 O O . ASN A 1 379 ? -7.853 14.656 61.540 1.00 60.56 379 ASN A O 1
ATOM 2906 N N . VAL A 1 380 ? -7.945 15.050 63.749 1.00 63.78 380 VAL A N 1
ATOM 2907 C CA . VAL A 1 380 ? -8.636 16.345 63.632 1.00 63.78 380 VAL A CA 1
ATOM 2908 C C . VAL A 1 380 ? -7.703 17.418 63.058 1.00 63.78 380 VAL A C 1
ATOM 2910 O O . VAL A 1 380 ? -8.125 18.193 62.201 1.00 63.78 380 VAL A O 1
ATOM 2913 N N . GLU A 1 381 ? -6.429 17.433 63.458 1.00 64.06 381 GLU A N 1
ATOM 2914 C CA . GLU A 1 381 ? -5.416 18.336 62.893 1.00 64.06 381 GLU A CA 1
ATOM 2915 C C . GLU A 1 381 ? -5.134 18.036 61.413 1.00 64.06 381 GLU A C 1
ATOM 2917 O O . GLU A 1 381 ? -5.097 18.957 60.596 1.00 64.06 381 GLU A O 1
ATOM 2922 N N . ALA A 1 382 ? -5.033 16.757 61.034 1.00 52.12 382 ALA A N 1
ATOM 2923 C CA . ALA A 1 382 ? -4.848 16.340 59.643 1.00 52.12 382 ALA A CA 1
ATOM 2924 C C . ALA A 1 382 ? -6.056 16.686 58.746 1.00 52.12 382 ALA A C 1
ATOM 2926 O O . ALA A 1 382 ? -5.880 17.063 57.588 1.00 52.12 382 ALA A O 1
ATOM 2927 N N . ALA A 1 383 ? -7.282 16.628 59.279 1.00 55.56 383 ALA A N 1
ATOM 2928 C CA . ALA A 1 383 ? -8.498 17.029 58.565 1.00 55.56 383 ALA A CA 1
ATOM 2929 C C . ALA A 1 383 ? -8.696 18.564 58.487 1.00 55.56 383 ALA A C 1
ATOM 2931 O O . ALA A 1 383 ? -9.424 19.059 57.622 1.00 55.56 383 ALA A O 1
ATOM 2932 N N . GLY A 1 384 ? -8.037 19.335 59.361 1.00 54.72 384 GLY A N 1
ATOM 2933 C CA . GLY A 1 384 ? -8.144 20.797 59.450 1.00 54.72 384 GLY A CA 1
ATOM 2934 C C . GLY A 1 384 ? -7.366 21.594 58.392 1.00 54.72 384 GLY A C 1
ATOM 2935 O O . GLY A 1 384 ? -7.573 22.803 58.271 1.00 54.72 384 GLY A O 1
ATOM 2936 N N . VAL A 1 385 ? -6.512 20.951 57.586 1.00 55.88 385 VAL A N 1
ATOM 2937 C CA . VAL A 1 385 ? -5.631 21.618 56.597 1.00 55.88 385 VAL A CA 1
ATOM 2938 C C . VAL A 1 385 ? -6.377 22.148 55.354 1.00 55.88 385 VAL A C 1
ATOM 2940 O O . VAL A 1 385 ? -5.809 22.844 54.517 1.00 55.88 385 VAL A O 1
ATOM 2943 N N . SER A 1 386 ? -7.687 21.937 55.237 1.00 58.47 386 SER A N 1
ATOM 2944 C CA . SER A 1 386 ? -8.440 22.372 54.053 1.00 58.47 386 SER A CA 1
ATOM 2945 C C . SER A 1 386 ? -8.830 23.857 54.036 1.00 58.47 386 SER A C 1
ATOM 2947 O O . SER A 1 386 ? -9.048 24.397 52.958 1.00 58.47 386 SER A O 1
ATOM 2949 N N . LYS A 1 387 ? -8.888 24.582 55.163 1.00 56.34 387 LYS A N 1
ATOM 2950 C CA . LYS A 1 387 ? -9.451 25.954 55.152 1.00 56.34 387 LYS A CA 1
ATOM 2951 C C . LYS A 1 387 ? -8.469 27.068 54.771 1.00 56.34 387 LYS A C 1
ATOM 2953 O O . LYS A 1 387 ? -8.898 28.036 54.150 1.00 56.34 387 LYS A O 1
ATOM 2958 N N . SER A 1 388 ? -7.183 26.938 55.102 1.00 54.38 388 SER A N 1
ATOM 2959 C CA . SER A 1 388 ? -6.156 27.934 54.745 1.00 54.38 388 SER A CA 1
ATOM 2960 C C . SER A 1 388 ? -5.643 27.760 53.312 1.00 54.38 388 SER A C 1
ATOM 2962 O O . SER A 1 388 ? -5.458 28.744 52.603 1.00 54.38 388 SER A O 1
ATOM 2964 N N . MET A 1 389 ? -5.519 26.517 52.829 1.00 58.59 389 MET A N 1
ATOM 2965 C CA . MET A 1 389 ? -5.141 26.250 51.435 1.00 58.59 389 MET A CA 1
ATOM 2966 C C . MET A 1 389 ? -6.231 26.695 50.442 1.00 58.59 389 MET A C 1
ATOM 2968 O O . MET A 1 389 ? -5.916 27.195 49.365 1.00 58.59 389 MET A O 1
ATOM 2972 N N . LEU A 1 390 ? -7.513 26.601 50.824 1.00 57.28 390 LEU A N 1
ATOM 2973 C CA . LEU A 1 390 ? -8.641 27.097 50.021 1.00 57.28 390 LEU A CA 1
ATOM 2974 C C . LEU A 1 390 ? -8.684 28.632 49.937 1.00 57.28 390 LEU A C 1
ATOM 2976 O O . LEU A 1 390 ? -9.045 29.170 48.890 1.00 57.28 390 LEU A O 1
ATOM 2980 N N . SER A 1 391 ? -8.296 29.355 50.996 1.00 61.25 391 SER A N 1
ATOM 2981 C CA . SER A 1 391 ? -8.207 30.822 50.936 1.00 61.25 391 SER A CA 1
ATOM 2982 C C . SER A 1 391 ? -7.027 31.302 50.096 1.00 61.25 391 SER A C 1
ATOM 2984 O O . SER A 1 391 ? -7.157 32.308 49.397 1.00 61.25 391 SER A O 1
ATOM 2986 N N . ASP A 1 392 ? -5.913 30.569 50.114 1.00 64.88 392 ASP A N 1
ATOM 2987 C CA . ASP A 1 392 ? -4.721 30.917 49.341 1.00 64.88 392 ASP A CA 1
ATOM 2988 C C . ASP A 1 392 ? -4.927 30.655 47.840 1.00 64.88 392 ASP A C 1
ATOM 2990 O O . ASP A 1 392 ? -4.591 31.512 47.020 1.00 64.88 392 ASP A O 1
ATOM 2994 N N . LEU A 1 393 ? -5.594 29.556 47.458 1.00 59.19 393 LEU A N 1
ATOM 2995 C CA . LEU A 1 393 ? -5.979 29.312 46.060 1.00 59.19 393 LEU A CA 1
ATOM 2996 C C . LEU A 1 393 ? -7.010 30.327 45.538 1.00 59.19 393 LEU A C 1
ATOM 2998 O O . LEU A 1 393 ? -6.862 30.830 44.423 1.00 59.19 393 LEU A O 1
ATOM 3002 N N . ALA A 1 394 ? -8.007 30.699 46.349 1.00 62.78 394 ALA A N 1
ATOM 3003 C CA . ALA A 1 394 ? -8.999 31.705 45.961 1.00 62.78 394 ALA A CA 1
ATOM 3004 C C . ALA A 1 394 ? -8.379 33.105 45.752 1.00 62.78 394 ALA A C 1
ATOM 3006 O O . ALA A 1 394 ? -8.865 33.898 44.940 1.00 62.78 394 ALA A O 1
ATOM 3007 N N . GLN A 1 395 ? -7.288 33.432 46.456 1.00 66.00 395 GLN A N 1
ATOM 3008 C CA . GLN A 1 395 ? -6.547 34.678 46.233 1.00 66.00 395 GLN A CA 1
ATOM 3009 C C . GLN A 1 395 ? -5.677 34.643 44.970 1.00 66.00 395 GLN A C 1
ATOM 3011 O O . GLN A 1 395 ? -5.526 35.679 44.314 1.00 66.00 395 GLN A O 1
ATOM 3016 N N . VAL A 1 396 ? -5.140 33.479 44.597 1.00 65.25 396 VAL A N 1
ATOM 3017 C CA . VAL A 1 396 ? -4.391 33.299 43.341 1.00 65.25 396 VAL A CA 1
ATOM 3018 C C . VAL A 1 396 ? -5.319 33.446 42.128 1.00 65.25 396 VAL A C 1
ATOM 3020 O O . VAL A 1 396 ? -4.977 34.154 41.181 1.00 65.25 396 VAL A O 1
ATOM 3023 N N . GLU A 1 397 ? -6.536 32.903 42.187 1.00 58.94 397 GLU A N 1
ATOM 3024 C CA . GLU A 1 397 ? -7.522 33.010 41.101 1.00 58.94 397 GLU A CA 1
ATOM 3025 C C . GLU A 1 397 ? -8.043 34.453 40.902 1.00 58.94 397 GLU A C 1
ATOM 3027 O O . GLU A 1 397 ? -8.184 34.939 39.774 1.00 58.94 397 GLU A O 1
ATOM 3032 N N . LYS A 1 398 ? -8.229 35.212 41.995 1.00 59.28 398 LYS A N 1
ATOM 3033 C CA . LYS A 1 398 ? -8.566 36.650 41.932 1.00 59.28 398 LYS A CA 1
ATOM 3034 C C . LYS A 1 398 ? -7.451 37.513 41.336 1.00 59.28 398 LYS A C 1
ATOM 3036 O O . LYS A 1 398 ? -7.736 38.539 40.722 1.00 59.28 398 LYS A O 1
ATOM 3041 N N . ARG A 1 399 ? -6.182 37.121 41.500 1.00 59.31 399 ARG A N 1
ATOM 3042 C CA . ARG A 1 399 ? -5.045 37.810 40.863 1.00 59.31 399 ARG A CA 1
ATOM 3043 C C . ARG A 1 399 ? -4.924 37.463 39.378 1.00 59.31 399 ARG A C 1
ATOM 3045 O O . ARG A 1 399 ? -4.583 38.342 38.593 1.00 59.31 399 ARG A O 1
ATOM 3052 N N . ALA A 1 400 ? -5.267 36.236 38.986 1.00 55.97 400 ALA A N 1
ATOM 3053 C CA . ALA A 1 400 ? -5.281 35.817 37.584 1.00 55.97 400 ALA A CA 1
ATOM 3054 C C . ALA A 1 400 ? -6.400 36.502 36.771 1.00 55.97 400 ALA A C 1
ATOM 3056 O O . ALA A 1 400 ? -6.175 36.910 35.634 1.00 55.97 400 ALA A O 1
ATOM 3057 N N . THR A 1 401 ? -7.578 36.714 37.365 1.00 55.81 401 THR A N 1
ATOM 3058 C CA . THR A 1 401 ? -8.721 37.368 36.694 1.00 55.81 401 THR A CA 1
ATOM 3059 C C . THR A 1 401 ? -8.633 38.900 36.650 1.00 55.81 401 THR A C 1
ATOM 3061 O O . THR A 1 401 ? -9.186 39.518 35.744 1.00 55.81 401 THR A O 1
ATOM 3064 N N . ALA A 1 402 ? -7.879 39.537 37.554 1.00 56.09 402 ALA A N 1
ATOM 3065 C CA . ALA A 1 402 ? -7.597 40.976 37.487 1.00 56.09 402 ALA A CA 1
ATOM 3066 C C . ALA A 1 402 ? -6.533 41.347 36.429 1.00 56.09 402 ALA A C 1
ATOM 3068 O O . ALA A 1 402 ? -6.490 42.490 35.978 1.00 56.09 402 ALA A O 1
ATOM 3069 N N . GLY A 1 403 ? -5.691 40.393 36.009 1.00 51.62 403 GLY A N 1
ATOM 3070 C CA . GLY A 1 403 ? -4.641 40.604 35.004 1.00 51.62 403 GLY A CA 1
ATOM 3071 C C . GLY A 1 403 ? -5.116 40.569 33.545 1.00 51.62 403 GLY A C 1
ATOM 3072 O O . GLY A 1 403 ? -4.427 41.097 32.676 1.00 51.62 403 GLY A O 1
ATOM 3073 N N . SER A 1 404 ? -6.291 40.000 33.255 1.00 50.16 404 SER A N 1
ATOM 3074 C CA . SER A 1 404 ? -6.811 39.847 31.883 1.00 50.16 404 SER A CA 1
ATOM 3075 C C . SER A 1 404 ? -7.824 40.923 31.456 1.00 50.16 404 SER A C 1
ATOM 3077 O O . SER A 1 404 ? -8.171 41.004 30.280 1.00 50.16 404 SER A O 1
ATOM 3079 N N . GLY A 1 405 ? -8.254 41.808 32.365 1.00 46.03 405 GLY A N 1
ATOM 3080 C CA . GLY A 1 405 ? -9.193 42.905 32.070 1.00 46.03 405 GLY A CA 1
ATOM 3081 C C . GLY A 1 405 ? -8.567 44.184 31.486 1.00 46.03 405 GLY A C 1
ATOM 3082 O O . GLY A 1 405 ? -9.294 45.104 31.122 1.00 46.03 405 GLY A O 1
ATOM 3083 N N . GLY A 1 406 ? -7.234 44.268 31.394 1.00 46.62 406 GLY A N 1
ATOM 3084 C CA . GLY A 1 406 ? -6.505 45.489 31.015 1.00 46.62 406 GLY A CA 1
ATOM 3085 C C . GLY A 1 406 ? -6.263 45.715 29.515 1.00 46.62 406 GLY A C 1
ATOM 3086 O O . GLY A 1 406 ? -5.747 46.768 29.153 1.00 46.62 406 GLY A O 1
ATOM 3087 N N . MET A 1 407 ? -6.614 44.773 28.630 1.00 47.59 407 MET A N 1
ATOM 3088 C CA . MET A 1 407 ? -6.304 44.875 27.188 1.00 47.59 407 MET A CA 1
ATOM 3089 C C . MET A 1 407 ? -7.478 45.311 26.288 1.00 47.59 407 MET A C 1
ATOM 3091 O O . MET A 1 407 ? -7.268 45.559 25.106 1.00 47.59 407 MET A O 1
ATOM 3095 N N . ALA A 1 408 ? -8.696 45.481 26.814 1.00 47.59 408 ALA A N 1
ATOM 3096 C CA . ALA A 1 408 ? -9.889 45.728 25.988 1.00 47.59 408 ALA A CA 1
ATOM 3097 C C . ALA A 1 408 ? -10.330 47.207 25.853 1.00 47.59 408 ALA A C 1
ATOM 3099 O O . ALA A 1 408 ? -11.412 47.461 25.331 1.00 47.59 408 ALA A O 1
ATOM 3100 N N . GLN A 1 409 ? -9.539 48.199 26.294 1.00 47.94 409 GLN A N 1
ATOM 3101 C CA . GLN A 1 409 ? -9.985 49.610 26.331 1.00 47.94 409 GLN A CA 1
ATOM 3102 C C . GLN A 1 409 ? -9.124 50.625 25.551 1.00 47.94 409 GLN A C 1
ATOM 3104 O O . GLN A 1 409 ? -9.218 51.822 25.808 1.00 47.94 409 GLN A O 1
ATOM 3109 N N . ALA A 1 410 ? -8.326 50.184 24.570 1.00 46.94 410 ALA A N 1
ATOM 3110 C CA . ALA A 1 410 ? -7.460 51.072 23.774 1.00 46.94 410 ALA A CA 1
ATOM 3111 C C . ALA A 1 410 ? -7.790 51.160 22.266 1.00 46.94 410 ALA A C 1
ATOM 3113 O O . ALA A 1 410 ? -7.010 51.732 21.510 1.00 46.94 410 ALA A O 1
ATOM 3114 N N . VAL A 1 411 ? -8.940 50.654 21.803 1.00 51.16 411 VAL A N 1
ATOM 3115 C CA . VAL A 1 411 ? -9.356 50.768 20.389 1.00 51.16 411 VAL A CA 1
ATOM 3116 C C . VAL A 1 411 ? -10.762 51.355 20.320 1.00 51.16 411 VAL A C 1
ATOM 3118 O O . VAL A 1 411 ? -11.752 50.634 20.347 1.00 51.16 411 VAL A O 1
ATOM 3121 N N . GLY A 1 412 ? -10.862 52.686 20.290 1.00 47.59 412 GLY A N 1
ATOM 3122 C CA . GLY A 1 412 ? -12.155 53.350 20.110 1.00 47.59 412 GLY A CA 1
ATOM 3123 C C . GLY A 1 412 ? -12.240 54.801 20.573 1.00 47.59 412 GLY A C 1
ATOM 3124 O O . GLY A 1 412 ? -13.169 55.131 21.302 1.00 47.59 412 GLY A O 1
ATOM 3125 N N . ARG A 1 413 ? -11.297 55.672 20.179 1.00 45.03 413 ARG A N 1
ATOM 3126 C CA . ARG A 1 413 ? -11.533 57.130 20.071 1.00 45.03 413 ARG A CA 1
ATOM 3127 C C . ARG A 1 413 ? -10.328 57.854 19.463 1.00 45.03 413 ARG A C 1
ATOM 3129 O O . ARG A 1 413 ? -9.394 58.197 20.175 1.00 45.03 413 ARG A O 1
ATOM 3136 N N . ASN A 1 414 ? -10.364 58.069 18.151 1.00 38.75 414 ASN A N 1
ATOM 3137 C CA . ASN A 1 414 ? -10.105 59.370 17.521 1.00 38.75 414 ASN A CA 1
ATOM 3138 C C . ASN A 1 414 ? -10.201 59.221 15.999 1.00 38.75 414 ASN A C 1
ATOM 3140 O O . ASN A 1 414 ? -9.203 59.074 15.304 1.00 38.75 414 ASN A O 1
ATOM 3144 N N . GLU A 1 415 ? -11.431 59.287 15.497 1.00 42.78 415 GLU A N 1
ATOM 3145 C CA . GLU A 1 415 ? -11.684 59.987 14.243 1.00 42.78 415 GLU A CA 1
ATOM 3146 C C . GLU A 1 415 ? -12.001 61.439 14.606 1.00 42.78 415 GLU A C 1
ATOM 3148 O O . GLU A 1 415 ? -13.053 61.729 15.187 1.00 42.78 415 GLU A O 1
ATOM 3153 N N . ARG A 1 416 ? -11.046 62.323 14.325 1.00 45.69 416 ARG A N 1
ATOM 3154 C CA . ARG A 1 416 ? -11.239 63.683 13.821 1.00 45.69 416 ARG A CA 1
ATOM 3155 C C . ARG A 1 416 ? -9.920 64.209 13.289 1.00 45.69 416 ARG A C 1
ATOM 3157 O O . ARG A 1 416 ? -8.915 64.071 14.020 1.00 45.69 416 ARG A O 1
#

Secondary structure (DSSP, 8-state):
-PPPHHHHHHHHHHHHHHHHHHHHHHHHHHHH-BS--STTT-HHHHHHHHHHHHHHHHHHHHHHHHHHHHHHHHHHHHHHHHHHHHHHHHHHHHHHHHHHTTT--HHHHHHHHHHHHHHHHHHHHHHT-B-TTSSBTTSTT-TTS-SEEEES--BTTB-PEEEE-S--PPPEEEEETTEEEE----HHHHHBSSSBHHHHHHHHHHHHHHT-HHHHHHHHHHHHHHHHHHHHHHHHHHHHHHHHHHHHHHHHHHHHHHHHHHHHHHB--HHHHHHHHHHHHHHHHHHHHHHHHHHS--HHHHHTTS---------------S---------TT-EEEETTTEEEEEEEEETTEEEEEEE--TTS----HHHHHHHHHHHHHHHTTHHHHHHHHHHHHHHHHHSSTTSSSSSS----

Sequence (416 aa):
MRITQSMLVRVGIDQLGAQRNRLARTQEMAATGLRINRPSDDPADYRRVLFLKDASTQTGRFLRSIDLARTRLRTTEEALSGAAEVMSRARELAIEAASDATNGGEDTRDVLKTELAHLFEELASFANVRAPGGGYVFSGLASDQPAFSVTGAFGTGTVPTVTFTGDASAIEVEIDDGVYIEVTRDGSAAFQGANDAFVALSRLWTAIDEGNNSEVTNAHTDIDNSFDHLVLERTVLGGADRKADSFEERLRVQEQNLASQISFLEDADAFEVYSDLTAQEAGLQASLQVNARLIQPTLLNYLYRSRRQRPPADRATSNLQGNDMLVLTRRHGESVRIGPDVRVTVVASTGGQVRIAIDAPEEVGIFREEIFERVASANVEAAGVSKSMLSDLAQVEKRATAGSGGMAQAVGRNER

Radius of gyration: 47.89 Å; chains: 1; bounding box: 97×80×135 Å

pLDDT: mean 82.05, std 16.74, range [31.19, 97.81]

=== Feature glossary ===
The record interleaves many kinds of information about one protein. Here is each kind framed as the question it answers.

Q: What does the local fold look like, residue by residue?
A: A 3Di character summarizes, for each residue, the relative orientation of the Cα frame of its nearest spatial neighbor. Because it encodes fold topology rather than chemistry, 3Di alignments detect remote structural similarity that sequence alignment misses.

Q: Which residues are in helices, strands, or loops?
A: Secondary structure is the local, repeating backbone conformation. DSSP classifies it into eight states by reading the hydrogen-bond network: three helix types (H, G, I), two β types (E, B), two non-regular types (T, S), and unstructured coil (-).

Q: How big and how compact is the whole molecule?
A: Three whole-structure scalars: the radius of gyration (RMS distance of Cα from centroid, in Å), the count of Cα–Cα contacts (pairs closer than 8 Å and separated by more than four residues in sequence — i.e. tertiary, not local, contacts), and the bounding-box dimensions. Together they distinguish compact globular folds from extended fibres or disordered chains.

Q: How confident is the AlphaFold model at each residue?
A: For AlphaFold models, the B-factor field carries pLDDT — the model's own estimate of local accuracy on a 0–100 scale. Regions with pLDDT<50 should be treated as essentially unmodeled; they often correspond to intrinsically disordered segments.

Q: What family and function is it annotated with?
A: Functional annotations link the protein to curated databases. InterPro entries identify conserved domains and families by matching the sequence against member-database signatures (Pfam, PROSITE, CDD, …). Gene Ontology (GO) terms describe molecular function, biological process, and cellular component in a controlled vocabulary. CATH places the structure in a hierarchical fold classification (Class/Architecture/Topology/Homologous-superfamily). The organism is the source species.

Q: What known structures does this most resemble?
A: Nearest PDB neighbors are the top structural matches found by Foldseek when searching this structure against the entire Protein Data Bank. Each hit reports a TM-score (0 to 1; >0.5 almost always implies the same fold) and an E-value. These are *structural* homologs — they may share no detectable sequence similarity.

Q: Which residues are buried vs exposed?
A: Solvent-accessible surface area (SASA) is the area in Å² traced out by the centre of a 1.4 Å probe sphere (a water molecule) rolled over the protein's van der Waals surface (Shrake–Rupley / Lee–Richards construction). Buried residues have near-zero SASA; fully exposed residues can exceed 200 Å². The total SASA scales roughly with the number of surface residues.

Q: What are the backbone torsion angles?
A: φ (phi) and ψ (psi) are the two rotatable backbone dihedrals per residue: φ is the C(i-1)–N–Cα–C torsion, ψ is the N–Cα–C–N(i+1) torsion, both in degrees on (−180°, 180°]. α-helical residues cluster near (−60°, −45°); β-strand residues near (−120°, +130°). A Ramachandran plot is simply a scatter of (φ, ψ) for every residue.

Q: Are the domains correctly placed relative to each other?
A: Predicted aligned error is AlphaFold's pairwise confidence. Unlike pLDDT (per-residue), PAE is per-residue-pair and captures whether two parts of the structure are correctly placed relative to each other. Units are ångströms of expected positional error.

Q: What if only a Cα trace is available?
A: P-SEA three-state annotation labels each residue as helix, strand, or coil based purely on the geometry of the Cα trace. It serves as a fallback when the full backbone (and thus DSSP) is unavailable.

Q: What is the amino-acid chain?
A: This is the polypeptide sequence — one letter per residue, N-terminus first. Length ranges from a few dozen residues for small domains to over a thousand for large multi-domain proteins.

Q: What do the rendered images show?
A: The six renders are orthographic views along the three Cartesian axes in both directions. Representation (cartoon, sticks, or surface) and color scheme (sequence-rainbow or by-chain) vary across proteins so the training set covers all the common visualization conventions.

Q: What do the diagnostic plots show?
A: Plot images: a contact map (which residues are close in 3D, as an N×N binary image), a Ramachandran scatter (backbone torsion angles, revealing secondary-structure composition at a glance), and — for AlphaFold structures — a PAE heatmap (pairwise prediction confidence).

Q: How mobile is each atom in the crystal?
A: B-factor (Debye–Waller factor) reflects atomic displacement in the crystal lattice. It is an experimental observable (units Å²), not a prediction; low values mean the atom is pinned down, high values mean it moves or is heterogeneous across the crystal.

Q: Where is each backbone atom in 3D?
A: The mmCIF table is the protein's shape written out atom by atom. For each backbone N, Cα, C, and carbonyl O, it records an (x, y, z) coordinate triple in Å plus the residue type, chain letter, and residue number.